Protein AF-A0A293NEA8-F1 (afdb_monomer)

Foldseek 3Di:
DDDDDDDDDDDDDDDDPPVVVVVVVVVVVLVVLVVCLVPDDDDDDDPPQDLVLQCLDPPQFLEPVSLVVLVVCAQQQDPHSQPSSSPRGSHSSSSNSSVVCHGDGHDPPPPPPPPDDDDDPDDPPLLPQPDDAAQAAEAAAEDQLCLDPPPVSVVLSVVLVQLVLVVVLCVVVVHYYAAEPPDAFLHNPLPLDNDPVSNVVNLVSCVVGPDLQDQEEHEYERCHPVVVQQVPDAQVRVVVSLVSLLVSLVSVCVRRVNYFYDYAQPPPLLCQDPPNPHHQPLSNLLSTLAYEHELEDADAPDAQLQSSLSSLLSSCVSNPLPHAYEYEYEQFYADPVPRQRPDGHDLVRSCRRGQVSQQVRWYQDPSRHIHHHNYYYYYDYLCSVVVVCPCSVVDDSVRSSVSSVVVSVVSSVNVVVSVVVSVVSNVCPPPPSPVDDPDPDDDPDDDDDDDPPDPPPPPPPDDPDPDDDDDDDDDDDDDDDDDD

Mean predicted aligned error: 16.3 Å

pLDDT: mean 80.45, std 23.46, range [29.56, 98.81]

Nearest PDB structures (foldseek):
  2pe4-assembly1_A  TM=5.435E-01  e=5.566E-09  Homo sapiens
  1tml-assembly1_A  TM=4.252E-01  e=5.276E-02  Thermobifida fusca
  1vcv-assembly1_A  TM=5.038E-01  e=5.400E-01  Pyrobaculum aerophilum
  1xzc-assembly1_A  TM=2.306E-01  e=1.682E+00  Fusarium vanettenii
  7cy3-assembly2_B  TM=2.985E-01  e=5.835E+00  Paraphoma sp. B47-9

Structure (mmCIF, N/CA/C/O backbone):
data_AF-A0A293NEA8-F1
#
_entry.id   AF-A0A293NEA8-F1
#
loop_
_atom_site.group_PDB
_atom_site.id
_atom_site.type_symbol
_atom_site.label_atom_id
_atom_site.label_alt_id
_atom_site.label_comp_id
_atom_site.label_asym_id
_atom_site.label_entity_id
_atom_site.label_seq_id
_atom_site.pdbx_PDB_ins_code
_atom_site.Cartn_x
_atom_site.Cartn_y
_atom_site.Cartn_z
_atom_site.occupancy
_atom_site.B_iso_or_equiv
_atom_site.auth_seq_id
_atom_site.auth_comp_id
_atom_site.auth_asym_id
_atom_site.auth_atom_id
_atom_site.pdbx_PDB_model_num
ATOM 1 N N . MET A 1 1 ? -9.815 -45.924 -47.988 1.00 40.28 1 MET A N 1
ATOM 2 C CA . MET A 1 1 ? -9.443 -45.508 -46.618 1.00 40.28 1 MET A CA 1
ATOM 3 C C . MET A 1 1 ? -10.102 -44.168 -46.355 1.00 40.28 1 MET A C 1
ATOM 5 O O . MET A 1 1 ? -9.766 -43.195 -47.016 1.00 40.28 1 MET A O 1
ATOM 9 N N . ALA A 1 2 ? -11.138 -44.178 -45.519 1.00 34.66 2 ALA A N 1
ATOM 10 C CA . ALA A 1 2 ? -12.025 -43.049 -45.256 1.00 34.66 2 ALA A CA 1
ATOM 11 C C . ALA A 1 2 ? -11.472 -42.153 -44.133 1.00 34.66 2 ALA A C 1
ATOM 13 O O . ALA A 1 2 ? -10.869 -42.656 -43.188 1.00 34.66 2 ALA A O 1
ATOM 14 N N . ARG A 1 3 ? -11.695 -40.838 -44.242 1.00 34.62 3 ARG A N 1
ATOM 15 C CA . ARG A 1 3 ? -11.519 -39.865 -43.149 1.00 34.62 3 ARG A CA 1
ATOM 16 C C . ARG A 1 3 ? -12.810 -39.800 -42.320 1.00 34.62 3 ARG A C 1
ATOM 18 O O . ARG A 1 3 ? -13.873 -39.817 -42.940 1.00 34.62 3 ARG A O 1
ATOM 25 N N . PRO A 1 4 ? -12.760 -39.647 -40.986 1.00 50.78 4 PRO A N 1
ATOM 26 C CA . PRO A 1 4 ? -13.940 -39.310 -40.208 1.00 50.78 4 PRO A CA 1
ATOM 27 C C . PRO A 1 4 ? -14.058 -37.792 -40.004 1.00 50.78 4 PRO A C 1
ATOM 29 O O . PRO A 1 4 ? -13.111 -37.111 -39.617 1.00 50.78 4 PRO A O 1
ATOM 32 N N . THR A 1 5 ? -15.257 -37.290 -40.276 1.00 51.41 5 THR A N 1
ATOM 33 C CA . THR A 1 5 ? -15.800 -35.983 -39.892 1.00 51.41 5 THR A CA 1
ATOM 34 C C . THR A 1 5 ? -16.598 -36.130 -38.597 1.00 51.41 5 THR A C 1
ATOM 36 O O . THR A 1 5 ? -17.400 -37.057 -38.501 1.00 51.41 5 THR A O 1
ATOM 39 N N . GLY A 1 6 ? -16.451 -35.203 -37.647 1.00 33.88 6 GLY A N 1
ATOM 40 C CA . GLY A 1 6 ? -17.367 -35.103 -36.506 1.00 33.88 6 GLY A CA 1
ATOM 41 C C . GLY A 1 6 ? -16.861 -34.194 -35.389 1.00 33.88 6 GLY A C 1
ATOM 42 O O . GLY A 1 6 ? -16.198 -34.662 -34.473 1.00 33.88 6 GLY A O 1
ATOM 43 N N . LEU A 1 7 ? -17.198 -32.905 -35.455 1.00 36.06 7 LEU A N 1
ATOM 44 C CA . LEU A 1 7 ? -17.127 -31.966 -34.332 1.00 36.06 7 LEU A CA 1
ATOM 45 C C . LEU A 1 7 ? -18.560 -31.482 -34.081 1.00 36.06 7 LEU A C 1
ATOM 47 O O . LEU A 1 7 ? -19.138 -30.793 -34.919 1.00 36.06 7 LEU A O 1
ATOM 51 N N . HIS A 1 8 ? -19.145 -31.919 -32.965 1.00 36.38 8 HIS A N 1
ATOM 52 C CA . HIS A 1 8 ? -20.439 -31.451 -32.476 1.00 36.38 8 HIS A CA 1
ATOM 53 C C . HIS A 1 8 ? -20.244 -30.138 -31.710 1.00 36.38 8 HIS A C 1
ATOM 55 O O . HIS A 1 8 ? -19.403 -30.058 -30.818 1.00 36.38 8 HIS A O 1
ATOM 61 N N . ALA A 1 9 ? -21.027 -29.120 -32.067 1.00 35.50 9 ALA A N 1
ATOM 62 C CA . ALA A 1 9 ? -21.149 -27.886 -31.304 1.00 35.50 9 ALA A CA 1
ATOM 63 C C . ALA A 1 9 ? -21.972 -28.139 -30.029 1.00 35.50 9 ALA A C 1
ATOM 65 O O . ALA A 1 9 ? -23.019 -28.784 -30.086 1.00 35.50 9 ALA A O 1
ATOM 66 N N . ILE A 1 10 ? -21.487 -27.635 -28.894 1.00 36.41 10 ILE A N 1
ATOM 67 C CA . ILE A 1 10 ? -22.192 -27.621 -27.608 1.00 36.41 10 ILE A CA 1
ATOM 68 C C . ILE A 1 10 ? -22.967 -26.299 -27.533 1.00 36.41 10 ILE A C 1
ATOM 70 O O . ILE A 1 10 ? -22.362 -25.230 -27.604 1.00 36.41 10 ILE A O 1
ATOM 74 N N . GLU A 1 11 ? -24.296 -26.363 -27.426 1.00 35.50 11 GLU A N 1
ATOM 75 C CA . GLU A 1 11 ? -25.140 -25.196 -27.131 1.00 35.50 11 GLU A CA 1
ATOM 76 C C . GLU A 1 11 ? -24.992 -24.774 -25.656 1.00 35.50 11 GLU A C 1
ATOM 78 O O . GLU A 1 11 ? -24.947 -25.639 -24.776 1.00 35.50 11 GLU A O 1
ATOM 83 N N . PRO A 1 12 ? -24.956 -23.464 -25.346 1.00 36.53 12 PRO A N 1
ATOM 84 C CA . PRO A 1 12 ? -24.903 -22.993 -23.969 1.00 36.53 12 PRO A CA 1
ATOM 85 C C . PRO A 1 12 ? -26.263 -23.134 -23.267 1.00 36.53 12 PRO A C 1
ATOM 87 O O . PRO A 1 12 ? -27.304 -22.720 -23.783 1.00 36.53 12 PRO A O 1
ATOM 90 N N . LEU A 1 13 ? -26.225 -23.688 -22.050 1.00 36.00 13 LEU A N 1
ATOM 91 C CA . LEU A 1 13 ? -27.357 -23.800 -21.129 1.00 36.00 13 LEU A CA 1
ATOM 92 C C . LEU A 1 13 ? -27.949 -22.408 -20.831 1.00 36.00 13 LEU A C 1
ATOM 94 O O . LEU A 1 13 ? -27.283 -21.550 -20.254 1.00 36.00 13 LEU A O 1
ATOM 98 N N . ARG A 1 14 ? -29.222 -22.189 -21.181 1.00 37.31 14 ARG A N 1
ATOM 99 C CA . ARG A 1 14 ? -30.003 -21.031 -20.718 1.00 37.31 14 ARG A CA 1
ATOM 100 C C . ARG A 1 14 ? -30.556 -21.315 -19.322 1.00 37.31 14 ARG A C 1
ATOM 102 O O . ARG A 1 14 ? -31.355 -22.234 -19.164 1.00 37.31 14 ARG A O 1
ATOM 109 N N . LEU A 1 15 ? -30.170 -20.508 -18.335 1.00 42.91 15 LEU A N 1
ATOM 110 C CA . LEU A 1 15 ? -30.803 -20.502 -17.013 1.00 42.91 15 LEU A CA 1
ATOM 111 C C . LEU A 1 15 ? -32.188 -19.812 -17.063 1.00 42.91 15 LEU A C 1
ATOM 113 O O . LEU A 1 15 ? -32.388 -18.916 -17.892 1.00 42.91 15 LEU A O 1
ATOM 117 N N . PRO A 1 16 ? -33.155 -20.205 -16.207 1.00 37.97 16 PRO A N 1
ATOM 118 C CA . PRO A 1 16 ? -34.514 -19.661 -16.225 1.00 37.97 16 PRO A CA 1
ATOM 119 C C . PRO A 1 16 ? -34.556 -18.200 -15.756 1.00 37.97 16 PRO A C 1
ATOM 121 O O . PRO A 1 16 ? -34.001 -17.855 -14.715 1.00 37.97 16 PRO A O 1
ATOM 124 N N . LYS A 1 17 ? -35.265 -17.347 -16.505 1.00 46.50 17 LYS A N 1
ATOM 125 C CA . LYS A 1 17 ? -35.410 -15.898 -16.259 1.00 46.50 17 LYS A CA 1
ATOM 126 C C . LYS A 1 17 ? -36.262 -15.532 -15.034 1.00 46.50 17 LYS A C 1
ATOM 128 O O . LYS A 1 17 ? -36.317 -14.362 -14.665 1.00 46.50 17 LYS A O 1
ATOM 133 N N . ASP A 1 18 ? -36.890 -16.504 -14.384 1.00 43.28 18 ASP A N 1
ATOM 134 C CA . ASP A 1 18 ? -37.962 -16.225 -13.425 1.00 43.28 18 ASP A CA 1
ATOM 135 C C . ASP A 1 18 ? -37.463 -15.897 -12.002 1.00 43.28 18 ASP A C 1
ATOM 137 O O . ASP A 1 18 ? -38.203 -15.304 -11.222 1.00 43.28 18 ASP A O 1
ATOM 141 N N . ASN A 1 19 ? -36.186 -16.158 -11.678 1.00 41.19 19 ASN A N 1
ATOM 142 C CA . ASN A 1 19 ? -35.610 -15.810 -10.366 1.00 41.19 19 ASN A CA 1
ATOM 143 C C . ASN A 1 19 ? -35.087 -14.363 -10.260 1.00 41.19 19 ASN A C 1
ATOM 145 O O . ASN A 1 19 ? -35.011 -13.828 -9.156 1.00 41.19 19 ASN A O 1
ATOM 149 N N . GLN A 1 20 ? -34.780 -13.685 -11.373 1.00 41.88 20 GLN A N 1
ATOM 150 C CA . GLN A 1 20 ? -34.307 -12.288 -11.335 1.00 41.88 20 GLN A CA 1
ATOM 151 C C . GLN A 1 20 ? -35.426 -11.282 -11.019 1.00 41.88 20 GLN A C 1
ATOM 153 O O . GLN A 1 20 ? -35.174 -10.224 -10.442 1.00 41.88 20 GLN A O 1
ATOM 158 N N . MET A 1 21 ? -36.679 -11.602 -11.354 1.00 33.81 21 MET A N 1
ATOM 159 C CA . MET A 1 21 ? -37.798 -10.670 -11.182 1.00 33.81 21 MET A CA 1
ATOM 160 C C . ME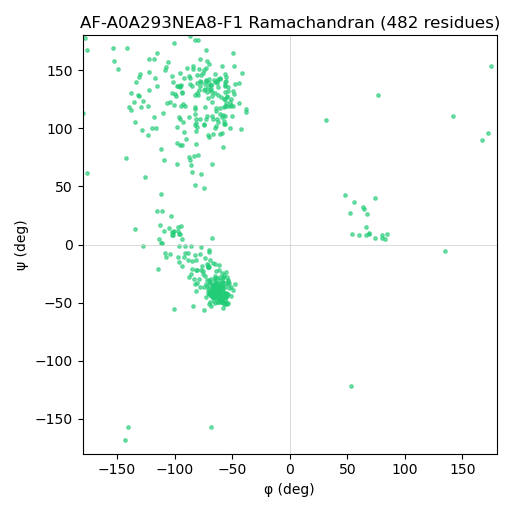T A 1 21 ? -38.267 -10.502 -9.730 1.00 33.81 21 MET A C 1
ATOM 162 O O . MET A 1 21 ? -38.847 -9.464 -9.416 1.00 33.81 21 MET A O 1
ATOM 166 N N . ASN A 1 22 ? -38.015 -11.468 -8.843 1.00 39.28 22 ASN A N 1
ATOM 167 C CA . ASN A 1 22 ? -38.407 -11.355 -7.432 1.00 39.28 22 ASN A CA 1
ATOM 168 C C . ASN A 1 22 ? -37.395 -10.535 -6.612 1.00 39.28 22 ASN A C 1
ATOM 170 O O . ASN A 1 22 ? -37.801 -9.748 -5.763 1.00 39.28 22 ASN A O 1
ATOM 174 N N . SER A 1 23 ? -36.101 -10.613 -6.941 1.00 41.94 23 SER A N 1
ATOM 175 C CA . SER A 1 23 ? -35.054 -9.809 -6.290 1.00 41.94 23 SER A CA 1
ATOM 176 C C . SER A 1 23 ? -35.199 -8.310 -6.579 1.00 41.94 23 SER A C 1
ATOM 178 O O . SER A 1 23 ? -35.048 -7.487 -5.680 1.00 41.94 23 SER A O 1
ATOM 180 N N . MET A 1 24 ? -35.551 -7.940 -7.818 1.00 34.50 24 MET A N 1
ATOM 181 C CA . MET A 1 24 ? -35.735 -6.531 -8.200 1.00 34.50 24 MET A CA 1
ATOM 182 C C . MET A 1 24 ? -36.982 -5.894 -7.573 1.00 34.50 24 MET A C 1
ATOM 184 O O . MET A 1 24 ? -36.988 -4.697 -7.294 1.00 34.50 24 MET A O 1
ATOM 188 N N . LYS A 1 25 ? -38.035 -6.682 -7.318 1.00 42.25 25 LYS A N 1
ATOM 189 C CA . LYS A 1 25 ? -39.234 -6.191 -6.624 1.00 42.25 25 LYS A CA 1
ATOM 190 C C . LYS A 1 25 ? -38.939 -5.875 -5.162 1.00 42.25 25 LYS A C 1
ATOM 192 O O . LYS A 1 25 ? -39.400 -4.852 -4.675 1.00 42.25 25 LYS A O 1
ATOM 197 N N . ASN A 1 26 ? -38.134 -6.693 -4.489 1.00 48.16 26 ASN A N 1
ATOM 198 C CA . ASN A 1 26 ? -37.781 -6.460 -3.089 1.00 48.16 26 ASN A CA 1
ATOM 199 C C . ASN A 1 26 ? -36.877 -5.225 -2.933 1.00 48.16 26 ASN A C 1
ATOM 201 O O . ASN A 1 26 ? -37.156 -4.384 -2.086 1.00 48.16 26 ASN A O 1
ATOM 205 N N . GLY A 1 27 ? -35.888 -5.039 -3.816 1.00 45.88 27 GLY A N 1
ATOM 206 C CA . GLY A 1 27 ? -35.031 -3.844 -3.801 1.00 45.88 27 GLY A CA 1
ATOM 207 C C . GLY A 1 27 ? -35.786 -2.531 -4.061 1.00 45.88 27 GLY A C 1
ATOM 208 O O . GLY A 1 27 ? -35.539 -1.531 -3.390 1.00 45.88 27 GLY A O 1
ATOM 209 N N . ALA A 1 28 ? -36.760 -2.534 -4.978 1.00 49.22 28 ALA A N 1
ATOM 210 C CA . ALA A 1 28 ? -37.585 -1.355 -5.253 1.00 49.22 28 ALA A CA 1
ATOM 211 C C . ALA A 1 28 ? -38.515 -0.987 -4.081 1.00 49.22 28 ALA A C 1
ATOM 213 O O . ALA A 1 28 ? -38.735 0.197 -3.830 1.00 49.22 28 ALA A O 1
ATOM 214 N N . HIS A 1 29 ? -39.037 -1.978 -3.347 1.00 50.81 29 HIS A N 1
ATOM 215 C CA . HIS A 1 29 ? -39.841 -1.724 -2.149 1.00 50.81 29 HIS A CA 1
ATOM 216 C C . HIS A 1 29 ? -38.991 -1.161 -1.005 1.00 50.81 29 HIS A C 1
ATOM 218 O O . HIS A 1 29 ? -39.398 -0.174 -0.403 1.00 50.81 29 HIS A O 1
ATOM 224 N N . VAL A 1 30 ? -37.789 -1.698 -0.764 1.00 56.50 30 VAL A N 1
ATOM 225 C CA . VAL A 1 30 ? -36.870 -1.185 0.272 1.00 56.50 30 VAL A CA 1
ATOM 226 C C . VAL A 1 30 ? -36.472 0.268 -0.012 1.00 56.50 30 VAL A C 1
ATOM 228 O O . VAL A 1 30 ? -36.607 1.127 0.858 1.00 56.50 30 VAL A O 1
ATOM 231 N N . ALA A 1 31 ? -36.088 0.587 -1.252 1.00 61.50 31 ALA A N 1
ATOM 232 C CA . ALA A 1 31 ? -35.744 1.957 -1.642 1.00 61.50 31 ALA A CA 1
ATOM 233 C C . ALA A 1 31 ? -36.931 2.934 -1.507 1.00 61.50 31 ALA A C 1
ATOM 235 O O . ALA A 1 31 ? -36.752 4.081 -1.089 1.00 61.50 31 ALA A O 1
ATOM 236 N N . ALA A 1 32 ? -38.153 2.488 -1.822 1.00 57.94 32 ALA A N 1
ATOM 237 C CA . ALA A 1 32 ? -39.362 3.296 -1.672 1.00 57.94 32 ALA A CA 1
ATOM 238 C C . ALA A 1 32 ? -39.721 3.540 -0.196 1.00 57.94 32 ALA A C 1
ATOM 240 O O . ALA A 1 32 ? -40.064 4.666 0.161 1.00 57.94 32 ALA A O 1
ATOM 241 N N . VAL A 1 33 ? -39.599 2.523 0.664 1.00 59.75 33 VAL A N 1
ATOM 242 C CA . VAL A 1 33 ? -39.850 2.632 2.111 1.00 59.75 33 VAL A CA 1
ATOM 243 C C . VAL A 1 33 ? -38.850 3.588 2.765 1.00 59.75 33 VAL A C 1
ATOM 245 O O . VAL A 1 33 ? -39.270 4.489 3.488 1.00 59.75 33 VAL A O 1
ATOM 248 N N . ILE A 1 34 ? -37.558 3.484 2.435 1.00 61.16 34 ILE A N 1
ATOM 249 C CA . ILE A 1 34 ? -36.514 4.397 2.935 1.00 61.16 34 ILE A CA 1
ATOM 250 C C . ILE A 1 34 ? -36.778 5.839 2.474 1.00 61.16 34 ILE A C 1
ATOM 252 O O . ILE A 1 34 ? -36.718 6.776 3.268 1.00 61.16 34 ILE A O 1
ATOM 256 N N . THR A 1 35 ? -37.153 6.032 1.206 1.00 62.03 35 THR A N 1
ATOM 257 C CA . THR A 1 35 ? -37.460 7.366 0.662 1.00 62.03 35 THR A CA 1
ATOM 258 C C . THR A 1 35 ? -38.678 8.001 1.346 1.00 62.03 35 THR A C 1
ATOM 260 O O . THR A 1 35 ? -38.675 9.199 1.630 1.00 62.03 35 THR A O 1
ATOM 263 N N . VAL A 1 36 ? -39.715 7.217 1.658 1.00 57.91 36 VAL A N 1
ATOM 264 C CA . VAL A 1 36 ? -40.904 7.694 2.389 1.00 57.91 36 VAL A CA 1
ATOM 265 C C . VAL A 1 36 ? -40.580 7.973 3.861 1.00 57.91 36 VAL A C 1
ATOM 267 O O . VAL A 1 36 ? -41.023 8.992 4.399 1.00 57.91 36 VAL A O 1
ATOM 270 N N . ALA A 1 37 ? -39.763 7.129 4.497 1.00 59.38 37 ALA A N 1
ATOM 271 C CA . ALA A 1 37 ? -39.307 7.330 5.869 1.00 59.38 37 ALA A CA 1
ATOM 272 C C . ALA A 1 37 ? -38.532 8.649 6.017 1.00 59.38 37 ALA A C 1
ATOM 274 O O . ALA A 1 37 ? -38.825 9.408 6.940 1.00 59.38 37 ALA A O 1
ATOM 275 N N . LEU A 1 38 ? -37.640 8.967 5.073 1.00 60.66 38 LEU A N 1
ATOM 276 C CA . LEU A 1 38 ? -36.805 10.175 5.088 1.00 60.66 38 LEU A CA 1
ATOM 277 C C . LEU A 1 38 ? -37.551 11.474 4.726 1.00 60.66 38 LEU A C 1
ATOM 279 O O . LEU A 1 38 ? -37.118 12.549 5.133 1.00 60.66 38 LEU A O 1
ATOM 283 N N . LEU A 1 39 ? -38.654 11.405 3.967 1.00 64.69 39 LEU A N 1
ATOM 284 C CA . LEU A 1 39 ? -39.347 12.595 3.435 1.00 64.69 39 LEU A CA 1
ATOM 285 C C . LEU A 1 39 ? -40.691 12.926 4.107 1.00 64.69 39 LEU A C 1
ATOM 287 O O . LEU A 1 39 ? -41.247 13.998 3.862 1.00 64.69 39 LEU A O 1
ATOM 291 N N . GLY A 1 40 ? -41.246 12.036 4.933 1.00 55.47 40 GLY A N 1
ATOM 292 C CA . GLY A 1 40 ? -42.483 12.320 5.668 1.00 55.47 40 GLY A CA 1
ATOM 293 C C . GLY A 1 40 ? -42.266 13.313 6.820 1.00 55.47 40 GLY A C 1
ATOM 294 O O . GLY A 1 40 ? -41.261 13.234 7.520 1.00 55.47 40 GLY A O 1
ATOM 295 N N . VAL A 1 41 ? -43.231 14.214 7.027 1.00 49.12 41 VAL A N 1
ATOM 296 C CA . VAL A 1 41 ? -43.252 15.280 8.053 1.00 49.12 41 VAL A CA 1
ATOM 297 C C . VAL A 1 41 ? -42.793 14.759 9.436 1.00 49.12 41 VAL A C 1
ATOM 299 O O . VAL A 1 41 ? -43.167 13.638 9.797 1.00 49.12 41 VAL A O 1
ATOM 302 N N . PRO A 1 42 ? -41.987 15.529 10.201 1.00 48.78 42 PRO A N 1
ATOM 303 C CA . PRO A 1 42 ? -41.532 15.136 11.531 1.00 48.78 42 PRO A CA 1
ATOM 304 C C . PRO A 1 42 ? -42.713 15.188 12.499 1.00 48.78 42 PRO A C 1
ATOM 306 O O . PRO A 1 42 ? -43.038 16.251 13.025 1.00 48.78 42 PRO A O 1
ATOM 309 N N . ASP A 1 43 ? -43.371 14.052 12.700 1.00 47.41 43 ASP A N 1
ATOM 310 C CA . ASP A 1 43 ? -44.209 13.862 13.875 1.00 47.41 43 ASP A CA 1
ATOM 311 C C . ASP A 1 43 ? -43.375 13.220 14.984 1.00 47.41 43 ASP A C 1
ATOM 313 O O . ASP A 1 43 ? -42.436 12.462 14.736 1.00 47.41 43 ASP A O 1
ATOM 317 N N . VAL A 1 44 ? -43.679 13.662 16.195 1.00 49.94 44 VAL A N 1
ATOM 318 C CA . VAL A 1 44 ? -42.857 13.650 17.405 1.00 49.94 44 VAL A CA 1
ATOM 319 C C . VAL A 1 44 ? -42.236 12.277 17.684 1.00 49.94 44 VAL A C 1
ATOM 321 O O . VAL A 1 44 ? -42.949 11.311 17.940 1.00 49.94 44 VAL A O 1
ATOM 324 N N . ALA A 1 45 ? -40.900 12.206 17.702 1.00 50.78 45 ALA A N 1
ATOM 325 C CA . ALA A 1 45 ? -40.198 11.084 18.313 1.00 50.78 45 ALA A CA 1
ATOM 326 C C . ALA A 1 45 ? -40.667 10.965 19.770 1.00 50.78 45 ALA A C 1
ATOM 328 O O . ALA A 1 45 ? -40.515 11.910 20.550 1.00 50.78 45 ALA A O 1
ATOM 329 N N . SER A 1 46 ? -41.266 9.826 20.120 1.00 59.00 46 SER A N 1
ATOM 330 C CA . SER A 1 46 ? -41.490 9.459 21.516 1.00 59.00 46 SER A CA 1
ATOM 331 C C . SER A 1 46 ? -40.153 9.581 22.250 1.00 59.00 46 SER A C 1
ATOM 333 O O . SER A 1 46 ? -39.167 8.966 21.847 1.00 59.00 46 SER A O 1
ATOM 335 N N . SER A 1 47 ? -40.096 10.401 23.302 1.00 58.22 47 SER A N 1
ATOM 336 C CA . SER A 1 47 ? -38.874 10.664 24.077 1.00 58.22 47 SER A CA 1
ATOM 337 C C . SER A 1 47 ? -38.362 9.452 24.869 1.00 58.22 47 SER A C 1
ATOM 339 O O . SER A 1 47 ? -37.445 9.599 25.671 1.00 58.22 47 SER A O 1
ATOM 341 N N . GLU A 1 48 ? -38.976 8.282 24.689 1.00 81.62 48 GLU A N 1
ATOM 342 C CA . GLU A 1 48 ? -38.707 7.058 25.445 1.00 81.62 48 GLU A CA 1
ATOM 343 C C . GLU A 1 48 ? -37.880 6.027 24.656 1.00 81.62 48 GLU A C 1
ATOM 345 O O . GLU A 1 48 ? -37.414 5.044 25.232 1.00 81.62 48 GLU A O 1
ATOM 350 N N . VAL A 1 49 ? -37.629 6.247 23.357 1.00 88.50 49 VAL A N 1
ATOM 351 C CA . VAL A 1 49 ? -36.799 5.335 22.554 1.00 88.50 49 VAL A CA 1
ATOM 352 C C . VAL A 1 49 ? -35.313 5.592 22.822 1.00 88.50 49 VAL A C 1
ATOM 354 O O . VAL A 1 49 ? -34.841 6.727 22.753 1.00 88.50 49 VAL A O 1
ATOM 357 N N . THR A 1 50 ? -34.568 4.530 23.129 1.00 91.50 50 THR A N 1
ATOM 358 C CA . THR A 1 50 ? -33.124 4.559 23.407 1.00 91.50 50 THR A CA 1
ATOM 359 C C . THR A 1 50 ? -32.371 3.773 22.327 1.00 91.50 50 THR A C 1
ATOM 361 O O . THR A 1 50 ? -33.004 2.980 21.626 1.00 91.50 50 THR A O 1
ATOM 364 N N . PRO A 1 51 ? -31.037 3.922 22.201 1.00 92.00 51 PRO A N 1
ATOM 365 C CA . PRO A 1 51 ? -30.244 3.077 21.308 1.00 92.00 51 PRO A CA 1
ATOM 366 C C . PRO A 1 51 ? -30.476 1.576 21.549 1.00 92.00 51 PRO A C 1
ATOM 368 O O . PRO A 1 51 ? -30.597 0.822 20.591 1.00 92.00 51 PRO A O 1
ATOM 371 N N . GLN A 1 52 ? -30.644 1.144 22.808 1.00 93.62 52 GLN A N 1
ATOM 372 C CA . GLN A 1 52 ? -30.965 -0.252 23.135 1.00 93.62 52 GLN A CA 1
ATOM 373 C C . GLN A 1 52 ? -32.257 -0.748 22.479 1.00 93.62 52 GLN A C 1
ATOM 375 O O . GLN A 1 52 ? -32.308 -1.901 22.072 1.00 93.62 52 GLN A O 1
ATOM 380 N N . HIS A 1 53 ? -33.280 0.099 22.345 1.00 94.19 53 HIS A N 1
ATOM 381 C CA . HIS A 1 53 ? -34.522 -0.285 21.666 1.00 94.19 53 HIS A CA 1
ATOM 382 C C . HIS A 1 53 ? -34.338 -0.412 20.147 1.00 94.19 53 HIS A C 1
ATOM 384 O O . HIS A 1 53 ? -35.008 -1.217 19.516 1.00 94.19 53 HIS A O 1
ATOM 390 N N . ALA A 1 54 ? -33.431 0.371 19.559 1.00 94.12 54 ALA A N 1
ATOM 391 C CA . ALA A 1 54 ? -33.155 0.351 18.124 1.00 94.12 54 ALA A CA 1
ATOM 392 C C . ALA A 1 54 ? -32.211 -0.786 17.682 1.00 94.12 54 ALA A C 1
ATOM 394 O O . ALA A 1 54 ? -32.126 -1.061 16.489 1.00 94.12 54 ALA A O 1
ATOM 395 N N . ASN A 1 55 ? -31.529 -1.444 18.623 1.00 94.50 55 ASN A N 1
ATOM 396 C CA . ASN A 1 55 ? -30.691 -2.617 18.377 1.00 94.50 55 ASN A CA 1
ATOM 397 C C . ASN A 1 55 ? -31.539 -3.902 18.438 1.00 94.50 55 ASN A C 1
ATOM 399 O O . ASN A 1 55 ? -31.500 -4.654 19.419 1.00 94.50 55 ASN A O 1
ATOM 403 N N . VAL A 1 56 ? -32.355 -4.122 17.411 1.00 94.62 56 VAL A N 1
ATOM 404 C CA . VAL A 1 56 ? -33.274 -5.267 17.314 1.00 94.62 56 VAL A CA 1
ATOM 405 C C . VAL A 1 56 ? -32.550 -6.562 16.926 1.00 94.62 56 VAL A C 1
ATOM 407 O O . VAL A 1 56 ? -33.035 -7.656 17.231 1.00 94.62 56 VAL A O 1
ATOM 410 N N . HIS A 1 57 ? -31.373 -6.449 16.305 1.00 94.00 57 HIS A N 1
ATOM 411 C CA . HIS A 1 57 ? -30.458 -7.550 16.044 1.00 94.00 57 HIS A CA 1
ATOM 412 C C . HIS A 1 57 ? -29.417 -7.653 17.184 1.00 94.00 57 HIS A C 1
ATOM 414 O O . HIS A 1 57 ? -28.813 -6.659 17.582 1.00 94.00 57 HIS A O 1
ATOM 420 N N . PRO A 1 58 ? -29.183 -8.837 17.781 1.00 88.56 58 PRO A N 1
ATOM 421 C CA . PRO A 1 58 ? -28.381 -8.962 19.002 1.00 88.56 58 PRO A CA 1
ATOM 422 C C . PRO A 1 58 ? -26.859 -8.999 18.741 1.00 88.56 58 PRO A C 1
ATOM 424 O O . PRO A 1 58 ? -26.168 -9.898 19.223 1.00 88.56 58 PRO A O 1
ATOM 427 N N . ASP A 1 59 ? -26.316 -8.044 17.984 1.00 88.12 59 ASP A N 1
ATOM 428 C CA . ASP A 1 59 ? -24.869 -7.882 17.735 1.00 88.12 59 ASP A CA 1
ATOM 429 C C . ASP A 1 59 ? -24.261 -6.617 18.370 1.00 88.12 59 ASP A C 1
ATOM 431 O O . ASP A 1 59 ? -23.049 -6.395 18.289 1.00 88.12 59 ASP A O 1
ATOM 435 N N . ASN A 1 60 ? -25.086 -5.850 19.083 1.00 92.50 60 ASN A N 1
ATOM 436 C CA . ASN A 1 60 ? -24.753 -4.604 19.764 1.00 92.50 60 ASN A CA 1
ATOM 437 C C . ASN A 1 60 ? -24.372 -3.432 18.844 1.00 92.50 60 ASN A C 1
ATOM 439 O O . ASN A 1 60 ? -23.804 -2.448 19.333 1.00 92.50 60 ASN A O 1
ATOM 443 N N . THR A 1 61 ? -24.648 -3.516 17.543 1.00 90.25 61 THR A N 1
ATOM 444 C CA . THR A 1 61 ? -24.381 -2.443 16.583 1.00 90.25 61 THR A CA 1
ATOM 445 C C . THR A 1 61 ? -25.643 -2.133 15.801 1.00 90.25 61 THR A C 1
ATOM 447 O O . THR A 1 61 ? -26.163 -2.996 15.120 1.00 90.25 61 THR A O 1
ATOM 450 N N . ILE A 1 62 ? -26.090 -0.877 15.838 1.00 92.38 62 ILE A N 1
ATOM 451 C CA . ILE A 1 62 ? -27.296 -0.469 15.111 1.00 92.38 62 ILE A CA 1
ATOM 452 C C . ILE A 1 62 ? -26.942 -0.244 13.639 1.00 92.38 62 ILE A C 1
ATOM 454 O O . ILE A 1 62 ? -26.375 0.798 13.284 1.00 92.38 62 ILE A O 1
ATOM 458 N N . ASP A 1 63 ? -27.256 -1.211 12.784 1.00 90.56 63 ASP A N 1
ATOM 459 C CA . ASP A 1 63 ? -26.872 -1.231 11.377 1.00 90.56 63 ASP A CA 1
ATOM 460 C C . ASP A 1 63 ? -27.972 -1.755 10.426 1.00 90.56 63 ASP A C 1
ATOM 462 O O . ASP A 1 63 ? -29.182 -1.648 10.658 1.00 90.56 63 ASP A O 1
ATOM 466 N N . ILE A 1 64 ? -27.554 -2.234 9.253 1.00 92.56 64 ILE A N 1
ATOM 467 C CA . ILE A 1 64 ? -28.449 -2.741 8.217 1.00 92.56 64 ILE A CA 1
ATOM 468 C C . ILE A 1 64 ? -29.208 -3.997 8.637 1.00 92.56 64 ILE A C 1
ATOM 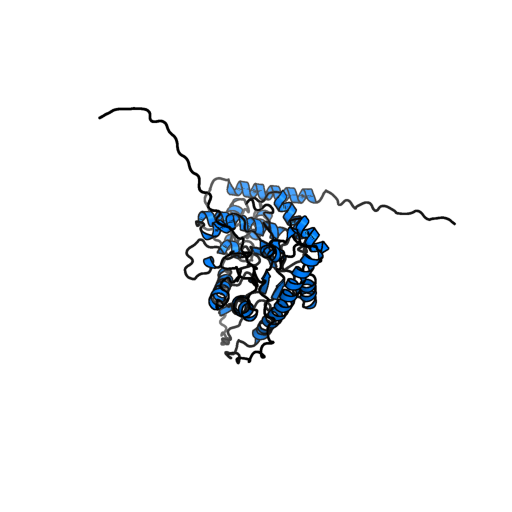470 O O . ILE A 1 64 ? -30.307 -4.218 8.129 1.00 92.56 64 ILE A O 1
ATOM 474 N N . LEU A 1 65 ? -28.667 -4.808 9.540 1.00 90.44 65 LEU A N 1
ATOM 475 C CA . LEU A 1 65 ? -29.327 -6.005 10.041 1.00 90.44 65 LEU A CA 1
ATOM 476 C C . LEU A 1 65 ? -30.555 -5.632 10.870 1.00 90.44 65 LEU A C 1
ATOM 478 O O . LEU A 1 65 ? -31.621 -6.202 10.625 1.00 90.44 65 LEU A O 1
ATOM 482 N N . ASP A 1 66 ? -30.462 -4.610 11.724 1.00 95.19 66 ASP A N 1
ATOM 483 C CA . ASP A 1 66 ? -31.609 -4.074 12.467 1.00 95.19 66 ASP A CA 1
ATOM 484 C C . ASP A 1 66 ? -32.707 -3.584 11.528 1.00 95.19 66 ASP A C 1
ATOM 486 O O . ASP A 1 66 ? -33.884 -3.936 11.651 1.00 95.19 66 ASP A O 1
ATOM 490 N N . LEU A 1 67 ? -32.315 -2.803 10.520 1.00 92.50 67 LEU A N 1
ATOM 491 C CA . LEU A 1 67 ? -33.253 -2.257 9.549 1.00 92.50 67 LEU A CA 1
ATOM 492 C C . LEU A 1 67 ? -33.930 -3.358 8.726 1.00 92.50 67 LEU A C 1
ATOM 494 O O . LEU A 1 67 ? -35.136 -3.297 8.486 1.00 92.50 67 LEU A O 1
ATOM 498 N N . LEU A 1 68 ? -33.172 -4.360 8.278 1.00 90.62 68 LEU A N 1
ATOM 499 C CA . LEU A 1 68 ? -33.717 -5.489 7.525 1.00 90.62 68 LEU A CA 1
ATOM 500 C C . LEU A 1 68 ? -34.673 -6.325 8.374 1.00 90.62 68 LEU A C 1
ATOM 502 O O . LEU A 1 68 ? -35.667 -6.818 7.837 1.00 90.62 68 LEU A O 1
ATOM 506 N N . GLN A 1 69 ? -34.406 -6.453 9.672 1.00 92.00 69 GLN A N 1
ATOM 507 C CA . GLN A 1 69 ? -35.265 -7.174 10.600 1.00 92.00 69 GLN A CA 1
ATOM 508 C C . GLN A 1 69 ? -36.612 -6.456 10.784 1.00 92.00 69 GLN A C 1
ATOM 510 O O . GLN A 1 69 ? -37.656 -7.075 10.587 1.00 92.00 69 GLN A O 1
ATOM 515 N N . ILE A 1 70 ? -36.614 -5.132 10.982 1.00 92.06 70 ILE A N 1
ATOM 516 C CA . ILE A 1 70 ? -37.856 -4.332 11.031 1.00 92.06 70 ILE A CA 1
ATOM 517 C C . ILE A 1 70 ? -38.611 -4.375 9.702 1.00 92.06 70 ILE A C 1
ATOM 519 O O . ILE A 1 70 ? -39.830 -4.541 9.673 1.00 92.06 70 ILE A O 1
ATOM 523 N N . VAL A 1 71 ? -37.904 -4.246 8.575 1.00 90.94 71 VAL A N 1
ATOM 524 C CA . VAL A 1 71 ? -38.535 -4.310 7.248 1.00 90.94 71 VAL A CA 1
ATOM 525 C C . VAL A 1 71 ? -39.176 -5.680 7.008 1.00 90.94 71 VAL A C 1
ATOM 527 O O . VAL A 1 71 ? -40.240 -5.756 6.389 1.00 90.94 71 VAL A O 1
ATOM 530 N N . GLY A 1 72 ? -38.548 -6.748 7.504 1.00 89.56 72 GLY A N 1
ATOM 531 C CA . GLY A 1 72 ? -39.073 -8.111 7.461 1.00 89.56 72 GLY A CA 1
ATOM 532 C C . GLY A 1 72 ? -40.385 -8.283 8.227 1.00 89.56 72 GLY A C 1
ATOM 533 O O . GLY A 1 72 ? -41.240 -9.038 7.766 1.00 89.56 72 GLY A O 1
ATOM 534 N N . SER A 1 73 ? -40.560 -7.535 9.317 1.00 91.56 73 SER A N 1
ATOM 535 C CA . SER A 1 73 ? -41.724 -7.595 10.212 1.00 91.56 73 SER A CA 1
ATOM 536 C C . SER A 1 73 ? -42.732 -6.457 9.995 1.00 91.56 73 SER A C 1
ATOM 538 O O . SER A 1 73 ? -43.651 -6.283 10.791 1.00 91.56 73 SER A O 1
ATOM 540 N N . MET A 1 74 ? -42.607 -5.658 8.924 1.00 90.62 74 MET A N 1
ATOM 541 C CA . MET A 1 74 ? -43.541 -4.551 8.679 1.00 90.62 74 MET A CA 1
ATOM 542 C C . MET A 1 74 ? -45.000 -5.018 8.607 1.00 90.62 74 MET A C 1
ATOM 544 O O . MET A 1 74 ? -45.331 -5.982 7.916 1.00 90.62 74 MET A O 1
ATOM 548 N N . HIS A 1 75 ? -45.890 -4.219 9.201 1.00 85.62 75 HIS A N 1
ATOM 549 C CA . HIS A 1 75 ? -47.330 -4.469 9.316 1.00 85.62 75 HIS A CA 1
ATOM 550 C C . HIS A 1 75 ? -47.711 -5.627 10.245 1.00 85.62 75 HIS A C 1
ATOM 552 O O . HIS A 1 75 ? -48.890 -5.999 10.294 1.00 85.62 75 HIS A O 1
ATOM 558 N N . GLU A 1 76 ? -46.760 -6.178 10.997 1.00 85.00 76 GLU A N 1
ATOM 559 C CA . GLU A 1 76 ? -47.071 -7.079 12.095 1.00 85.00 76 GLU A CA 1
ATOM 560 C C . GLU A 1 76 ? -47.556 -6.291 13.318 1.00 85.00 76 GLU A C 1
ATOM 562 O O . GLU A 1 76 ? -47.065 -5.209 13.642 1.00 85.00 76 GLU A O 1
ATOM 567 N N . TYR A 1 77 ? -48.570 -6.846 13.979 1.00 88.56 77 TYR A N 1
ATOM 568 C CA . TYR A 1 77 ? -49.033 -6.382 15.280 1.00 88.56 77 TYR A CA 1
ATOM 569 C C . TYR A 1 77 ? -48.393 -7.288 16.331 1.00 88.56 77 TYR A C 1
ATOM 571 O O . TYR A 1 77 ? -48.847 -8.423 16.513 1.00 88.56 77 TYR A O 1
ATOM 579 N N . CYS A 1 78 ? -47.331 -6.822 16.985 1.00 86.19 78 CYS A N 1
ATOM 580 C CA . CYS A 1 78 ? -46.634 -7.578 18.019 1.00 86.19 78 CYS A CA 1
ATOM 581 C C . CYS A 1 78 ? -46.006 -6.674 19.083 1.00 86.19 78 CYS A C 1
ATOM 583 O O . CYS A 1 78 ? -45.621 -5.555 18.790 1.00 86.19 78 CYS A O 1
ATOM 585 N N . GLU A 1 79 ? -45.886 -7.198 20.308 1.00 88.38 79 GLU A N 1
ATOM 586 C CA . GLU A 1 79 ? -44.934 -6.710 21.318 1.00 88.38 79 GLU A CA 1
ATOM 587 C C . GLU A 1 79 ? -43.610 -7.448 21.078 1.00 88.38 79 GLU A C 1
ATOM 589 O O . GLU A 1 79 ? -43.292 -8.450 21.723 1.00 88.38 79 GLU A O 1
ATOM 594 N N . CYS A 1 80 ? -42.912 -7.037 20.031 1.00 93.00 80 CYS A N 1
ATOM 595 C CA . CYS A 1 80 ? -41.717 -7.685 19.503 1.00 93.00 80 CYS A CA 1
ATOM 596 C C . CYS A 1 80 ? -40.555 -6.683 19.492 1.00 93.00 80 CYS A C 1
ATOM 598 O O . CYS A 1 80 ? -40.803 -5.480 19.528 1.00 93.00 80 CYS A O 1
ATOM 600 N N . PRO A 1 81 ? -39.293 -7.144 19.438 1.00 94.00 81 PRO A N 1
ATOM 601 C CA . PRO A 1 81 ? -38.144 -6.242 19.341 1.00 94.00 81 PRO A CA 1
ATOM 602 C C . PRO A 1 81 ? -38.250 -5.249 18.176 1.00 94.00 81 PRO A C 1
ATOM 604 O O . PRO A 1 81 ? -37.771 -4.129 18.282 1.00 94.00 81 PRO A O 1
ATOM 607 N N . GLU A 1 82 ? -38.904 -5.641 17.082 1.00 95.25 82 GLU A N 1
ATOM 608 C CA . GLU A 1 82 ? -39.099 -4.820 15.888 1.00 95.25 82 GLU A CA 1
ATOM 609 C C . GLU A 1 82 ? -40.100 -3.659 16.079 1.00 95.25 82 GLU A C 1
ATOM 611 O O . GLU A 1 82 ? -40.086 -2.720 15.282 1.00 95.25 82 GLU A O 1
ATOM 616 N N . ASP A 1 83 ? -40.933 -3.693 17.128 1.00 95.56 83 ASP A N 1
ATOM 617 C CA . ASP A 1 83 ? -41.806 -2.593 17.574 1.00 95.56 83 ASP A CA 1
ATOM 618 C C . ASP A 1 83 ? -41.015 -1.653 18.501 1.00 95.56 83 ASP A C 1
ATOM 620 O O . ASP A 1 83 ? -41.194 -1.605 19.720 1.00 95.56 83 ASP A O 1
ATOM 624 N N . VAL A 1 84 ? -40.054 -0.946 17.903 1.00 94.38 84 VAL A N 1
ATOM 625 C CA . VAL A 1 84 ? -39.037 -0.135 18.592 1.00 94.38 84 VAL A CA 1
ATOM 626 C C . VAL A 1 84 ? -39.654 0.961 19.465 1.00 94.38 84 VAL A C 1
ATOM 628 O O . VAL A 1 84 ? -39.074 1.343 20.487 1.00 94.38 84 VAL A O 1
ATOM 631 N N . ASN A 1 85 ? -40.806 1.509 19.068 1.00 93.44 85 ASN A N 1
ATOM 632 C CA . ASN A 1 85 ? -41.498 2.540 19.841 1.00 93.44 85 ASN A CA 1
ATOM 633 C C . ASN A 1 85 ? -42.521 1.980 20.855 1.00 93.44 85 ASN A C 1
ATOM 635 O O . ASN A 1 85 ? -43.036 2.763 21.660 1.00 93.44 85 ASN A O 1
ATOM 639 N N . GLY A 1 86 ? -42.786 0.669 20.834 1.00 93.00 86 GLY A N 1
ATOM 640 C CA . GLY A 1 86 ? -43.712 -0.022 21.728 1.00 93.00 86 GLY A CA 1
ATOM 641 C C . GLY A 1 86 ? -45.184 0.349 21.525 1.00 93.00 86 GLY A C 1
ATOM 642 O O . GLY A 1 86 ? -45.955 0.307 22.489 1.00 93.00 86 GLY A O 1
ATOM 643 N N . ASP A 1 87 ? -45.586 0.783 20.325 1.00 92.06 87 ASP A N 1
ATOM 644 C CA . ASP A 1 87 ? -46.969 1.182 20.026 1.00 92.06 87 ASP A CA 1
ATOM 645 C C . ASP A 1 87 ? -47.881 0.006 19.613 1.00 92.06 87 ASP A C 1
ATOM 647 O O . ASP A 1 87 ? -49.096 0.176 19.429 1.00 92.06 87 ASP A O 1
ATOM 651 N N . GLY A 1 88 ? -47.315 -1.201 19.546 1.00 93.19 88 GLY A N 1
ATOM 652 C CA . GLY A 1 88 ? -47.965 -2.452 19.175 1.00 93.19 88 GLY A CA 1
ATOM 653 C C . GLY A 1 88 ? -48.036 -2.690 17.666 1.00 93.19 88 GLY A C 1
ATOM 654 O O . GLY A 1 88 ? -48.759 -3.603 17.243 1.00 93.19 88 GLY A O 1
ATOM 655 N N . GLN A 1 89 ? -47.369 -1.873 16.841 1.00 94.19 89 GLN A N 1
ATOM 656 C CA . GLN A 1 89 ? -47.342 -1.985 15.381 1.00 94.19 89 GLN A CA 1
ATOM 657 C C . GLN A 1 89 ? -45.958 -1.711 14.796 1.00 94.19 89 GLN A C 1
ATOM 659 O O . GLN A 1 89 ? -45.531 -0.566 14.728 1.00 94.19 89 GLN A O 1
ATOM 664 N N . VAL A 1 90 ? -45.373 -2.709 14.134 1.00 92.88 90 VAL A N 1
ATOM 665 C CA . VAL A 1 90 ? -44.135 -2.515 13.365 1.00 92.88 90 VAL A CA 1
ATOM 666 C C . VAL A 1 90 ? -44.429 -1.735 12.079 1.00 92.88 90 VAL A C 1
ATOM 668 O O . VAL A 1 90 ? -45.050 -2.243 11.132 1.00 92.88 90 VAL A O 1
ATOM 671 N N . ASN A 1 91 ? -44.008 -0.473 12.024 1.00 93.25 91 ASN A N 1
ATOM 672 C CA . ASN A 1 91 ? -44.306 0.439 10.927 1.00 93.25 91 ASN A CA 1
ATOM 673 C C . ASN A 1 91 ? -43.141 1.395 10.588 1.00 93.25 91 ASN A C 1
ATOM 675 O O . ASN A 1 91 ? -41.991 1.221 10.980 1.00 93.25 91 ASN A O 1
ATOM 679 N N . VAL A 1 92 ? -43.418 2.412 9.764 1.00 90.12 92 VAL A N 1
ATOM 680 C CA . VAL A 1 92 ? -42.397 3.377 9.310 1.00 90.12 92 VAL A CA 1
ATOM 681 C C . VAL A 1 92 ? -41.819 4.190 10.477 1.00 90.12 92 VAL A C 1
ATOM 683 O O . VAL A 1 92 ? -40.708 4.710 10.375 1.00 90.12 92 VAL A O 1
ATOM 686 N N . THR A 1 93 ? -42.553 4.308 11.582 1.00 90.69 93 THR A N 1
ATOM 687 C CA . THR A 1 93 ? -42.085 4.978 12.796 1.00 90.69 93 THR A CA 1
ATOM 688 C C . THR A 1 93 ? -40.906 4.229 13.412 1.00 90.69 93 THR A C 1
ATOM 690 O O . THR A 1 93 ? -39.911 4.875 13.728 1.00 90.69 93 THR A O 1
ATOM 693 N N . ASP A 1 94 ? -40.938 2.898 13.470 1.00 93.06 94 ASP A N 1
ATOM 694 C CA . ASP A 1 94 ? -39.850 2.064 14.010 1.00 93.06 94 ASP A CA 1
ATOM 695 C C . ASP A 1 94 ? -38.597 2.126 13.138 1.00 93.06 94 ASP A C 1
ATOM 697 O O . ASP A 1 94 ? -37.488 2.331 13.631 1.00 93.06 94 ASP A O 1
ATOM 701 N N . ILE A 1 95 ? -38.780 2.100 11.813 1.00 92.56 95 ILE A N 1
ATOM 702 C CA . ILE A 1 95 ? -37.691 2.298 10.843 1.00 92.56 95 ILE A CA 1
ATOM 703 C C . ILE A 1 95 ? -36.963 3.624 11.097 1.00 92.56 95 ILE A C 1
ATOM 705 O O . ILE A 1 95 ? -35.734 3.694 11.055 1.00 92.56 95 ILE A O 1
ATOM 709 N N . ARG A 1 96 ? -37.713 4.698 11.364 1.00 88.31 96 ARG A N 1
ATOM 710 C CA . ARG A 1 96 ? -37.123 6.012 11.655 1.00 88.31 96 ARG A CA 1
ATOM 711 C C . ARG A 1 96 ? -36.328 6.008 12.953 1.00 88.31 96 ARG A C 1
ATOM 713 O O . ARG A 1 96 ? -35.306 6.686 13.005 1.00 88.31 96 ARG A O 1
ATOM 720 N N . GLN A 1 97 ? -36.777 5.269 13.966 1.00 91.06 97 GLN A N 1
ATOM 721 C CA . GLN A 1 97 ? -36.054 5.154 15.230 1.00 91.06 97 GLN A CA 1
ATOM 722 C C . GLN A 1 97 ? -34.705 4.454 15.034 1.00 91.06 97 GLN A C 1
ATOM 724 O O . GLN A 1 97 ? -33.694 4.969 15.500 1.00 91.06 97 GLN A O 1
ATOM 729 N N . VAL A 1 98 ? -34.647 3.369 14.255 1.00 92.00 98 VAL A N 1
ATOM 730 C CA . VAL A 1 98 ? -33.369 2.711 13.920 1.00 92.00 98 VAL A CA 1
ATOM 731 C C . VAL A 1 98 ? -32.433 3.639 13.154 1.00 92.00 98 VAL A C 1
ATOM 733 O O . VAL A 1 98 ? -31.270 3.789 13.521 1.00 92.00 98 VAL A O 1
ATOM 736 N N . ILE A 1 99 ? -32.943 4.351 12.145 1.00 89.69 99 ILE A N 1
ATOM 737 C CA . ILE A 1 99 ? -32.143 5.328 11.389 1.00 89.69 99 ILE A CA 1
ATOM 738 C C . ILE A 1 99 ? -31.620 6.453 12.300 1.00 89.69 99 ILE A C 1
ATOM 740 O O . ILE A 1 99 ? -30.508 6.941 12.101 1.00 89.69 99 ILE A O 1
ATOM 744 N N . MET A 1 100 ? -32.389 6.867 13.312 1.00 90.31 100 MET A N 1
ATOM 745 C CA . MET A 1 100 ? -31.978 7.912 14.256 1.00 90.31 100 MET A CA 1
ATOM 746 C C . MET A 1 100 ? -30.763 7.504 15.102 1.00 90.31 100 MET A C 1
ATOM 748 O O . MET A 1 100 ? -29.962 8.367 15.468 1.00 90.31 100 MET A O 1
ATOM 752 N N . PHE A 1 101 ? -30.604 6.211 15.386 1.00 91.44 101 PHE A N 1
ATOM 753 C CA . PHE A 1 101 ? -29.496 5.669 16.176 1.00 91.44 101 PHE A CA 1
ATOM 754 C C . PHE A 1 101 ? -28.431 4.949 15.331 1.00 91.44 101 PHE A C 1
ATOM 756 O O . PHE A 1 101 ? -27.565 4.275 15.883 1.00 91.44 101 PHE A O 1
ATOM 763 N N . TRP A 1 102 ? -28.447 5.130 14.007 1.00 92.94 102 TRP A N 1
ATOM 764 C CA . TRP A 1 102 ? -27.560 4.428 13.077 1.00 92.94 102 TRP A CA 1
ATOM 765 C C . TRP A 1 102 ? -26.071 4.563 13.422 1.00 92.94 102 TRP A C 1
ATOM 767 O O . TRP A 1 102 ? -25.562 5.668 13.638 1.00 92.94 102 TRP A O 1
ATOM 777 N N . GLY A 1 103 ? -25.360 3.434 13.426 1.00 84.31 103 GLY A N 1
ATOM 778 C CA . GLY A 1 103 ? -23.929 3.342 13.715 1.00 84.31 103 GLY A CA 1
ATOM 779 C C . GLY A 1 103 ? -23.563 3.505 15.192 1.00 84.31 103 GLY A C 1
ATOM 780 O O . GLY A 1 103 ? -22.375 3.576 15.513 1.00 84.31 103 GLY A O 1
ATOM 781 N N . GLN A 1 104 ? -24.542 3.599 16.096 1.00 90.75 104 GLN A N 1
ATOM 782 C CA . GLN A 1 104 ? -24.273 3.573 17.531 1.00 90.75 104 GLN A CA 1
ATOM 783 C C . GLN A 1 104 ? -24.084 2.133 18.011 1.00 90.75 104 GLN A C 1
ATOM 785 O O . GLN A 1 104 ? -24.734 1.207 17.532 1.00 90.75 104 GLN A O 1
ATOM 790 N N . THR A 1 105 ? -23.198 1.968 18.987 1.00 90.12 105 THR A N 1
ATOM 791 C CA . THR A 1 105 ? -23.014 0.710 19.711 1.00 90.12 105 THR A CA 1
ATOM 792 C C . THR A 1 105 ? -23.796 0.754 21.011 1.00 90.12 105 THR A C 1
ATOM 794 O O . THR A 1 105 ? -23.732 1.759 21.727 1.00 90.12 105 THR A O 1
ATOM 797 N N . VAL A 1 106 ? -24.481 -0.331 21.345 1.00 91.00 106 VAL A N 1
ATOM 798 C CA . VAL A 1 106 ? -25.167 -0.481 22.631 1.00 91.00 106 VAL A CA 1
ATOM 799 C C . VAL A 1 106 ? -24.304 -1.290 23.586 1.00 91.00 106 VAL A C 1
ATOM 801 O O . VAL A 1 106 ? -23.702 -2.291 23.206 1.00 91.00 106 VAL A O 1
ATOM 804 N N . ASP A 1 107 ? -24.209 -0.848 24.837 1.00 89.06 107 ASP A N 1
ATOM 805 C CA . ASP A 1 107 ? -23.559 -1.663 25.858 1.00 89.06 107 ASP A CA 1
ATOM 806 C C . ASP A 1 107 ? -24.347 -2.975 26.020 1.00 89.06 107 ASP A C 1
ATOM 808 O O . ASP A 1 107 ? -25.587 -2.925 26.081 1.00 89.06 107 ASP A O 1
ATOM 812 N N . PRO A 1 108 ? -23.665 -4.137 26.095 1.00 79.38 108 PRO A N 1
ATOM 813 C CA . PRO A 1 108 ? -24.324 -5.402 26.365 1.00 79.38 108 PRO A CA 1
ATOM 814 C C . PRO A 1 108 ? -25.129 -5.264 27.652 1.00 79.38 108 PRO A C 1
ATOM 816 O O . PRO A 1 108 ? -24.586 -4.852 28.680 1.00 79.38 108 PRO A O 1
ATOM 819 N N . ILE A 1 109 ? -26.416 -5.606 27.604 1.00 74.62 109 ILE A N 1
ATOM 820 C CA . ILE A 1 109 ? -27.211 -5.739 28.821 1.00 74.62 109 ILE A CA 1
ATOM 821 C C . ILE A 1 109 ? -26.592 -6.914 29.575 1.00 74.62 109 ILE A C 1
ATOM 823 O O . ILE A 1 109 ? -26.795 -8.071 29.200 1.00 74.62 109 ILE A O 1
ATOM 827 N N . GLU A 1 110 ? -25.768 -6.619 30.584 1.00 67.56 110 GLU A N 1
ATOM 828 C CA . GLU A 1 110 ? -25.290 -7.652 31.493 1.00 67.56 110 GLU A CA 1
ATOM 829 C C . GLU A 1 110 ? -26.541 -8.334 32.057 1.00 67.56 110 GLU A C 1
ATOM 831 O O . GLU A 1 110 ? -27.420 -7.640 32.580 1.00 67.56 110 GLU A O 1
ATOM 836 N N . PRO A 1 111 ? -26.697 -9.660 31.880 1.00 64.19 111 PRO A N 1
ATOM 837 C CA . PRO A 1 111 ? -27.847 -10.346 32.435 1.00 64.19 111 PRO A CA 1
ATOM 838 C C . PRO A 1 111 ? -27.838 -10.063 33.931 1.00 64.19 111 PRO A C 1
ATOM 840 O O . PRO A 1 111 ? -26.811 -10.297 34.564 1.00 64.19 111 PRO A O 1
ATOM 843 N N . GLU A 1 112 ? -28.939 -9.530 34.472 1.00 55.59 112 GLU A N 1
ATOM 844 C CA . GLU A 1 112 ? -29.087 -9.324 35.912 1.00 55.59 112 GLU A CA 1
ATOM 845 C C . GLU A 1 112 ? -28.771 -10.654 36.603 1.00 55.59 112 GLU A C 1
ATOM 847 O O . GLU A 1 112 ? -29.557 -11.605 36.583 1.00 55.59 112 GLU A O 1
ATOM 852 N N . THR A 1 113 ? -27.557 -10.765 37.137 1.00 48.84 113 THR A N 1
ATOM 853 C CA . THR A 1 113 ? -27.150 -11.925 37.905 1.00 48.84 113 THR A CA 1
ATOM 854 C C . THR A 1 113 ? -27.854 -11.798 39.238 1.00 48.84 113 THR A C 1
ATOM 856 O O . THR A 1 113 ? -27.457 -10.980 40.059 1.00 48.84 113 THR A O 1
ATOM 859 N N . ASP A 1 114 ? -28.908 -12.590 39.420 1.00 50.38 114 ASP A N 1
ATOM 860 C CA . ASP A 1 114 ? -29.528 -12.855 40.716 1.00 50.38 114 ASP A CA 1
ATOM 861 C C . ASP A 1 114 ? -28.420 -13.123 41.751 1.00 50.38 114 ASP A C 1
ATOM 863 O O . ASP A 1 114 ? -27.559 -13.987 41.542 1.00 50.38 114 ASP A O 1
ATOM 867 N N . ASP A 1 115 ? -28.407 -12.316 42.814 1.00 49.00 115 ASP A N 1
ATOM 868 C CA . ASP A 1 115 ? -27.313 -12.109 43.768 1.00 49.00 115 ASP A CA 1
ATOM 869 C C . ASP A 1 115 ? -27.026 -13.362 44.624 1.00 49.00 115 ASP A C 1
ATOM 871 O O . ASP A 1 115 ? -27.267 -13.418 45.833 1.00 49.00 115 ASP A O 1
ATOM 875 N N . GLY A 1 116 ? -26.488 -14.406 44.003 1.00 46.03 116 GLY A N 1
ATOM 876 C CA . GLY A 1 116 ? -26.007 -15.620 44.648 1.00 46.03 116 GLY A CA 1
ATOM 877 C C . GLY A 1 116 ? -24.511 -15.535 44.915 1.00 46.03 116 GLY A C 1
ATOM 878 O O . GLY A 1 116 ? -23.713 -16.014 44.116 1.00 46.03 116 GLY A O 1
ATOM 879 N N . ALA A 1 117 ? -24.144 -14.930 46.047 1.00 49.84 117 ALA A N 1
ATOM 880 C CA . ALA A 1 117 ? -22.778 -14.809 46.553 1.00 49.84 117 ALA A CA 1
ATOM 881 C C . ALA A 1 117 ? -21.919 -16.067 46.307 1.00 49.84 117 ALA A C 1
ATOM 883 O O . ALA A 1 117 ? -22.139 -17.116 46.915 1.00 49.84 117 ALA A O 1
ATOM 884 N N . SER A 1 118 ? -20.893 -15.928 45.468 1.00 42.34 118 SER A N 1
ATOM 885 C CA . SER A 1 118 ? -19.815 -16.901 45.353 1.00 42.34 118 SER A CA 1
ATOM 886 C C . SER A 1 118 ? -18.485 -16.160 45.323 1.00 42.34 118 SER A C 1
ATOM 888 O O . SER A 1 118 ? -18.269 -15.265 44.508 1.00 42.34 118 SER A O 1
ATOM 890 N N . GLU A 1 119 ? -17.623 -16.514 46.273 1.00 45.69 119 GLU A N 1
ATOM 891 C CA . GLU A 1 119 ? -16.266 -16.003 46.434 1.00 45.69 119 GLU A CA 1
ATOM 892 C C . GLU A 1 119 ? -15.496 -16.121 45.114 1.00 45.69 119 GLU A C 1
ATOM 894 O O . GLU A 1 119 ? -15.313 -17.219 44.585 1.00 45.69 119 GLU A O 1
ATOM 899 N N . ILE A 1 120 ? -15.058 -14.980 44.579 1.00 39.00 120 ILE A N 1
ATOM 900 C CA . ILE A 1 120 ? -14.175 -14.920 43.415 1.00 39.00 120 ILE A CA 1
ATOM 901 C C . ILE A 1 120 ? -12.777 -15.340 43.898 1.00 39.00 120 ILE A C 1
ATOM 903 O O . ILE A 1 120 ? -12.225 -14.667 44.774 1.00 39.00 120 ILE A O 1
ATOM 907 N N . PRO A 1 121 ? -12.188 -16.432 43.377 1.00 42.12 121 PRO A N 1
ATOM 908 C CA . PRO A 1 121 ? -10.792 -16.725 43.631 1.00 42.12 121 PRO A CA 1
ATOM 909 C C . PRO A 1 121 ? -9.927 -15.709 42.887 1.00 42.12 121 PRO A C 1
ATOM 911 O O . PRO A 1 121 ? -10.211 -15.360 41.745 1.00 42.12 121 PRO A O 1
ATOM 914 N N . ASP A 1 122 ? -8.879 -15.264 43.572 1.00 44.03 122 ASP A N 1
ATOM 915 C CA . ASP A 1 122 ? -7.791 -14.409 43.100 1.00 44.03 122 ASP A CA 1
ATOM 916 C C . ASP A 1 122 ? -7.327 -14.854 41.697 1.00 44.03 122 ASP A C 1
ATOM 918 O O . ASP A 1 122 ? -6.639 -15.868 41.543 1.00 44.03 122 ASP A O 1
ATOM 922 N N . VAL A 1 123 ? -7.797 -14.149 40.661 1.00 40.25 123 VAL A N 1
ATOM 923 C CA . VAL A 1 123 ? -7.398 -14.392 39.274 1.00 40.25 123 VAL A CA 1
ATOM 924 C C . VAL A 1 123 ? -6.029 -13.757 39.096 1.00 40.25 123 VAL A C 1
ATOM 926 O O . VAL A 1 123 ? -5.879 -12.536 39.082 1.00 40.25 123 VAL A O 1
ATOM 929 N N . ASP A 1 124 ? -5.044 -14.639 38.997 1.00 37.16 124 ASP A N 1
ATOM 930 C CA . ASP A 1 124 ? -3.659 -14.381 38.640 1.00 37.16 124 ASP A CA 1
ATOM 931 C C . ASP A 1 124 ? -3.564 -13.308 37.537 1.00 37.16 124 ASP A C 1
ATOM 933 O O . ASP A 1 124 ? -4.052 -13.496 36.421 1.00 37.16 124 ASP A O 1
ATOM 937 N N . GLN A 1 125 ? -2.951 -12.162 37.855 1.00 39.62 125 GLN A N 1
ATOM 938 C CA . GLN A 1 125 ? -2.727 -11.032 36.942 1.00 39.62 125 GLN A CA 1
ATOM 939 C C . GLN A 1 125 ? -1.613 -11.331 35.927 1.00 39.62 125 GLN A C 1
ATOM 941 O O . GLN A 1 125 ? -0.708 -10.522 35.697 1.00 39.62 125 GLN A O 1
ATOM 946 N N . HIS A 1 126 ? -1.670 -12.490 35.282 1.00 41.72 126 HIS A N 1
ATOM 947 C CA . HIS A 1 126 ? -0.977 -12.666 34.023 1.00 41.72 126 HIS A CA 1
ATOM 948 C C . HIS A 1 126 ? -1.684 -11.773 33.010 1.00 41.72 126 HIS A C 1
ATOM 950 O O . HIS A 1 126 ? -2.840 -12.000 32.672 1.00 41.72 126 HIS A O 1
ATOM 956 N N . ALA A 1 127 ? -0.996 -10.710 32.582 1.00 42.56 127 ALA A N 1
ATOM 957 C CA . ALA A 1 127 ? -1.396 -9.865 31.467 1.00 42.56 127 ALA A CA 1
ATOM 958 C C . ALA A 1 127 ? -1.527 -10.742 30.213 1.00 42.56 127 ALA A C 1
ATOM 960 O O . ALA A 1 127 ? -0.588 -10.909 29.433 1.00 42.56 127 ALA A O 1
ATOM 961 N N . GLU A 1 128 ? -2.693 -11.364 30.076 1.00 39.00 128 GLU A N 1
ATOM 962 C CA . GLU A 1 128 ? -3.088 -12.177 28.949 1.00 39.00 128 GLU A CA 1
ATOM 963 C C . GLU A 1 128 ? -2.952 -11.316 27.696 1.00 39.00 128 GLU A C 1
ATOM 965 O O . GLU A 1 128 ? -3.657 -10.329 27.482 1.00 39.00 128 GLU A O 1
ATOM 970 N N . THR A 1 129 ? -1.967 -11.660 26.871 1.00 37.50 129 THR A N 1
ATOM 971 C CA . THR A 1 129 ? -1.630 -10.953 25.637 1.00 37.50 129 THR A CA 1
ATOM 972 C C . THR A 1 129 ? -2.648 -11.329 24.556 1.00 37.50 129 THR A C 1
ATOM 974 O O . THR A 1 129 ? -2.319 -11.924 23.538 1.00 37.50 129 THR A O 1
ATOM 977 N N . VAL A 1 130 ? -3.929 -11.047 24.783 1.00 37.44 130 VAL A N 1
ATOM 978 C CA . VAL A 1 130 ? -5.026 -11.572 23.958 1.00 37.44 130 VAL A CA 1
ATOM 979 C C . VAL A 1 130 ? -5.453 -10.537 22.928 1.00 37.44 130 VAL A C 1
ATOM 981 O O . VAL A 1 130 ? -6.520 -9.963 23.047 1.00 37.44 130 VAL A O 1
ATOM 984 N N . TYR A 1 131 ? -4.593 -10.272 21.940 1.00 39.06 131 TYR A N 1
ATOM 985 C CA . TYR A 1 131 ? -4.946 -10.185 20.507 1.00 39.06 131 TYR A CA 1
ATOM 986 C C . TYR A 1 131 ? -3.671 -9.968 19.665 1.00 39.06 131 TYR A C 1
ATOM 988 O O . TYR A 1 131 ? -3.486 -8.958 18.990 1.00 39.06 131 TYR A O 1
ATOM 996 N N . ALA A 1 132 ? -2.745 -10.929 19.710 1.00 42.50 132 ALA A N 1
ATOM 997 C CA . ALA A 1 132 ? -1.723 -11.031 18.678 1.00 42.50 132 ALA A CA 1
ATOM 998 C C . ALA A 1 132 ? -2.401 -11.608 17.429 1.00 42.50 132 ALA A C 1
ATOM 1000 O O . ALA A 1 132 ? -2.664 -12.806 17.365 1.00 42.50 132 ALA A O 1
ATOM 1001 N N . GLY A 1 133 ? -2.704 -10.771 16.433 1.00 53.75 133 GLY A N 1
ATOM 1002 C CA . GLY A 1 133 ? -3.020 -11.280 15.096 1.00 53.75 133 GLY A CA 1
ATOM 1003 C C . GLY A 1 133 ? -1.955 -12.290 14.619 1.00 53.75 133 GLY A C 1
ATOM 1004 O O . GLY A 1 133 ? -0.858 -12.344 15.204 1.00 53.75 133 GLY A O 1
ATOM 1005 N N . PRO A 1 134 ? -2.250 -13.083 13.568 1.00 66.25 134 PRO A N 1
ATOM 1006 C CA . PRO A 1 134 ? -1.295 -14.040 13.012 1.00 66.25 134 PRO A CA 1
ATOM 1007 C C . PRO A 1 134 ? 0.065 -13.378 12.790 1.00 66.25 134 PRO A C 1
ATOM 1009 O O . PRO A 1 134 ? 0.158 -12.155 12.642 1.00 66.25 134 PRO A O 1
ATOM 1012 N N . ASP A 1 135 ? 1.126 -14.181 12.810 1.00 85.81 135 ASP A N 1
ATOM 1013 C CA . ASP A 1 135 ? 2.470 -13.677 12.553 1.00 85.81 135 ASP A CA 1
ATOM 1014 C C . ASP A 1 135 ? 2.496 -12.787 11.313 1.00 85.81 135 ASP A C 1
ATOM 1016 O O . ASP A 1 135 ? 1.822 -13.104 10.325 1.00 85.81 135 ASP A O 1
ATOM 1020 N N . PRO A 1 136 ? 3.222 -11.654 11.372 1.00 93.31 136 PRO A N 1
ATOM 1021 C CA . PRO A 1 136 ? 3.190 -10.693 10.290 1.00 93.31 136 PRO A CA 1
ATOM 1022 C C . PRO A 1 136 ? 3.577 -11.388 8.988 1.00 93.31 136 PRO A C 1
ATOM 1024 O O . PRO A 1 136 ? 4.578 -12.102 8.934 1.00 93.31 136 PRO A O 1
ATOM 1027 N N . VAL A 1 137 ? 2.793 -11.181 7.936 1.00 95.75 137 VAL A N 1
ATOM 1028 C CA . VAL A 1 137 ? 3.084 -11.761 6.620 1.00 95.75 137 VAL A CA 1
ATOM 1029 C C . VAL A 1 137 ? 3.961 -10.826 5.791 1.00 95.75 137 VAL A C 1
ATOM 1031 O O . VAL A 1 137 ? 3.927 -9.604 5.946 1.00 95.75 137 VAL A O 1
ATOM 1034 N N . LEU A 1 138 ? 4.751 -11.407 4.892 1.00 98.00 138 LEU A N 1
ATOM 1035 C CA . LEU A 1 138 ? 5.469 -10.676 3.852 1.00 98.00 138 LEU A CA 1
ATOM 1036 C C . LEU A 1 138 ? 4.685 -10.795 2.548 1.00 98.00 138 LEU A C 1
ATOM 1038 O O . LEU A 1 138 ? 4.352 -11.907 2.147 1.00 98.00 138 LEU A O 1
ATOM 1042 N N . LEU A 1 139 ? 4.423 -9.666 1.893 1.00 98.38 139 LEU A N 1
ATOM 1043 C CA . LEU A 1 139 ? 3.637 -9.601 0.663 1.00 98.38 139 LEU A CA 1
ATOM 1044 C C . LEU A 1 139 ? 4.429 -8.976 -0.490 1.00 98.38 139 LEU A C 1
ATOM 1046 O O . LEU A 1 139 ? 5.259 -8.082 -0.288 1.00 98.38 139 LEU A O 1
ATOM 1050 N N . ASP A 1 140 ? 4.127 -9.424 -1.706 1.00 98.00 140 ASP A N 1
ATOM 1051 C CA . ASP A 1 140 ? 4.650 -8.864 -2.947 1.00 98.00 140 ASP A CA 1
ATOM 1052 C C . ASP A 1 140 ? 3.718 -7.783 -3.500 1.00 98.00 140 ASP A C 1
ATOM 1054 O O . ASP A 1 140 ? 2.729 -8.084 -4.163 1.00 98.00 140 ASP A O 1
ATOM 1058 N N . GLY A 1 141 ? 4.034 -6.521 -3.206 1.00 96.62 141 GLY A N 1
ATOM 1059 C CA . GLY A 1 141 ? 3.311 -5.346 -3.701 1.00 96.62 141 GLY A CA 1
ATOM 1060 C C . GLY A 1 141 ? 3.959 -4.701 -4.927 1.00 96.62 141 GLY A C 1
ATOM 1061 O O . GLY A 1 141 ? 3.669 -3.540 -5.224 1.00 96.62 141 GLY A O 1
ATOM 1062 N N . ILE A 1 142 ? 4.881 -5.391 -5.609 1.00 96.62 142 ILE A N 1
ATOM 1063 C CA . ILE A 1 142 ? 5.593 -4.821 -6.752 1.00 96.62 142 ILE A CA 1
ATOM 1064 C C . ILE A 1 142 ? 4.643 -4.629 -7.932 1.00 96.62 142 ILE A C 1
ATOM 1066 O O . ILE A 1 142 ? 3.924 -5.539 -8.348 1.00 96.62 142 ILE A O 1
ATOM 1070 N N . TYR A 1 143 ? 4.722 -3.451 -8.548 1.00 94.31 143 TYR A N 1
ATOM 1071 C CA . TYR A 1 143 ? 3.975 -3.154 -9.752 1.00 94.31 143 TYR A CA 1
ATOM 1072 C C . TYR A 1 143 ? 4.672 -3.723 -10.992 1.00 94.31 143 TYR A C 1
ATOM 1074 O O . TYR A 1 143 ? 5.593 -3.117 -11.558 1.00 94.31 143 TYR A O 1
ATOM 1082 N N . TYR A 1 144 ? 4.206 -4.891 -11.429 1.00 94.50 144 TYR A N 1
ATOM 1083 C CA . TYR A 1 144 ? 4.587 -5.481 -12.708 1.00 94.50 144 TYR A CA 1
ATOM 1084 C C . TYR A 1 144 ? 3.783 -4.839 -13.846 1.00 94.50 144 TYR A C 1
ATOM 1086 O O . TYR A 1 144 ? 2.556 -4.791 -13.803 1.00 94.50 144 TYR A O 1
ATOM 1094 N N . ASP A 1 145 ? 4.460 -4.400 -14.907 1.00 93.06 145 ASP A N 1
ATOM 1095 C CA . ASP A 1 145 ? 3.847 -3.790 -16.090 1.00 93.06 145 ASP A CA 1
ATOM 1096 C C . ASP A 1 145 ? 2.825 -4.709 -16.757 1.00 93.06 145 ASP A C 1
ATOM 1098 O O . ASP A 1 145 ? 1.872 -4.199 -17.333 1.00 93.06 145 ASP A O 1
ATOM 1102 N N . ALA A 1 146 ? 2.971 -6.032 -16.627 1.00 89.81 146 ALA A N 1
ATOM 1103 C CA . ALA A 1 146 ? 1.979 -7.013 -17.072 1.00 89.81 146 ALA A CA 1
ATOM 1104 C C . ALA A 1 146 ? 0.577 -6.778 -16.471 1.00 89.81 146 ALA A C 1
ATOM 1106 O O . ALA A 1 146 ? -0.410 -7.170 -17.080 1.00 89.81 146 ALA A O 1
ATOM 1107 N N . LEU A 1 147 ? 0.495 -6.106 -15.318 1.00 87.69 147 LEU A N 1
ATOM 1108 C CA . LEU A 1 147 ? -0.742 -5.714 -14.633 1.00 87.69 147 LEU A CA 1
ATOM 1109 C C . LEU A 1 147 ? -1.148 -4.261 -14.954 1.00 87.69 147 LEU A C 1
ATOM 1111 O O . LEU A 1 147 ? -1.969 -3.654 -14.266 1.00 87.69 147 LEU A O 1
ATOM 1115 N N . SER A 1 148 ? -0.518 -3.629 -15.948 1.00 87.50 148 SER A N 1
ATOM 1116 C CA . SER A 1 148 ? -0.778 -2.234 -16.281 1.00 87.50 148 SER A CA 1
ATOM 1117 C C . SER A 1 148 ? -2.062 -2.053 -17.077 1.00 87.50 148 SER A C 1
ATOM 1119 O O . SER A 1 148 ? -2.280 -2.697 -18.096 1.00 87.50 148 SER A O 1
ATOM 1121 N N . ARG A 1 149 ? -2.843 -1.032 -16.705 1.00 84.38 149 ARG A N 1
ATOM 1122 C CA . ARG A 1 149 ? -3.961 -0.527 -17.519 1.00 84.38 149 ARG A CA 1
ATOM 1123 C C . ARG A 1 149 ? -3.504 -0.003 -18.889 1.00 84.38 149 ARG A C 1
ATOM 1125 O O . ARG A 1 149 ? -4.297 0.098 -19.823 1.00 84.38 149 ARG A O 1
ATOM 1132 N N . ASN A 1 150 ? -2.225 0.360 -19.037 1.00 87.88 150 ASN A N 1
ATOM 1133 C CA . ASN A 1 150 ? -1.674 0.744 -20.330 1.00 87.88 150 ASN A CA 1
ATOM 1134 C C . ASN A 1 150 ? -1.317 -0.509 -21.136 1.00 87.88 150 ASN A C 1
ATOM 1136 O O . ASN A 1 150 ? -0.310 -1.159 -20.865 1.00 87.88 150 ASN A O 1
ATOM 1140 N N . ARG A 1 151 ? -2.105 -0.784 -22.178 1.00 90.44 151 ARG A N 1
ATOM 1141 C CA . ARG A 1 151 ? -1.952 -1.967 -23.032 1.00 90.44 151 ARG A CA 1
ATOM 1142 C C . ARG A 1 151 ? -0.530 -2.174 -23.563 1.00 90.44 151 ARG A C 1
ATOM 1144 O O . ARG A 1 151 ? -0.027 -3.283 -23.487 1.00 90.44 151 ARG A O 1
ATOM 1151 N N . ASN A 1 152 ? 0.138 -1.124 -24.042 1.00 91.88 152 ASN A N 1
ATOM 1152 C CA . ASN A 1 152 ? 1.493 -1.259 -24.591 1.00 91.88 152 ASN A CA 1
ATOM 1153 C C . ASN A 1 152 ? 2.511 -1.644 -23.506 1.00 91.88 152 ASN A C 1
ATOM 1155 O O . ASN A 1 152 ? 3.436 -2.409 -23.766 1.00 91.88 152 ASN A O 1
ATOM 1159 N N . ARG A 1 153 ? 2.350 -1.114 -22.286 1.00 92.00 153 ARG A N 1
ATOM 1160 C CA . ARG A 1 153 ? 3.177 -1.512 -21.138 1.00 92.00 153 ARG A CA 1
ATOM 1161 C C . ARG A 1 153 ? 2.886 -2.950 -20.725 1.00 92.00 153 ARG A C 1
ATOM 1163 O O . ARG A 1 153 ? 3.835 -3.696 -20.520 1.00 92.00 153 ARG A O 1
ATOM 1170 N N . ALA A 1 154 ? 1.614 -3.340 -20.666 1.00 92.56 154 ALA A N 1
ATOM 1171 C CA . ALA A 1 154 ? 1.214 -4.709 -20.353 1.00 92.56 154 ALA A CA 1
ATOM 1172 C C . ALA A 1 154 ? 1.767 -5.718 -21.357 1.00 92.56 154 ALA A C 1
ATOM 1174 O O . ALA A 1 154 ? 2.419 -6.678 -20.955 1.00 92.56 154 ALA A O 1
ATOM 1175 N N . GLU A 1 155 ? 1.602 -5.457 -22.654 1.00 95.00 155 GLU A N 1
ATOM 1176 C CA . GLU A 1 155 ? 2.139 -6.301 -23.723 1.00 95.00 155 GLU A CA 1
ATOM 1177 C C . GLU A 1 155 ? 3.663 -6.440 -23.611 1.00 95.00 155 GLU A C 1
ATOM 1179 O O . GLU A 1 155 ? 4.163 -7.560 -23.637 1.00 95.00 155 GLU A O 1
ATOM 1184 N N . LEU A 1 156 ? 4.396 -5.343 -23.381 1.00 94.31 156 LEU A N 1
ATOM 1185 C CA . LEU A 1 156 ? 5.851 -5.392 -23.197 1.00 94.31 156 LEU A CA 1
ATOM 1186 C C . LEU A 1 156 ? 6.261 -6.156 -21.925 1.00 94.31 156 LEU A C 1
ATOM 1188 O O . LEU A 1 156 ? 7.211 -6.938 -21.943 1.00 94.31 156 LEU A O 1
ATOM 1192 N N . GLY A 1 157 ? 5.556 -5.933 -20.814 1.00 95.56 157 GLY A N 1
ATOM 1193 C CA . GLY A 1 157 ? 5.802 -6.616 -19.544 1.00 95.56 157 GLY A CA 1
ATOM 1194 C C . GLY A 1 157 ? 5.587 -8.128 -19.643 1.00 95.56 157 GLY A C 1
ATOM 1195 O O . GLY A 1 157 ? 6.370 -8.891 -19.076 1.00 95.56 157 GLY A O 1
ATOM 1196 N N . ILE A 1 158 ? 4.568 -8.552 -20.399 1.00 96.06 158 ILE A N 1
ATOM 1197 C CA . ILE A 1 158 ? 4.284 -9.959 -20.710 1.00 96.06 158 ILE A CA 1
ATOM 1198 C C . ILE A 1 158 ? 5.344 -10.521 -21.663 1.00 96.06 158 ILE A C 1
ATOM 1200 O O . ILE A 1 158 ? 5.928 -11.560 -21.362 1.00 96.06 158 ILE A O 1
ATOM 1204 N N . GLU A 1 159 ? 5.624 -9.838 -22.778 1.00 96.69 159 GLU A N 1
ATOM 1205 C CA . GLU A 1 159 ? 6.565 -10.292 -23.815 1.00 96.69 159 GLU A CA 1
ATOM 1206 C C . GLU A 1 159 ? 7.959 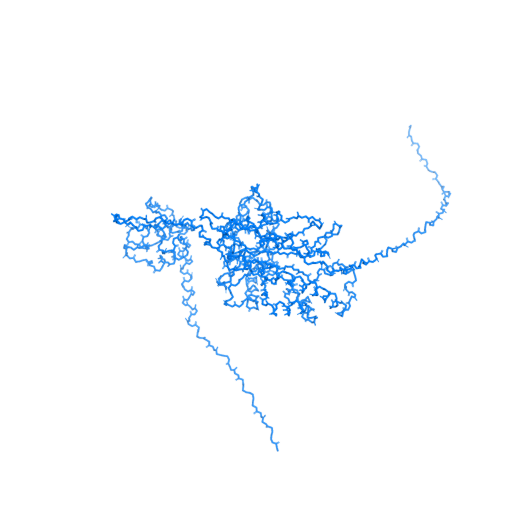-10.563 -23.243 1.00 96.69 159 GLU A C 1
ATOM 1208 O O . GLU A 1 159 ? 8.596 -11.555 -23.593 1.00 96.69 159 GLU A O 1
ATOM 1213 N N . LEU A 1 160 ? 8.437 -9.688 -22.355 1.00 96.62 160 LEU A N 1
ATOM 1214 C CA . LEU A 1 160 ? 9.779 -9.790 -21.781 1.00 96.62 160 LEU A CA 1
ATOM 1215 C C . LEU A 1 160 ? 9.808 -10.492 -20.420 1.00 96.62 160 LEU A C 1
ATOM 1217 O O . LEU A 1 160 ? 10.844 -10.460 -19.754 1.00 96.62 160 LEU A O 1
ATOM 1221 N N . GLU A 1 161 ? 8.685 -11.082 -20.000 1.00 96.12 161 GLU A N 1
ATOM 1222 C CA . GLU A 1 161 ? 8.519 -11.756 -18.710 1.00 96.12 161 GLU A CA 1
ATOM 1223 C C . GLU A 1 161 ? 9.044 -10.918 -17.527 1.00 96.12 161 GLU A C 1
ATOM 1225 O O . GLU A 1 161 ? 9.703 -11.435 -16.621 1.00 96.12 161 GLU A O 1
ATOM 1230 N N . GLN A 1 162 ? 8.770 -9.607 -17.517 1.00 95.88 162 GLN A N 1
ATOM 1231 C CA . GLN A 1 162 ? 9.261 -8.676 -16.489 1.00 95.88 162 GLN A CA 1
ATOM 1232 C C . GLN A 1 162 ? 9.015 -9.253 -15.095 1.00 95.88 162 GLN A C 1
ATOM 1234 O O . GLN A 1 162 ? 7.885 -9.644 -14.830 1.00 95.88 162 GLN A O 1
ATOM 1239 N N . GLY A 1 163 ? 10.002 -9.304 -14.197 1.00 96.81 163 GLY A N 1
ATOM 1240 C CA . GLY A 1 163 ? 9.772 -9.766 -12.824 1.00 96.81 163 GLY A CA 1
ATOM 1241 C C . GLY A 1 163 ? 9.782 -11.280 -12.610 1.00 96.81 163 GLY A C 1
ATOM 1242 O O . GLY A 1 163 ? 9.436 -11.731 -11.516 1.00 96.81 163 GLY A O 1
ATOM 1243 N N . TRP A 1 164 ? 10.088 -12.101 -13.622 1.00 97.00 164 TRP A N 1
ATOM 1244 C CA . TRP A 1 164 ? 9.904 -13.554 -13.518 1.00 97.00 164 TRP A CA 1
ATOM 1245 C C . TRP A 1 164 ? 10.730 -14.202 -12.402 1.00 97.00 164 TRP A C 1
ATOM 1247 O O . TRP A 1 164 ? 10.225 -15.126 -11.760 1.00 97.00 164 TRP A O 1
ATOM 1257 N N . ARG A 1 165 ? 11.958 -13.732 -12.120 1.00 98.12 165 ARG A N 1
ATOM 1258 C CA . ARG A 1 165 ? 12.781 -14.312 -11.041 1.00 98.12 165 ARG A CA 1
ATOM 1259 C C . ARG A 1 165 ? 12.219 -13.956 -9.681 1.00 98.12 165 ARG A C 1
ATOM 1261 O O . ARG A 1 165 ? 12.163 -14.817 -8.810 1.00 98.12 165 ARG A O 1
ATOM 1268 N N . THR A 1 166 ? 11.778 -12.712 -9.517 1.00 98.25 166 THR A N 1
ATOM 1269 C CA . THR A 1 166 ? 11.142 -12.236 -8.288 1.00 98.25 166 THR A CA 1
ATOM 1270 C C . THR A 1 166 ? 9.860 -13.008 -8.014 1.00 98.25 166 THR A C 1
ATOM 1272 O O . THR A 1 166 ? 9.724 -13.592 -6.944 1.00 98.25 166 THR A O 1
ATOM 1275 N N . ARG A 1 167 ? 8.971 -13.140 -9.008 1.00 97.25 167 ARG A N 1
ATOM 1276 C CA . ARG A 1 167 ? 7.746 -13.944 -8.872 1.00 97.25 167 ARG A CA 1
ATOM 1277 C C . ARG A 1 167 ? 8.028 -15.417 -8.584 1.00 97.25 167 ARG A C 1
ATOM 1279 O O . ARG A 1 167 ? 7.317 -16.026 -7.791 1.00 97.25 167 ARG A O 1
ATOM 1286 N N . ALA A 1 168 ? 9.037 -16.006 -9.230 1.00 97.94 168 ALA A N 1
ATOM 1287 C CA . ALA A 1 168 ? 9.420 -17.395 -8.984 1.00 97.94 168 ALA A CA 1
ATOM 1288 C C . ALA A 1 168 ? 9.940 -17.589 -7.553 1.00 97.94 168 ALA A C 1
ATOM 1290 O O . ALA A 1 168 ? 9.500 -18.514 -6.877 1.00 97.94 168 ALA A O 1
ATOM 1291 N N . HIS A 1 169 ? 10.808 -16.688 -7.086 1.00 98.19 169 HIS A N 1
ATOM 1292 C CA . HIS A 1 169 ? 11.303 -16.671 -5.712 1.00 98.19 169 HIS A CA 1
ATOM 1293 C C . HIS A 1 169 ? 10.157 -16.521 -4.706 1.00 98.19 169 HIS A C 1
ATOM 1295 O O . HIS A 1 169 ? 10.038 -17.317 -3.781 1.00 98.19 169 HIS A O 1
ATOM 1301 N N . ASN A 1 170 ? 9.270 -15.548 -4.914 1.00 98.19 170 ASN A N 1
ATOM 1302 C CA . ASN A 1 170 ? 8.146 -15.298 -4.017 1.00 98.19 170 ASN A CA 1
ATOM 1303 C C . ASN A 1 170 ? 7.222 -16.519 -3.932 1.00 98.19 170 ASN A C 1
ATOM 1305 O O . ASN A 1 170 ? 6.911 -16.973 -2.834 1.00 98.19 170 ASN A O 1
ATOM 1309 N N . ARG A 1 171 ? 6.904 -17.149 -5.071 1.00 97.19 171 ARG A N 1
ATOM 1310 C CA . ARG A 1 171 ? 6.138 -18.403 -5.104 1.00 97.19 171 ARG A CA 1
ATOM 1311 C C . ARG A 1 171 ? 6.841 -19.550 -4.375 1.00 97.19 171 ARG A C 1
ATOM 1313 O O . ARG A 1 171 ? 6.182 -20.288 -3.652 1.00 97.19 171 ARG A O 1
ATOM 1320 N N . GLU A 1 172 ? 8.151 -19.719 -4.564 1.00 97.56 172 GLU A N 1
ATOM 1321 C CA . GLU A 1 172 ? 8.945 -20.758 -3.885 1.00 97.56 172 GLU A CA 1
ATOM 1322 C C . GLU A 1 172 ? 8.874 -20.621 -2.357 1.00 97.56 172 GLU A C 1
ATOM 1324 O O . GLU A 1 172 ? 8.842 -21.623 -1.644 1.00 97.56 172 GLU A O 1
ATOM 1329 N N . TYR A 1 173 ? 8.808 -19.385 -1.859 1.00 96.75 173 TYR A N 1
ATOM 1330 C CA . TYR A 1 173 ? 8.805 -19.083 -0.431 1.00 96.75 173 TYR A CA 1
ATOM 1331 C C . TYR A 1 173 ? 7.428 -18.761 0.160 1.00 96.75 173 TYR A C 1
ATOM 1333 O O . TYR A 1 173 ? 7.370 -18.385 1.330 1.00 96.75 173 TYR A O 1
ATOM 1341 N N . GLY A 1 174 ? 6.345 -18.936 -0.604 1.00 96.56 174 GLY A N 1
ATOM 1342 C CA . GLY A 1 174 ? 4.982 -18.658 -0.138 1.00 96.56 174 GLY A CA 1
ATOM 1343 C C . GLY A 1 174 ? 4.739 -17.182 0.194 1.00 96.56 174 GLY A C 1
ATOM 1344 O O . GLY A 1 174 ? 4.012 -16.881 1.132 1.00 96.56 174 GLY A O 1
ATOM 1345 N N . ILE A 1 175 ? 5.400 -16.269 -0.522 1.00 97.50 175 ILE A N 1
ATOM 1346 C CA . ILE A 1 175 ? 5.147 -14.827 -0.453 1.00 97.50 175 ILE A CA 1
ATOM 1347 C C . ILE A 1 175 ? 4.036 -14.523 -1.457 1.00 97.50 175 ILE A C 1
ATOM 1349 O O . ILE A 1 175 ? 4.252 -14.605 -2.671 1.00 97.50 175 ILE A O 1
ATOM 1353 N N . ASP A 1 176 ? 2.856 -14.194 -0.943 1.00 96.56 176 ASP A N 1
ATOM 1354 C CA . ASP A 1 176 ? 1.682 -13.909 -1.761 1.00 96.56 176 ASP A CA 1
ATOM 1355 C C . ASP A 1 176 ? 1.774 -12.534 -2.425 1.00 96.56 176 ASP A C 1
ATOM 1357 O O . ASP A 1 176 ? 2.325 -11.579 -1.872 1.00 96.56 176 ASP A O 1
ATOM 1361 N N . VAL A 1 177 ? 1.202 -12.430 -3.623 1.00 96.25 177 VAL A N 1
ATOM 1362 C CA . VAL A 1 177 ? 1.028 -11.147 -4.310 1.00 96.25 177 VAL A CA 1
ATOM 1363 C C . VAL A 1 177 ? -0.065 -10.359 -3.602 1.00 96.25 177 VAL A C 1
ATOM 1365 O O . VAL A 1 177 ? -1.151 -10.883 -3.376 1.00 96.25 177 VAL A O 1
ATOM 1368 N N . LEU A 1 178 ? 0.213 -9.094 -3.292 1.00 97.50 178 LEU A N 1
ATOM 1369 C CA . LEU A 1 178 ? -0.773 -8.131 -2.819 1.00 97.50 178 LEU A CA 1
ATOM 1370 C C . LEU A 1 178 ? -1.502 -7.546 -4.038 1.00 97.50 178 LEU A C 1
ATOM 1372 O O . LEU A 1 178 ? -0.867 -6.838 -4.823 1.00 97.50 178 LEU A O 1
ATOM 1376 N N . PRO A 1 179 ? -2.804 -7.816 -4.244 1.00 96.81 179 PRO A N 1
ATOM 1377 C CA . PRO A 1 179 ? -3.531 -7.257 -5.376 1.00 96.81 179 PRO A CA 1
ATOM 1378 C C . PRO A 1 179 ? -3.680 -5.740 -5.229 1.00 96.81 179 PRO A C 1
ATOM 1380 O O . PRO A 1 179 ? -4.104 -5.248 -4.183 1.00 96.81 179 PRO A O 1
ATOM 1383 N N . TYR A 1 180 ? -3.357 -5.013 -6.297 1.00 95.50 180 TYR A N 1
ATOM 1384 C CA . TYR A 1 180 ? -3.447 -3.557 -6.375 1.00 95.50 180 TYR A CA 1
ATOM 1385 C C . TYR A 1 180 ? -4.340 -3.130 -7.540 1.00 95.50 180 TYR A C 1
ATOM 1387 O O . TYR A 1 180 ? -4.014 -3.370 -8.707 1.00 95.50 180 TYR A O 1
ATOM 1395 N N . ALA A 1 181 ? -5.422 -2.420 -7.237 1.00 94.94 181 ALA A N 1
ATOM 1396 C CA . ALA A 1 181 ? -6.238 -1.734 -8.230 1.00 94.94 181 ALA A CA 1
ATOM 1397 C C . ALA A 1 181 ? -5.606 -0.368 -8.565 1.00 94.94 181 ALA A C 1
ATOM 1399 O O . ALA A 1 181 ? -6.046 0.675 -8.080 1.00 94.94 181 ALA A O 1
ATOM 1400 N N . TYR A 1 182 ? -4.535 -0.386 -9.367 1.00 89.69 182 TYR A N 1
ATOM 1401 C CA . TYR A 1 182 ? -3.724 0.797 -9.693 1.00 89.69 182 TYR A CA 1
ATOM 1402 C C . TYR A 1 182 ? -4.477 1.895 -10.441 1.00 89.69 182 TYR A C 1
ATOM 1404 O O . TYR A 1 182 ? -5.188 1.607 -11.399 1.00 89.69 182 TYR A O 1
ATOM 1412 N N . GLY A 1 183 ? -4.183 3.157 -10.119 1.00 80.00 183 GLY A N 1
ATOM 1413 C CA . GLY A 1 183 ? -4.545 4.302 -10.959 1.00 80.00 183 GLY A CA 1
ATOM 1414 C C . GLY A 1 183 ? -6.026 4.665 -10.933 1.00 80.00 183 GLY A C 1
ATOM 1415 O O . GLY A 1 183 ? -6.578 4.985 -11.982 1.00 80.00 183 GLY A O 1
ATOM 1416 N N . GLY A 1 184 ? -6.653 4.595 -9.759 1.00 85.62 184 GLY A N 1
ATOM 1417 C CA . GLY A 1 184 ? -8.040 5.011 -9.555 1.00 85.62 184 GLY A CA 1
ATOM 1418 C C . GLY A 1 184 ? -8.885 4.033 -8.743 1.00 85.62 184 GLY A C 1
ATOM 1419 O O . GLY A 1 184 ? -10.006 4.365 -8.385 1.00 85.62 184 GLY A O 1
ATOM 1420 N N . GLY A 1 185 ? -8.371 2.849 -8.387 1.00 92.00 185 GLY A N 1
ATOM 1421 C CA . GLY A 1 185 ? -9.148 1.882 -7.609 1.00 92.00 185 GLY A CA 1
ATOM 1422 C C . GLY A 1 185 ? -10.497 1.588 -8.273 1.00 92.00 185 GLY A C 1
ATOM 1423 O O . GLY A 1 185 ? -10.521 1.177 -9.438 1.00 92.00 185 GLY A O 1
ATOM 1424 N N . VAL A 1 186 ? -11.578 1.847 -7.530 1.00 95.69 186 VAL A N 1
ATOM 1425 C CA . VAL A 1 186 ? -12.977 1.740 -7.982 1.00 95.69 186 VAL A CA 1
ATOM 1426 C C . VAL A 1 186 ? -13.357 2.861 -8.959 1.00 95.69 186 VAL A C 1
ATOM 1428 O O . VAL A 1 186 ? -14.075 2.613 -9.922 1.00 95.69 186 VAL A O 1
ATOM 1431 N N . ASP A 1 187 ? -12.830 4.074 -8.773 1.00 95.25 187 ASP A N 1
ATOM 1432 C CA . ASP A 1 187 ? -12.927 5.187 -9.728 1.00 95.25 187 ASP A CA 1
ATOM 1433 C C . ASP A 1 187 ? -11.880 4.993 -10.834 1.00 95.25 187 ASP A C 1
ATOM 1435 O O . ASP A 1 187 ? -10.795 5.576 -10.836 1.00 95.25 187 ASP A O 1
ATOM 1439 N N . TYR A 1 188 ? -12.173 4.093 -11.771 1.00 90.50 188 TYR A N 1
ATOM 1440 C CA . TYR A 1 188 ? -11.224 3.666 -12.794 1.00 90.50 188 TYR A CA 1
ATOM 1441 C C . TYR A 1 188 ? -10.603 4.834 -13.589 1.00 90.50 188 TYR A C 1
ATOM 1443 O O . TYR A 1 188 ? -9.436 4.745 -13.984 1.00 90.50 188 TYR A O 1
ATOM 1451 N N . ASN A 1 189 ? -11.343 5.916 -13.844 1.00 91.31 189 ASN A N 1
ATOM 1452 C CA . ASN A 1 189 ? -10.829 7.076 -14.581 1.00 91.31 189 ASN A CA 1
ATOM 1453 C C . ASN A 1 189 ? -10.151 8.130 -13.691 1.00 91.31 189 ASN A C 1
ATOM 1455 O O . ASN A 1 189 ? -9.517 9.038 -14.235 1.00 91.31 189 ASN A O 1
ATOM 1459 N N . ALA A 1 190 ? -10.228 7.985 -12.365 1.00 91.75 190 ALA A N 1
ATOM 1460 C CA . ALA A 1 190 ? -9.704 8.920 -11.374 1.00 91.75 190 ALA A CA 1
ATOM 1461 C C . ALA A 1 190 ? -10.259 10.348 -11.551 1.00 91.75 190 ALA A C 1
ATOM 1463 O O . ALA A 1 190 ? -9.527 11.329 -11.380 1.00 91.75 190 ALA A O 1
ATOM 1464 N N . ASP A 1 191 ? -11.535 10.461 -11.929 1.00 92.38 191 ASP A N 1
ATOM 1465 C CA . ASP A 1 191 ? -12.234 11.731 -12.166 1.00 92.38 191 ASP A CA 1
ATOM 1466 C C . ASP A 1 191 ? -13.172 12.140 -11.017 1.00 92.38 191 ASP A C 1
ATOM 1468 O O . ASP A 1 191 ? -13.901 13.128 -11.123 1.00 92.38 191 ASP A O 1
ATOM 1472 N N . MET A 1 192 ? -13.075 11.432 -9.887 1.00 91.31 192 MET A N 1
ATOM 1473 C CA . MET A 1 192 ? -13.844 11.627 -8.659 1.00 91.31 192 MET A CA 1
ATOM 1474 C C . MET A 1 192 ? -15.343 11.366 -8.859 1.00 91.31 192 MET A C 1
ATOM 1476 O O . MET A 1 192 ? -16.184 11.979 -8.204 1.00 91.31 192 MET A O 1
ATOM 1480 N N . THR A 1 193 ? -15.698 10.466 -9.781 1.00 94.12 193 THR A N 1
ATOM 1481 C CA . THR A 1 193 ? -17.072 10.009 -10.003 1.00 94.12 193 THR A CA 1
ATOM 1482 C C . THR A 1 193 ? -17.100 8.500 -10.223 1.00 94.12 193 THR A C 1
ATOM 1484 O O . THR A 1 193 ? -16.412 7.974 -11.086 1.00 94.12 193 THR A O 1
ATOM 1487 N N . TYR A 1 194 ? -17.969 7.781 -9.511 1.00 96.56 194 TYR A N 1
ATOM 1488 C CA . TYR A 1 194 ? -18.222 6.371 -9.817 1.00 96.56 194 TYR A CA 1
ATOM 1489 C C . TYR A 1 194 ? -19.215 6.241 -10.975 1.00 96.56 194 TYR A C 1
ATOM 1491 O O . TYR A 1 194 ? -20.429 6.139 -10.773 1.00 96.56 194 TYR A O 1
ATOM 1499 N N . SER A 1 195 ? -18.726 6.269 -12.216 1.00 96.88 195 SER A N 1
ATOM 1500 C CA . SER A 1 195 ? -19.577 6.006 -13.376 1.00 96.88 195 SER A CA 1
ATOM 1501 C C . SER A 1 195 ? -19.837 4.507 -13.549 1.00 96.88 195 SER A C 1
ATOM 1503 O O . SER A 1 195 ? -19.048 3.664 -13.132 1.00 96.88 195 SER A O 1
ATOM 1505 N N . ALA A 1 196 ? -20.898 4.145 -14.275 1.00 97.44 196 ALA A N 1
ATOM 1506 C CA . ALA A 1 196 ? -21.158 2.743 -14.622 1.00 97.44 196 ALA A CA 1
ATOM 1507 C C . ALA A 1 196 ? -19.988 2.073 -15.376 1.00 97.44 196 ALA A C 1
ATOM 1509 O O . ALA A 1 196 ? -19.824 0.859 -15.310 1.00 97.44 196 ALA A O 1
ATOM 1510 N N . THR A 1 197 ? -19.172 2.856 -16.096 1.00 96.50 197 THR A N 1
ATOM 1511 C CA . THR A 1 197 ? -17.978 2.327 -16.773 1.00 96.50 197 THR A CA 1
ATOM 1512 C C . THR A 1 197 ? -16.862 2.022 -15.780 1.00 96.50 197 THR A C 1
ATOM 1514 O O . THR A 1 197 ? -16.155 1.034 -15.966 1.00 96.50 197 THR A O 1
ATOM 1517 N N . ASP A 1 198 ? -16.702 2.841 -14.740 1.00 96.38 198 ASP A N 1
ATOM 1518 C CA . ASP A 1 198 ? -15.693 2.619 -13.701 1.00 96.38 198 ASP A CA 1
ATOM 1519 C C . ASP A 1 198 ? -16.011 1.355 -12.912 1.00 96.38 198 ASP A C 1
ATOM 1521 O O . ASP A 1 198 ? -15.174 0.460 -12.818 1.00 96.38 198 ASP A O 1
ATOM 1525 N N . LEU A 1 199 ? -17.266 1.249 -12.477 1.00 97.44 199 LEU A N 1
ATOM 1526 C CA . LEU A 1 199 ? -17.809 0.109 -11.748 1.00 97.44 199 LEU A CA 1
ATOM 1527 C C . LEU A 1 199 ? -17.632 -1.208 -12.524 1.00 97.44 199 LEU A C 1
ATOM 1529 O O . LEU A 1 199 ? -17.018 -2.140 -12.010 1.00 97.44 199 LEU A O 1
ATOM 1533 N N . GLN A 1 200 ? -18.037 -1.253 -13.802 1.00 97.44 200 GLN A N 1
ATOM 1534 C CA . GLN A 1 200 ? -17.850 -2.448 -14.637 1.00 97.44 200 GLN A CA 1
ATOM 1535 C C . GLN A 1 200 ? -16.370 -2.816 -14.815 1.00 97.44 200 GLN A C 1
ATOM 1537 O O . GLN A 1 200 ? -16.008 -3.986 -14.759 1.00 97.44 200 GLN A O 1
ATOM 1542 N N . ARG A 1 201 ? -15.488 -1.834 -15.035 1.00 95.38 201 ARG A N 1
ATOM 1543 C CA . ARG A 1 201 ? -14.054 -2.114 -15.208 1.00 95.38 201 ARG A CA 1
ATOM 1544 C C . ARG A 1 201 ? -13.393 -2.582 -13.919 1.00 95.38 201 ARG A C 1
ATOM 1546 O O . ARG A 1 201 ? -12.439 -3.355 -13.977 1.00 95.38 201 ARG A O 1
ATOM 1553 N N . PHE A 1 202 ? -13.855 -2.088 -12.777 1.00 96.81 202 PHE A N 1
ATOM 1554 C CA . PHE A 1 202 ? -13.395 -2.554 -11.480 1.00 96.81 202 PHE A CA 1
ATOM 1555 C C . PHE A 1 202 ? -13.870 -3.988 -11.200 1.00 96.81 202 PHE A C 1
ATOM 1557 O O . PHE A 1 202 ? -13.061 -4.800 -10.757 1.00 96.81 202 PHE A O 1
ATOM 1564 N N . GLU A 1 203 ? -15.119 -4.330 -11.534 1.00 97.44 203 GLU A N 1
ATOM 1565 C CA . GLU A 1 203 ? -15.623 -5.713 -11.502 1.00 97.44 203 GLU A CA 1
ATOM 1566 C C . GLU A 1 203 ? -14.778 -6.649 -12.376 1.00 97.44 203 GLU A C 1
ATOM 1568 O O . GLU A 1 203 ? -14.283 -7.663 -11.884 1.00 97.44 203 GLU A O 1
ATOM 1573 N N . ASP A 1 204 ? -14.535 -6.276 -13.638 1.00 95.50 204 ASP A N 1
ATOM 1574 C CA . ASP A 1 204 ? -13.709 -7.063 -14.562 1.00 95.50 204 ASP A CA 1
ATOM 1575 C C . ASP A 1 204 ? -12.291 -7.274 -13.994 1.00 95.50 204 ASP A C 1
ATOM 1577 O O . ASP A 1 204 ? -11.729 -8.371 -14.062 1.00 95.50 204 ASP A O 1
ATOM 1581 N N . TRP A 1 205 ? -11.713 -6.229 -13.388 1.00 95.12 205 TRP A N 1
ATOM 1582 C CA . TRP A 1 205 ? -10.409 -6.314 -12.734 1.00 95.12 205 TRP A CA 1
ATOM 1583 C C . TRP A 1 205 ? -10.429 -7.257 -11.523 1.00 95.12 205 TRP A C 1
ATOM 1585 O O . TRP A 1 205 ? -9.501 -8.057 -11.366 1.00 95.12 205 TRP A O 1
ATOM 1595 N N . LEU A 1 206 ? -11.469 -7.200 -10.684 1.00 96.50 206 LEU A N 1
ATOM 1596 C CA . LEU A 1 206 ? -11.635 -8.100 -9.541 1.00 96.50 206 LEU A CA 1
ATOM 1597 C C . LEU A 1 206 ? -11.772 -9.556 -9.984 1.00 96.50 206 LEU A C 1
ATOM 1599 O O . LEU A 1 206 ? -11.168 -10.430 -9.368 1.00 96.50 206 LEU A O 1
ATOM 1603 N N . ASP A 1 207 ? -12.534 -9.836 -11.036 1.00 96.38 207 ASP A N 1
ATOM 1604 C CA . ASP A 1 207 ? -12.701 -11.194 -11.565 1.00 96.38 207 ASP A CA 1
ATOM 1605 C C . ASP A 1 207 ? -11.381 -11.784 -12.078 1.00 96.38 207 ASP A C 1
ATOM 1607 O O . ASP A 1 207 ? -11.130 -12.981 -11.919 1.00 96.38 207 ASP A O 1
ATOM 1611 N N . GLU A 1 208 ? -10.509 -10.947 -12.639 1.00 94.38 208 GLU A N 1
ATOM 1612 C CA . GLU A 1 208 ? -9.196 -11.367 -13.127 1.00 94.38 208 GLU A CA 1
ATOM 1613 C C . GLU A 1 208 ? -8.160 -11.549 -11.999 1.00 94.38 208 GLU A C 1
ATOM 1615 O O . GLU A 1 208 ? -7.338 -12.467 -12.067 1.00 94.38 208 GLU A O 1
ATOM 1620 N N . HIS A 1 209 ? -8.189 -10.712 -10.955 1.00 93.88 209 HIS A N 1
ATOM 1621 C CA . HIS A 1 209 ? -7.083 -10.609 -9.987 1.00 93.88 209 HIS A CA 1
ATOM 1622 C C . HIS A 1 209 ? -7.423 -11.053 -8.560 1.00 93.88 209 HIS A C 1
ATOM 1624 O O . HIS A 1 209 ? -6.513 -11.368 -7.790 1.00 93.88 209 HIS A O 1
ATOM 1630 N N . VAL A 1 210 ? -8.703 -11.079 -8.182 1.00 96.50 210 VAL A N 1
ATOM 1631 C CA . VAL A 1 210 ? -9.159 -11.338 -6.810 1.00 96.50 210 VAL A CA 1
ATOM 1632 C C . VAL A 1 210 ? -10.218 -12.448 -6.815 1.00 96.50 210 VAL A C 1
ATOM 1634 O O . VAL A 1 210 ? -11.400 -12.192 -7.066 1.00 96.50 210 VAL A O 1
ATOM 1637 N N . PRO A 1 211 ? -9.837 -13.703 -6.507 1.00 95.81 211 PRO A N 1
ATOM 1638 C CA . PRO A 1 211 ? -10.780 -14.819 -6.452 1.00 95.81 211 PRO A CA 1
ATOM 1639 C C . PRO A 1 211 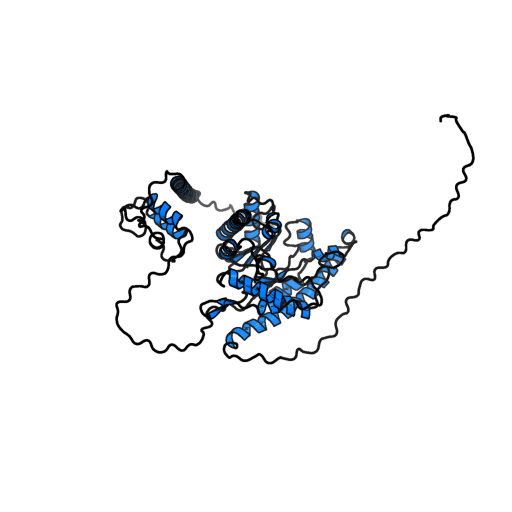? -11.949 -14.567 -5.484 1.00 95.81 211 PRO A C 1
ATOM 1641 O O . PRO A 1 211 ? -11.755 -13.985 -4.421 1.00 95.81 211 PRO A O 1
ATOM 1644 N N . ASN A 1 212 ? -13.146 -15.088 -5.785 1.00 94.38 212 ASN A N 1
ATOM 1645 C CA . ASN A 1 212 ? -14.357 -14.880 -4.962 1.00 94.38 212 ASN A CA 1
ATOM 1646 C C . ASN A 1 212 ? -14.202 -15.255 -3.475 1.00 94.38 212 ASN A C 1
ATOM 1648 O O . ASN A 1 212 ? -14.861 -14.674 -2.618 1.00 94.38 212 ASN A O 1
ATOM 1652 N N . GLY A 1 213 ? -13.355 -16.240 -3.164 1.00 94.19 213 GLY A N 1
ATOM 1653 C CA . GLY A 1 213 ? -13.080 -16.686 -1.793 1.00 94.19 213 GLY A CA 1
ATOM 1654 C C . GLY A 1 213 ? -11.845 -16.052 -1.151 1.00 94.19 213 GLY A C 1
ATOM 1655 O O . GLY A 1 213 ? -11.403 -16.538 -0.115 1.00 94.19 213 GLY A O 1
ATOM 1656 N N . TYR A 1 214 ? -11.234 -15.043 -1.776 1.00 97.25 214 TYR A N 1
ATOM 1657 C CA . TYR A 1 214 ? -10.035 -14.399 -1.248 1.00 97.25 214 TYR A CA 1
ATOM 1658 C C . TYR A 1 214 ? -10.359 -13.634 0.041 1.00 97.25 214 TYR A C 1
ATOM 1660 O O . TYR A 1 214 ? -11.283 -12.829 0.075 1.00 97.25 214 TYR A O 1
ATOM 1668 N N . THR A 1 215 ? -9.594 -13.905 1.099 1.00 96.44 215 THR A N 1
ATOM 1669 C CA . THR A 1 215 ? -9.770 -13.319 2.443 1.00 96.44 215 THR A CA 1
ATOM 1670 C C . THR A 1 215 ? -8.642 -12.358 2.831 1.00 96.44 215 THR A C 1
ATOM 1672 O O . THR A 1 215 ? -8.574 -11.855 3.957 1.00 96.44 215 THR A O 1
ATOM 1675 N N . GLY A 1 216 ? -7.690 -12.170 1.916 1.00 96.25 216 GLY A N 1
ATOM 1676 C CA . GLY A 1 216 ? -6.488 -11.388 2.140 1.00 96.25 216 GLY A CA 1
ATOM 1677 C C . GLY A 1 216 ? -6.677 -9.896 1.858 1.00 96.25 216 GLY A C 1
ATOM 1678 O O . GLY A 1 216 ? -7.758 -9.456 1.457 1.00 96.25 216 GLY A O 1
ATOM 1679 N N . PRO A 1 217 ? -5.609 -9.109 2.058 1.00 98.25 217 PRO A N 1
ATOM 1680 C CA . PRO A 1 217 ? -5.600 -7.684 1.746 1.00 98.25 217 PRO A CA 1
ATOM 1681 C C . PRO A 1 217 ? -5.721 -7.419 0.241 1.00 98.25 217 PRO A C 1
ATOM 1683 O O . PRO A 1 217 ? -5.106 -8.129 -0.558 1.00 98.25 217 PRO A O 1
ATOM 1686 N N . VAL A 1 218 ? -6.466 -6.372 -0.124 1.00 98.56 218 VAL A N 1
ATOM 1687 C CA . VAL A 1 218 ? -6.557 -5.804 -1.479 1.00 98.56 218 VAL A CA 1
ATOM 1688 C C . VAL A 1 218 ? -6.399 -4.288 -1.393 1.00 98.56 218 VAL A C 1
ATOM 1690 O O . VAL A 1 218 ? -7.103 -3.631 -0.627 1.00 98.56 218 VAL A O 1
ATOM 1693 N N . VAL A 1 219 ? -5.491 -3.726 -2.188 1.00 98.31 219 VAL A N 1
ATOM 1694 C CA . VAL A 1 219 ? -5.188 -2.293 -2.163 1.00 98.31 219 VAL A CA 1
ATOM 1695 C C . VAL A 1 219 ? -5.923 -1.558 -3.276 1.00 98.31 219 VAL A C 1
ATOM 1697 O O . VAL A 1 219 ? -5.796 -1.888 -4.456 1.00 98.31 219 VAL A O 1
ATOM 1700 N N . LEU A 1 220 ? -6.639 -0.505 -2.898 1.00 97.81 220 LEU A N 1
ATOM 1701 C CA . LEU A 1 220 ? -7.223 0.477 -3.800 1.00 97.81 220 LEU A CA 1
ATOM 1702 C C . LEU A 1 220 ? -6.272 1.675 -3.900 1.00 97.81 220 LEU A C 1
ATOM 1704 O O . LEU A 1 220 ? -6.091 2.435 -2.947 1.00 97.81 220 LEU A O 1
ATOM 1708 N N . ASP A 1 221 ? -5.633 1.840 -5.053 1.00 94.81 221 ASP A N 1
ATOM 1709 C CA . ASP A 1 221 ? -4.664 2.912 -5.279 1.00 94.81 221 ASP A CA 1
ATOM 1710 C C . ASP A 1 221 ? -5.352 4.128 -5.919 1.00 94.81 221 ASP A C 1
ATOM 1712 O O . ASP A 1 221 ? -5.447 4.263 -7.145 1.00 94.81 221 ASP A O 1
ATOM 1716 N N . MET A 1 222 ? -5.914 4.975 -5.051 1.00 93.06 222 MET A N 1
ATOM 1717 C CA . MET A 1 222 ? -6.700 6.162 -5.398 1.00 93.06 222 MET A CA 1
ATOM 1718 C C . MET A 1 222 ? -5.963 7.445 -5.010 1.00 93.06 222 MET A C 1
ATOM 1720 O O . MET A 1 222 ? -6.226 8.052 -3.971 1.00 93.06 222 MET A O 1
ATOM 1724 N N . GLU A 1 223 ? -5.051 7.869 -5.885 1.00 90.12 223 GLU A N 1
ATOM 1725 C CA . GLU A 1 223 ? -4.218 9.071 -5.722 1.00 90.12 223 GLU A CA 1
ATOM 1726 C C . GLU A 1 223 ? -4.685 10.281 -6.562 1.00 90.12 223 GLU A C 1
ATOM 1728 O O . GLU A 1 223 ? -3.887 11.156 -6.905 1.00 90.12 223 GLU A O 1
ATOM 1733 N N . GLY A 1 224 ? -5.969 10.332 -6.932 1.00 89.00 224 GLY A N 1
ATOM 1734 C CA . GLY A 1 224 ? -6.538 11.412 -7.745 1.00 89.00 224 GLY A CA 1
ATOM 1735 C C . GLY A 1 224 ? -6.599 12.772 -7.033 1.00 89.00 224 GLY A C 1
ATOM 1736 O O . GLY A 1 224 ? -5.867 13.055 -6.085 1.00 89.00 224 GLY A O 1
ATOM 1737 N N . GLU A 1 225 ? -7.489 13.656 -7.481 1.00 90.94 225 GLU A N 1
ATOM 1738 C CA . GLU A 1 225 ? -7.560 15.028 -6.958 1.00 90.94 225 GLU A CA 1
ATOM 1739 C C . GLU A 1 225 ? -7.736 15.083 -5.429 1.00 90.94 225 GLU A C 1
ATOM 1741 O O . GLU A 1 225 ? -7.074 15.868 -4.738 1.00 90.94 225 GLU A O 1
ATOM 1746 N N . TRP A 1 226 ? -8.586 14.218 -4.882 1.00 91.00 226 TRP A N 1
ATOM 1747 C CA . TRP A 1 226 ? -8.887 14.213 -3.455 1.00 91.00 226 TRP A CA 1
ATOM 1748 C C . TRP A 1 226 ? -7.726 13.772 -2.581 1.00 91.00 226 TRP A C 1
ATOM 1750 O O . TRP A 1 226 ? -7.562 14.304 -1.484 1.00 91.00 226 TRP A O 1
ATOM 1760 N N . TRP A 1 227 ? -6.848 12.905 -3.083 1.00 91.44 227 TRP A N 1
ATOM 1761 C CA . TRP A 1 227 ? -5.625 12.540 -2.377 1.00 91.44 227 TRP A CA 1
ATOM 1762 C C . TRP A 1 227 ? -4.800 13.779 -2.023 1.00 91.44 227 TRP A C 1
ATOM 1764 O O . TRP A 1 227 ? -4.333 13.927 -0.891 1.00 91.44 227 TRP A O 1
ATOM 1774 N N . VAL A 1 228 ? -4.636 14.712 -2.961 1.00 90.88 228 VAL A N 1
ATOM 1775 C CA . VAL A 1 228 ? -3.904 15.960 -2.706 1.00 90.88 228 VAL A CA 1
ATOM 1776 C C . VAL A 1 228 ? -4.660 16.825 -1.693 1.00 90.88 228 VAL A C 1
ATOM 1778 O O . VAL A 1 228 ? -4.050 17.318 -0.735 1.00 90.88 228 VAL A O 1
ATOM 1781 N N . ARG A 1 229 ? -5.981 16.959 -1.866 1.00 92.75 229 ARG A N 1
ATOM 1782 C CA . ARG A 1 229 ? -6.851 17.802 -1.029 1.00 92.75 229 ARG A CA 1
ATOM 1783 C C . ARG A 1 229 ? -6.927 17.352 0.428 1.00 92.75 229 ARG A C 1
ATOM 1785 O O . ARG A 1 229 ? -6.843 18.212 1.298 1.00 92.75 229 ARG A O 1
ATOM 1792 N N . MET A 1 230 ? -6.945 16.045 0.710 1.00 93.50 230 MET A N 1
ATOM 1793 C CA . MET A 1 230 ? -6.992 15.484 2.075 1.00 93.50 230 MET A CA 1
ATOM 1794 C C . MET A 1 230 ? -5.982 16.121 3.040 1.00 93.50 230 MET A C 1
ATOM 1796 O O . MET A 1 230 ? -6.249 16.262 4.226 1.00 93.50 230 MET A O 1
ATOM 1800 N N . SER A 1 231 ? -4.806 16.521 2.547 1.00 90.94 231 SER A N 1
ATOM 1801 C CA . SER A 1 231 ? -3.740 17.054 3.408 1.00 90.94 231 SER A CA 1
ATOM 1802 C C . SER A 1 231 ? -4.048 18.448 3.969 1.00 90.94 231 SER A C 1
ATOM 1804 O O . SER A 1 231 ? -3.413 18.868 4.931 1.00 90.94 231 SER A O 1
ATOM 1806 N N . ASN A 1 232 ? -4.982 19.179 3.352 1.00 92.56 232 ASN A N 1
ATOM 1807 C CA . ASN A 1 232 ? -5.343 20.552 3.717 1.00 92.56 232 ASN A CA 1
ATOM 1808 C C . ASN A 1 232 ? -6.866 20.764 3.786 1.00 92.56 232 ASN A C 1
ATOM 1810 O O . ASN A 1 232 ? -7.314 21.911 3.798 1.00 92.56 232 ASN A O 1
ATOM 1814 N N . ALA A 1 233 ? -7.646 19.682 3.786 1.00 95.12 233 ALA A N 1
ATOM 1815 C CA . ALA A 1 233 ? -9.098 19.749 3.774 1.00 95.12 233 ALA A CA 1
ATOM 1816 C C . ALA A 1 233 ? -9.632 20.397 5.060 1.00 95.12 233 ALA A C 1
ATOM 1818 O O . ALA A 1 233 ? -9.070 20.241 6.148 1.00 95.12 233 ALA A O 1
ATOM 1819 N N . THR A 1 234 ? -10.745 21.116 4.932 1.00 95.94 234 THR A N 1
ATOM 1820 C CA . THR A 1 234 ? -11.575 21.485 6.091 1.00 95.94 234 THR A CA 1
ATOM 1821 C C . THR A 1 234 ? -12.327 20.257 6.615 1.00 95.94 234 THR A C 1
ATOM 1823 O O . THR A 1 234 ? -12.414 19.258 5.911 1.00 95.94 234 THR A O 1
ATOM 1826 N N . GLU A 1 235 ? -12.924 20.318 7.810 1.00 95.38 235 GLU A N 1
ATOM 1827 C CA . GLU A 1 235 ? -13.751 19.209 8.334 1.00 95.38 235 GLU A CA 1
ATOM 1828 C C . GLU A 1 235 ? -14.869 18.801 7.360 1.00 95.38 235 GLU A C 1
ATOM 1830 O O . GLU A 1 235 ? -15.067 17.621 7.094 1.00 95.38 235 GLU A O 1
ATOM 1835 N N . SER A 1 236 ? -15.559 19.783 6.766 1.00 96.69 236 SER A N 1
ATOM 1836 C CA . SER A 1 236 ? -16.639 19.517 5.808 1.00 96.69 236 SER A CA 1
ATOM 1837 C C . SER A 1 236 ? -16.130 18.909 4.502 1.00 96.69 236 SER A C 1
ATOM 1839 O O . SER A 1 236 ? -16.780 18.025 3.959 1.00 96.69 236 SER A O 1
ATOM 1841 N N . GLU A 1 237 ? -14.987 19.376 3.990 1.00 96.50 237 GLU A N 1
ATOM 1842 C CA . GLU A 1 237 ? -14.388 18.815 2.771 1.00 96.50 237 GLU A CA 1
ATOM 1843 C C . GLU A 1 237 ? -13.830 17.411 3.034 1.00 96.50 237 GLU A C 1
ATOM 1845 O O . GLU A 1 237 ? -13.972 16.526 2.199 1.00 96.50 237 GLU A O 1
ATOM 1850 N N . MET A 1 238 ? -13.243 17.172 4.211 1.00 97.12 238 MET A N 1
ATOM 1851 C CA . MET A 1 238 ? -12.801 15.834 4.592 1.00 97.12 238 MET A CA 1
ATOM 1852 C C . MET A 1 238 ? -13.984 14.875 4.705 1.00 97.12 238 MET A C 1
ATOM 1854 O O . MET A 1 238 ? -13.863 13.739 4.265 1.00 97.12 238 MET A O 1
ATOM 1858 N N . ALA A 1 239 ? -15.118 15.311 5.260 1.00 97.12 239 ALA A N 1
ATOM 1859 C CA . ALA A 1 239 ? -16.319 14.484 5.326 1.00 97.12 239 ALA A CA 1
ATOM 1860 C C . ALA A 1 239 ? -16.793 14.058 3.926 1.00 97.12 239 ALA A C 1
ATOM 1862 O O . ALA A 1 239 ? -17.009 12.872 3.712 1.00 97.12 239 ALA A O 1
ATOM 1863 N N . GLU A 1 240 ? -16.849 14.987 2.965 1.00 97.25 240 GLU A N 1
ATOM 1864 C CA . GLU A 1 240 ? -17.198 14.689 1.565 1.00 97.25 240 GLU A CA 1
ATOM 1865 C C . GLU A 1 240 ? -16.216 13.696 0.925 1.00 97.25 240 GLU A C 1
ATOM 1867 O O . GLU A 1 240 ? -16.626 12.715 0.302 1.00 97.25 240 GLU A O 1
ATOM 1872 N N . ILE A 1 241 ? -14.913 13.912 1.129 1.00 96.94 241 ILE A N 1
ATOM 1873 C CA . ILE A 1 241 ? -13.873 13.003 0.640 1.00 96.94 241 ILE A CA 1
ATOM 1874 C C . ILE A 1 241 ? -14.041 11.607 1.259 1.00 96.94 241 ILE A C 1
ATOM 1876 O O . ILE A 1 241 ? -13.989 10.604 0.548 1.00 96.94 241 ILE A O 1
ATOM 1880 N N . ILE A 1 242 ? -14.233 11.531 2.579 1.00 97.75 242 ILE A N 1
ATOM 1881 C CA . ILE A 1 242 ? -14.418 10.273 3.307 1.00 97.75 242 ILE A CA 1
ATOM 1882 C C . ILE A 1 242 ? -15.653 9.538 2.799 1.00 97.75 242 ILE A C 1
ATOM 1884 O O . ILE A 1 242 ? -15.553 8.343 2.545 1.00 97.75 242 ILE A O 1
ATOM 1888 N N . ASP A 1 243 ? -16.781 10.224 2.617 1.00 97.62 243 ASP A N 1
ATOM 1889 C CA . ASP A 1 243 ? -18.035 9.590 2.210 1.00 97.62 243 ASP A CA 1
ATOM 1890 C C . ASP A 1 243 ? -17.901 8.898 0.844 1.00 97.62 243 ASP A C 1
ATOM 1892 O O . ASP A 1 243 ? -18.364 7.771 0.682 1.00 97.62 243 ASP A O 1
ATOM 1896 N N . PHE A 1 244 ? -17.191 9.487 -0.122 1.00 97.12 244 PHE A N 1
ATOM 1897 C CA . PHE A 1 244 ? -16.985 8.808 -1.407 1.00 97.12 244 PHE A CA 1
ATOM 1898 C C . PHE A 1 244 ? -15.896 7.738 -1.374 1.00 97.12 244 PHE A C 1
ATOM 1900 O O . PHE A 1 244 ? -16.018 6.744 -2.089 1.00 97.12 244 PHE A O 1
ATOM 1907 N N . TYR A 1 245 ? -14.864 7.857 -0.532 1.00 98.00 245 TYR A N 1
ATOM 1908 C CA . TYR A 1 245 ? -13.956 6.725 -0.304 1.00 98.00 245 TYR A CA 1
ATOM 1909 C C . TYR A 1 245 ? -14.714 5.556 0.368 1.00 98.00 245 TYR A C 1
ATOM 1911 O O . TYR A 1 245 ? -14.536 4.407 -0.018 1.00 98.00 245 TYR A O 1
ATOM 1919 N N . ILE A 1 246 ? -15.631 5.818 1.304 1.00 98.50 246 ILE A N 1
ATOM 1920 C CA . ILE A 1 246 ? -16.481 4.776 1.905 1.00 98.50 246 ILE A CA 1
ATOM 1921 C C . ILE A 1 246 ? -17.399 4.142 0.854 1.00 98.50 246 ILE A C 1
ATOM 1923 O O . ILE A 1 246 ? -17.437 2.921 0.756 1.00 98.50 246 ILE A O 1
ATOM 1927 N N . GLN A 1 247 ? -18.044 4.935 -0.005 1.00 98.12 247 GLN A N 1
ATOM 1928 C CA . GLN A 1 247 ? -18.872 4.405 -1.095 1.00 98.12 247 GLN A CA 1
ATOM 1929 C C . GLN A 1 247 ? -18.094 3.442 -2.017 1.00 98.12 247 GLN A C 1
ATOM 1931 O O . GLN A 1 247 ? -18.642 2.446 -2.493 1.00 98.12 247 GLN A O 1
ATOM 1936 N N . GLY A 1 248 ? -16.812 3.721 -2.274 1.00 98.12 248 GLY A N 1
ATOM 1937 C CA . GLY A 1 248 ? -15.943 2.823 -3.035 1.00 98.12 248 GLY A CA 1
ATOM 1938 C C . GLY A 1 248 ? -15.667 1.505 -2.307 1.00 98.12 248 GLY A C 1
ATOM 1939 O O . GLY A 1 248 ? -15.715 0.444 -2.932 1.00 98.12 248 GLY A O 1
ATOM 1940 N N . LEU A 1 249 ? -15.411 1.558 -0.995 1.00 98.56 249 LEU A N 1
ATOM 1941 C CA . LEU A 1 249 ? -15.230 0.365 -0.159 1.00 98.56 249 LEU A CA 1
ATOM 1942 C C . LEU A 1 249 ? -16.491 -0.494 -0.135 1.00 98.56 249 LEU A C 1
ATOM 1944 O O . LEU A 1 249 ? -16.404 -1.675 -0.451 1.00 98.56 249 LEU A O 1
ATOM 1948 N N . GLU A 1 250 ? -17.654 0.105 0.124 1.00 98.44 250 GLU A N 1
ATOM 1949 C CA . GLU A 1 250 ? -18.943 -0.597 0.161 1.00 98.44 250 GLU A CA 1
ATOM 1950 C C . GLU A 1 250 ? -19.214 -1.347 -1.151 1.00 98.44 250 GLU A C 1
ATOM 1952 O O . GLU A 1 250 ? -19.640 -2.504 -1.145 1.00 98.44 250 GLU A O 1
ATOM 1957 N N . TYR A 1 251 ? -18.918 -0.720 -2.295 1.00 98.56 251 TYR A N 1
ATOM 1958 C CA . TYR A 1 251 ? -19.053 -1.373 -3.595 1.00 98.56 251 TYR A CA 1
ATOM 1959 C C . TYR A 1 251 ? -18.084 -2.554 -3.759 1.00 98.56 251 TYR A C 1
ATOM 1961 O O . TYR A 1 251 ? -18.483 -3.630 -4.209 1.00 98.56 251 TYR A O 1
ATOM 1969 N N . ALA A 1 252 ? -16.814 -2.381 -3.384 1.00 98.44 252 ALA A N 1
ATOM 1970 C CA . ALA A 1 252 ? -15.813 -3.441 -3.477 1.00 98.44 252 ALA A CA 1
ATOM 1971 C C . ALA A 1 252 ? -16.129 -4.629 -2.552 1.00 98.44 252 ALA A C 1
ATOM 1973 O O . ALA A 1 252 ? -16.029 -5.788 -2.965 1.00 98.44 252 ALA A O 1
ATOM 1974 N N . GLU A 1 253 ? -16.569 -4.347 -1.331 1.00 98.12 253 GLU A N 1
ATOM 1975 C CA . GLU A 1 253 ? -16.957 -5.338 -0.330 1.00 98.12 253 GLU A CA 1
ATOM 1976 C C . GLU A 1 253 ? -18.223 -6.089 -0.741 1.00 98.12 253 GLU A C 1
ATOM 1978 O O . GLU A 1 253 ? -18.270 -7.311 -0.613 1.00 98.12 253 GLU A O 1
ATOM 1983 N N . ALA A 1 254 ? -19.205 -5.423 -1.355 1.00 98.12 254 ALA A N 1
ATOM 1984 C CA . ALA A 1 254 ? -20.377 -6.104 -1.905 1.00 98.12 254 ALA A CA 1
ATOM 1985 C C . ALA A 1 254 ? -20.003 -7.162 -2.966 1.00 98.12 254 ALA A C 1
ATOM 1987 O O . ALA A 1 254 ? -20.653 -8.205 -3.068 1.00 98.12 254 ALA A O 1
ATOM 1988 N N . LEU A 1 255 ? -18.939 -6.923 -3.740 1.00 98.00 255 LEU A N 1
ATOM 1989 C CA . LEU A 1 255 ? -18.448 -7.845 -4.771 1.00 98.00 255 LEU A CA 1
ATOM 1990 C C . LEU A 1 255 ? -17.534 -8.948 -4.220 1.00 98.00 255 LEU A C 1
ATOM 1992 O O . LEU A 1 255 ? -17.457 -10.037 -4.803 1.00 98.00 255 LEU A O 1
ATOM 1996 N N . ARG A 1 256 ? -16.803 -8.671 -3.136 1.00 98.25 256 ARG A N 1
ATOM 1997 C CA . ARG A 1 256 ? -15.853 -9.587 -2.483 1.00 98.25 256 ARG A CA 1
ATOM 1998 C C . ARG A 1 256 ? -15.922 -9.421 -0.955 1.00 98.25 256 ARG A C 1
ATOM 2000 O O . ARG A 1 256 ? -14.974 -8.915 -0.361 1.00 98.25 256 ARG A O 1
ATOM 2007 N N . PRO A 1 257 ? -16.977 -9.926 -0.292 1.00 97.19 257 PRO A N 1
ATOM 2008 C CA . PRO A 1 257 ? -17.257 -9.620 1.120 1.00 97.19 257 PRO A CA 1
ATOM 2009 C C . PRO A 1 257 ? -16.227 -10.173 2.109 1.00 97.19 257 PRO A C 1
ATOM 2011 O O . PRO A 1 257 ? -16.190 -9.769 3.262 1.00 97.19 257 PRO A O 1
ATOM 2014 N N . ASN A 1 258 ? -15.389 -11.114 1.671 1.00 96.38 258 ASN A N 1
ATOM 2015 C CA . ASN A 1 258 ? -14.333 -11.679 2.505 1.00 96.38 258 ASN A CA 1
ATOM 2016 C C . ASN A 1 258 ? -12.984 -10.963 2.332 1.00 96.38 258 ASN A C 1
ATOM 2018 O O . ASN A 1 258 ? -12.098 -11.139 3.169 1.00 96.38 258 ASN A O 1
ATOM 2022 N N . ALA A 1 259 ? -12.798 -10.214 1.241 1.00 98.12 259 ALA A N 1
ATOM 2023 C CA . ALA A 1 259 ? -11.539 -9.545 0.952 1.00 98.12 259 ALA A CA 1
ATOM 2024 C C . ALA A 1 259 ? -11.394 -8.293 1.821 1.00 98.12 259 ALA A C 1
ATOM 2026 O O . ALA A 1 259 ? -12.361 -7.604 2.129 1.00 98.12 259 ALA A O 1
ATOM 2027 N N . LYS A 1 260 ? -10.158 -7.988 2.211 1.00 98.31 260 LYS A N 1
ATOM 2028 C CA . LYS A 1 260 ? -9.854 -6.878 3.115 1.00 98.31 260 LYS A CA 1
ATOM 2029 C C . LYS A 1 260 ? -9.411 -5.668 2.310 1.00 98.31 260 LYS A C 1
ATOM 2031 O O . LYS A 1 260 ? -8.219 -5.507 2.035 1.00 98.31 260 LYS A O 1
ATOM 2036 N N . PHE A 1 261 ? -10.378 -4.862 1.886 1.00 98.81 261 PHE A N 1
ATOM 2037 C CA . PHE A 1 261 ? -10.120 -3.670 1.087 1.00 98.81 261 PHE A CA 1
ATOM 2038 C C . PHE A 1 261 ? -9.624 -2.503 1.929 1.00 98.81 261 PHE A C 1
ATOM 2040 O O . PHE A 1 261 ? -9.952 -2.356 3.102 1.00 98.81 261 PHE A O 1
ATOM 2047 N N . GLY A 1 262 ? -8.832 -1.649 1.297 1.00 98.56 262 GLY A N 1
ATOM 2048 C CA . GLY A 1 262 ? -8.358 -0.415 1.894 1.00 98.56 262 GLY A CA 1
ATOM 2049 C C . GLY A 1 262 ? -7.553 0.399 0.904 1.00 98.56 262 GLY A C 1
ATOM 2050 O O . GLY A 1 262 ? -7.145 -0.084 -0.154 1.00 98.56 262 GLY A O 1
ATOM 2051 N N . TYR A 1 263 ? -7.305 1.649 1.264 1.00 98.12 263 TYR A N 1
ATOM 2052 C CA . TYR A 1 263 ? -6.660 2.605 0.377 1.00 98.12 263 TYR A CA 1
ATOM 2053 C C . TYR A 1 263 ? -5.160 2.691 0.600 1.00 98.12 263 TYR A C 1
ATOM 2055 O O . TYR A 1 263 ? -4.685 2.766 1.737 1.00 98.12 263 TYR A O 1
ATOM 2063 N N . TRP A 1 264 ? -4.417 2.721 -0.505 1.00 97.25 264 TRP A N 1
ATOM 2064 C CA . TRP A 1 264 ? -2.973 2.897 -0.477 1.00 97.25 264 TRP A CA 1
ATOM 2065 C C . TRP A 1 264 ? -2.576 4.187 0.256 1.00 97.25 264 TRP A C 1
ATOM 2067 O O . TRP A 1 264 ? -3.166 5.250 0.062 1.00 97.25 264 TRP A O 1
ATOM 2077 N N . GLY A 1 265 ? -1.554 4.087 1.105 1.00 96.81 265 GLY A N 1
ATOM 2078 C CA . GLY A 1 265 ? -0.911 5.211 1.777 1.00 96.81 265 GLY A CA 1
ATOM 2079 C C . GLY A 1 265 ? -1.764 5.910 2.842 1.00 96.81 265 GLY A C 1
ATOM 2080 O O . GLY A 1 265 ? -1.364 6.977 3.320 1.00 96.81 265 GLY A O 1
ATOM 2081 N N . LEU A 1 266 ? -2.921 5.350 3.223 1.00 97.44 266 LEU A N 1
ATOM 2082 C CA . LEU A 1 266 ? -3.757 5.884 4.300 1.00 97.44 266 LEU A CA 1
ATOM 2083 C C . LEU A 1 266 ? -3.585 5.105 5.620 1.00 97.44 266 LEU A C 1
ATOM 2085 O O . LEU A 1 266 ? -3.529 3.874 5.607 1.00 97.44 266 LEU A O 1
ATOM 2089 N N . PRO A 1 267 ? -3.551 5.814 6.768 1.00 97.25 267 PRO A N 1
ATOM 2090 C CA . PRO A 1 267 ? -3.451 7.273 6.886 1.00 97.25 267 PRO A CA 1
ATOM 2091 C C . PRO A 1 267 ? -2.064 7.787 6.461 1.00 97.25 267 PRO A C 1
ATOM 2093 O O . PRO A 1 267 ? -1.063 7.080 6.556 1.00 97.25 267 PRO A O 1
ATOM 2096 N N . LYS A 1 268 ? -1.983 9.054 6.039 1.00 96.44 268 LYS A N 1
ATOM 2097 C CA . LYS A 1 268 ? -0.706 9.668 5.639 1.00 96.44 268 LYS A CA 1
ATOM 2098 C C . LYS A 1 268 ? 0.178 9.945 6.854 1.00 96.44 268 LYS A C 1
ATOM 2100 O O . LYS A 1 268 ? -0.316 10.316 7.915 1.00 96.44 268 LYS A O 1
ATOM 2105 N N . LYS A 1 269 ? 1.503 9.941 6.677 1.00 95.69 269 LYS A N 1
ATOM 2106 C CA . LYS A 1 269 ? 2.481 10.238 7.754 1.00 95.69 269 LYS A CA 1
ATOM 2107 C C . LYS A 1 269 ? 2.227 11.525 8.541 1.00 95.69 269 LYS A C 1
ATOM 2109 O O . LYS A 1 269 ? 2.500 11.580 9.734 1.00 95.69 269 LYS A O 1
ATOM 2114 N N . HIS A 1 270 ? 1.746 12.586 7.891 1.00 94.62 270 HIS A N 1
ATOM 2115 C CA . HIS A 1 270 ? 1.475 13.851 8.584 1.00 94.62 270 HIS A CA 1
ATOM 2116 C C . HIS A 1 270 ? 0.189 13.807 9.429 1.00 94.62 270 HIS A C 1
ATOM 2118 O O . HIS A 1 270 ? 0.038 14.634 10.319 1.00 94.62 270 HIS A O 1
ATOM 2124 N N . MET A 1 271 ? -0.707 12.847 9.174 1.00 95.25 271 MET A N 1
ATOM 2125 C CA . MET A 1 271 ? -1.952 12.627 9.925 1.00 95.25 271 MET A CA 1
ATOM 2126 C C . MET A 1 271 ? -1.726 11.814 11.206 1.00 95.25 271 MET A C 1
ATOM 2128 O O . MET A 1 271 ? -2.619 11.681 12.034 1.00 95.25 271 MET A O 1
ATOM 2132 N N . THR A 1 272 ? -0.525 11.266 11.386 1.00 96.00 272 THR A N 1
ATOM 2133 C CA . THR A 1 272 ? -0.168 10.411 12.525 1.00 96.00 272 THR A CA 1
ATOM 2134 C C . THR A 1 272 ? 0.856 11.055 13.460 1.00 96.00 272 THR A C 1
ATOM 2136 O O . THR A 1 272 ? 1.534 10.357 14.210 1.00 96.00 272 THR A O 1
ATOM 2139 N N . VAL A 1 273 ? 1.051 12.372 13.378 1.00 94.25 273 VAL A N 1
ATOM 2140 C CA . VAL A 1 273 ? 1.914 13.102 14.321 1.00 94.25 273 VAL A CA 1
ATOM 2141 C C . VAL A 1 273 ? 1.127 13.454 15.587 1.00 94.25 273 VAL A C 1
ATOM 2143 O O . VAL A 1 273 ? -0.077 13.681 15.513 1.00 94.25 273 VAL A O 1
ATOM 2146 N N . ASP A 1 274 ? 1.799 13.559 16.739 1.00 88.94 274 ASP A N 1
ATOM 2147 C CA . ASP A 1 274 ? 1.154 13.793 18.054 1.00 88.94 274 ASP A CA 1
ATOM 2148 C C . ASP A 1 274 ? 0.245 15.024 18.110 1.00 88.94 274 ASP A C 1
ATOM 2150 O O . ASP A 1 274 ? -0.669 15.105 18.925 1.00 88.94 274 ASP A O 1
ATOM 2154 N N . HIS A 1 275 ? 0.537 16.017 17.275 1.00 88.88 275 HIS A N 1
ATOM 2155 C CA . HIS A 1 275 ? -0.155 17.301 17.245 1.00 88.88 275 HIS A CA 1
ATOM 2156 C C . HIS A 1 275 ? -0.901 17.501 15.931 1.00 88.88 275 HIS A C 1
ATOM 2158 O O . HIS A 1 275 ? -1.029 18.628 15.458 1.00 88.88 275 HIS A O 1
ATOM 2164 N N . TYR A 1 276 ? -1.343 16.414 15.296 1.00 92.06 276 TYR A N 1
ATOM 2165 C CA . TYR A 1 276 ? -2.228 16.533 14.152 1.00 92.06 276 TYR A CA 1
ATOM 2166 C C . TYR A 1 276 ? -3.554 17.152 14.612 1.00 92.06 276 TYR A C 1
ATOM 2168 O O . TYR A 1 276 ? -4.270 16.577 15.426 1.00 92.06 276 TYR A O 1
ATOM 2176 N N . THR A 1 277 ? -3.848 18.349 14.110 1.00 90.50 277 THR A N 1
ATOM 2177 C CA . THR A 1 277 ? -5.080 19.105 14.395 1.00 90.50 277 THR A CA 1
ATOM 2178 C C . THR A 1 277 ? -6.007 19.166 13.183 1.00 90.50 277 THR A C 1
ATOM 2180 O O . THR A 1 277 ? -6.889 20.019 13.136 1.00 90.50 277 THR A O 1
ATOM 2183 N N . GLY A 1 278 ? -5.729 18.368 12.150 1.00 92.25 278 GLY A N 1
ATOM 2184 C CA . GLY A 1 278 ? -6.576 18.307 10.969 1.00 92.25 278 GLY A CA 1
ATOM 2185 C C . GLY A 1 278 ? -7.780 17.383 11.176 1.00 92.25 278 GLY A C 1
ATOM 2186 O O . GLY A 1 278 ? -7.877 16.725 12.216 1.00 92.25 278 GLY A O 1
ATOM 2187 N N . PRO A 1 279 ? -8.666 17.319 10.172 1.00 94.38 279 PRO A N 1
ATOM 2188 C CA . PRO A 1 279 ? -9.854 16.478 10.213 1.00 94.38 279 PRO A CA 1
ATOM 2189 C C . PRO A 1 279 ? -9.561 15.000 10.477 1.00 94.38 279 PRO A C 1
ATOM 2191 O O . PRO A 1 279 ? -8.564 14.445 10.009 1.00 94.38 279 PRO A O 1
ATOM 2194 N N . SER A 1 280 ? -10.453 14.343 11.215 1.00 92.38 280 SER A N 1
ATOM 2195 C CA . SER A 1 280 ? -10.294 12.930 11.572 1.00 92.38 280 SER A CA 1
ATOM 2196 C C . SER A 1 280 ? -10.487 12.001 10.370 1.00 92.38 280 SER A C 1
ATOM 2198 O O . SER A 1 280 ? -11.471 12.108 9.646 1.00 92.38 280 SER A O 1
ATOM 2200 N N . MET A 1 281 ? -9.596 11.015 10.226 1.00 94.31 281 MET A N 1
ATOM 2201 C CA . MET A 1 281 ? -9.721 9.918 9.252 1.00 94.31 281 MET A CA 1
ATOM 2202 C C . MET A 1 281 ? -10.446 8.688 9.818 1.00 94.31 281 MET A C 1
ATOM 2204 O O . MET A 1 281 ? -10.611 7.700 9.106 1.00 94.31 281 MET A O 1
ATOM 2208 N N . ALA A 1 282 ? -10.856 8.715 11.092 1.00 93.94 282 ALA A N 1
ATOM 2209 C CA . ALA A 1 282 ? -11.316 7.525 11.811 1.00 93.94 282 ALA A CA 1
ATOM 2210 C C . ALA A 1 282 ? -12.465 6.796 11.099 1.00 93.94 282 ALA A C 1
ATOM 2212 O O . ALA A 1 282 ? -12.392 5.582 10.963 1.00 93.94 282 ALA A O 1
ATOM 2213 N N . ARG A 1 283 ? -13.457 7.533 10.569 1.00 96.75 283 ARG A N 1
ATOM 2214 C CA . ARG A 1 283 ? -14.590 6.951 9.825 1.00 96.75 283 ARG A CA 1
ATOM 2215 C C . ARG A 1 283 ? -14.125 6.091 8.648 1.00 96.75 283 ARG A C 1
ATOM 2217 O O . ARG A 1 283 ? -14.541 4.947 8.536 1.00 96.75 283 ARG A O 1
ATOM 2224 N N . LEU A 1 284 ? -13.230 6.615 7.807 1.00 98.19 284 LEU A N 1
ATOM 2225 C CA . LEU A 1 284 ? -12.721 5.867 6.655 1.00 98.19 284 LEU A CA 1
ATOM 2226 C C . LEU A 1 284 ? -11.874 4.665 7.083 1.00 98.19 284 LEU A C 1
ATOM 2228 O O . LEU A 1 284 ? -11.997 3.587 6.510 1.00 98.19 284 LEU A O 1
ATOM 2232 N N . LEU A 1 285 ? -11.002 4.848 8.077 1.00 98.06 285 LEU A N 1
ATOM 2233 C CA . LEU A 1 285 ? -10.119 3.771 8.526 1.00 98.06 285 LEU A CA 1
ATOM 2234 C C . LEU A 1 285 ? -10.901 2.627 9.188 1.00 98.06 285 LEU A C 1
ATOM 2236 O O . LEU A 1 285 ? -10.518 1.479 9.011 1.00 98.06 285 LEU A O 1
ATOM 2240 N N . GLN A 1 286 ? -11.983 2.931 9.909 1.00 95.69 286 GLN A N 1
ATOM 2241 C CA . GLN A 1 286 ? -12.881 1.936 10.510 1.00 95.69 286 GLN A CA 1
ATOM 2242 C C . GLN A 1 286 ? -13.756 1.231 9.473 1.00 95.69 286 GLN A C 1
ATOM 2244 O O . GLN A 1 286 ? -14.020 0.046 9.620 1.00 95.69 286 GLN A O 1
ATOM 2249 N N . ALA A 1 287 ? -14.165 1.936 8.416 1.00 97.94 287 ALA A N 1
ATOM 2250 C CA . ALA A 1 287 ? -14.891 1.342 7.296 1.00 97.94 287 ALA A CA 1
ATOM 2251 C C . ALA A 1 287 ? -14.003 0.473 6.386 1.00 97.94 287 ALA A C 1
ATOM 2253 O O . ALA A 1 287 ? -14.515 -0.208 5.511 1.00 97.94 287 ALA A O 1
ATOM 2254 N N . SER A 1 288 ? -12.675 0.517 6.537 1.00 98.62 288 SER A N 1
ATOM 2255 C CA . SER A 1 288 ? -11.761 -0.278 5.712 1.00 98.62 288 SER A CA 1
ATOM 2256 C C . SER A 1 288 ? -11.585 -1.687 6.286 1.00 98.62 288 SER A C 1
ATOM 2258 O O . SER A 1 288 ? -11.309 -1.843 7.473 1.00 98.62 288 SER A O 1
ATOM 2260 N N . GLY A 1 289 ? -11.604 -2.717 5.439 1.00 98.06 289 GLY A N 1
ATOM 2261 C CA . GLY A 1 289 ? -11.222 -4.082 5.826 1.00 98.06 289 GLY A CA 1
ATOM 2262 C C . GLY A 1 289 ? -9.720 -4.275 6.111 1.00 98.06 289 GLY A C 1
ATOM 2263 O O . GLY A 1 289 ? -9.326 -5.243 6.770 1.00 98.06 289 GLY A O 1
ATOM 2264 N N . ALA A 1 290 ? -8.860 -3.377 5.623 1.00 98.3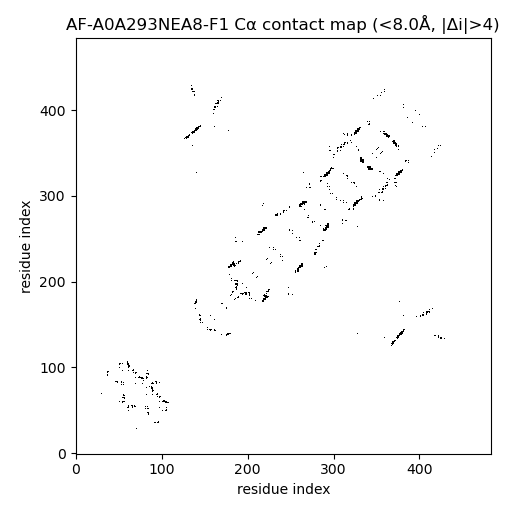1 290 ALA A N 1
ATOM 2265 C CA . ALA A 1 290 ? -7.432 -3.283 5.940 1.00 98.31 290 ALA A CA 1
ATOM 2266 C C . ALA A 1 290 ? -6.926 -1.840 5.783 1.00 98.31 290 ALA A C 1
ATOM 2268 O O . ALA A 1 290 ? -7.484 -1.061 5.017 1.00 98.31 290 ALA A O 1
ATOM 2269 N N . ILE A 1 291 ? -5.818 -1.487 6.442 1.00 98.25 291 ILE A N 1
ATOM 2270 C CA . ILE A 1 291 ? -5.147 -0.194 6.225 1.00 98.25 291 ILE A CA 1
ATOM 2271 C C . ILE A 1 291 ? -3.728 -0.371 5.678 1.00 98.25 291 ILE A C 1
ATOM 2273 O O . ILE A 1 291 ? -3.003 -1.290 6.073 1.00 98.25 291 ILE A O 1
ATOM 2277 N N . PHE A 1 292 ? -3.321 0.531 4.778 1.00 98.50 292 PHE A N 1
ATOM 2278 C CA . PHE A 1 292 ? -2.086 0.414 3.995 1.00 98.50 292 PHE A CA 1
ATOM 2279 C C . PHE A 1 292 ? -1.176 1.647 4.112 1.00 98.50 292 PHE A C 1
ATOM 2281 O O . PHE A 1 292 ? -0.848 2.261 3.093 1.00 98.50 292 PHE A O 1
ATOM 2288 N N . PRO A 1 293 ? -0.739 2.036 5.324 1.00 98.31 293 PRO A N 1
ATOM 2289 C CA . PRO A 1 293 ? 0.140 3.187 5.488 1.00 98.31 293 PRO A CA 1
ATOM 2290 C C . PRO A 1 293 ? 1.489 2.956 4.798 1.00 98.31 293 PRO A C 1
ATOM 2292 O O . PRO A 1 293 ? 2.061 1.861 4.856 1.00 98.31 293 PRO A O 1
ATOM 2295 N N . ASP A 1 294 ? 2.028 3.998 4.168 1.00 97.19 294 ASP A N 1
ATOM 2296 C CA . ASP A 1 294 ? 3.352 3.939 3.560 1.00 97.19 294 ASP A CA 1
ATOM 2297 C C . ASP A 1 294 ? 4.444 4.274 4.588 1.00 97.19 294 ASP A C 1
ATOM 2299 O O . ASP A 1 294 ? 4.352 5.227 5.360 1.00 97.19 294 ASP A O 1
ATOM 2303 N N . THR A 1 295 ? 5.544 3.532 4.569 1.00 97.50 295 THR A N 1
ATOM 2304 C CA . THR A 1 295 ? 6.743 3.817 5.368 1.00 97.50 295 THR A CA 1
ATOM 2305 C C . THR A 1 295 ? 7.905 4.250 4.488 1.00 97.50 295 THR A C 1
ATOM 2307 O O . THR A 1 295 ? 9.060 4.030 4.836 1.00 97.50 295 THR A O 1
ATOM 2310 N N . TYR A 1 296 ? 7.621 4.871 3.338 1.00 95.56 296 TYR A N 1
ATOM 2311 C CA . TYR A 1 296 ? 8.654 5.228 2.367 1.00 95.56 296 TYR A CA 1
ATOM 2312 C C . TYR A 1 296 ? 9.650 6.218 2.976 1.00 95.56 296 TYR A C 1
ATOM 2314 O O . TYR A 1 296 ? 9.257 7.272 3.491 1.00 95.56 296 TYR A O 1
ATOM 2322 N N . GLU A 1 297 ? 10.940 5.922 2.875 1.00 92.50 297 GLU A N 1
ATOM 2323 C CA . GLU A 1 297 ? 11.986 6.843 3.307 1.00 92.50 297 GLU A CA 1
ATOM 2324 C C . GLU A 1 297 ? 12.504 7.681 2.126 1.00 92.50 297 GLU A C 1
ATOM 2326 O O . GLU A 1 297 ? 12.540 7.248 0.973 1.00 92.50 297 GLU A O 1
ATOM 2331 N N . THR A 1 298 ? 12.899 8.923 2.400 1.00 89.88 298 THR A N 1
ATOM 2332 C CA . THR A 1 298 ? 13.467 9.857 1.417 1.00 89.88 298 THR A CA 1
ATOM 2333 C C . THR A 1 298 ? 14.807 10.465 1.839 1.00 89.88 298 THR A C 1
ATOM 2335 O O . THR A 1 298 ? 15.390 11.209 1.050 1.00 89.88 298 THR A O 1
ATOM 2338 N N . ASN A 1 299 ? 15.310 10.136 3.032 1.00 91.06 299 ASN A N 1
ATOM 2339 C CA . ASN A 1 299 ? 16.530 10.666 3.635 1.00 91.06 299 ASN A CA 1
ATOM 2340 C C . ASN A 1 299 ? 17.655 9.613 3.679 1.00 91.06 299 ASN A C 1
ATOM 2342 O O . ASN A 1 299 ? 18.001 9.141 4.763 1.00 91.06 299 ASN A O 1
ATOM 2346 N N . PRO A 1 300 ? 18.277 9.270 2.535 1.00 92.50 300 PRO A N 1
ATOM 2347 C CA . PRO A 1 300 ? 19.368 8.301 2.511 1.00 92.50 300 PRO A CA 1
ATOM 2348 C C . PRO A 1 300 ? 20.520 8.708 3.444 1.00 92.50 300 PRO A C 1
ATOM 2350 O O . PRO A 1 300 ? 20.941 9.871 3.478 1.00 92.50 300 PRO A O 1
ATOM 2353 N N . GLY A 1 301 ? 21.058 7.736 4.174 1.00 93.50 301 GLY A N 1
ATOM 2354 C CA . GLY A 1 301 ? 22.121 7.879 5.162 1.00 93.50 301 GLY A CA 1
ATOM 2355 C C . GLY A 1 301 ? 21.675 8.391 6.535 1.00 93.50 301 GLY A C 1
ATOM 2356 O O . GLY A 1 301 ? 22.542 8.653 7.374 1.00 93.50 301 GLY A O 1
ATOM 2357 N N . ARG A 1 302 ? 20.371 8.565 6.785 1.00 93.94 302 ARG A N 1
ATOM 2358 C CA . ARG A 1 302 ? 19.833 8.891 8.120 1.00 93.94 302 ARG A CA 1
ATOM 2359 C C . ARG A 1 302 ? 19.261 7.647 8.787 1.00 93.94 302 ARG A C 1
ATOM 2361 O O . ARG A 1 302 ? 19.281 6.584 8.193 1.00 93.94 302 ARG A O 1
ATOM 2368 N N . ASP A 1 303 ? 18.871 7.773 10.051 1.00 96.19 303 ASP A N 1
ATOM 2369 C CA . ASP A 1 303 ? 18.115 6.755 10.784 1.00 96.19 303 ASP A CA 1
ATOM 2370 C C . ASP A 1 303 ? 16.761 7.364 11.142 1.00 96.19 303 ASP A C 1
ATOM 2372 O O . ASP A 1 303 ? 16.654 8.192 12.051 1.00 96.19 303 ASP A O 1
ATOM 2376 N N . ASP A 1 304 ? 15.753 7.014 10.352 1.00 95.69 304 ASP A N 1
ATOM 2377 C CA . ASP A 1 304 ? 14.374 7.479 10.508 1.00 95.69 304 ASP A CA 1
ATOM 2378 C C . ASP A 1 304 ? 13.473 6.408 11.160 1.00 95.69 304 ASP A C 1
ATOM 2380 O O . ASP A 1 304 ? 12.259 6.602 11.289 1.00 95.69 304 ASP A O 1
ATOM 2384 N N . SER A 1 305 ? 14.060 5.303 11.643 1.00 97.25 305 SER A N 1
ATOM 2385 C CA . SER A 1 305 ? 13.345 4.151 12.207 1.00 97.25 305 SER A CA 1
ATOM 2386 C C . SER A 1 305 ? 12.366 4.527 13.322 1.00 97.25 305 SER A C 1
ATOM 2388 O O . SER A 1 305 ? 11.225 4.078 13.323 1.00 97.25 305 SER A O 1
ATOM 2390 N N . THR A 1 306 ? 12.750 5.416 14.243 1.00 97.50 306 THR A N 1
ATOM 2391 C CA . THR A 1 306 ? 11.869 5.853 15.345 1.00 97.50 306 THR A CA 1
ATOM 2392 C C . THR A 1 306 ? 10.643 6.609 14.831 1.00 97.50 306 THR A C 1
ATOM 2394 O O . THR A 1 306 ? 9.532 6.409 15.321 1.00 97.50 306 THR A O 1
ATOM 2397 N N . ARG A 1 307 ? 10.824 7.469 13.821 1.00 97.31 307 ARG A N 1
ATOM 2398 C CA . ARG A 1 307 ? 9.736 8.257 13.231 1.00 97.31 307 ARG A CA 1
ATOM 2399 C C . ARG A 1 307 ? 8.765 7.358 12.470 1.00 97.31 307 ARG A C 1
ATOM 2401 O O . ARG A 1 307 ? 7.555 7.524 12.606 1.00 97.31 307 ARG A O 1
ATOM 2408 N N . LEU A 1 308 ? 9.291 6.420 11.683 1.00 98.06 308 LEU A N 1
ATOM 2409 C CA . LEU A 1 308 ? 8.487 5.475 10.908 1.00 98.06 308 LEU A CA 1
ATOM 2410 C C . LEU A 1 308 ? 7.772 4.464 11.811 1.00 98.06 308 LEU A C 1
ATOM 2412 O O . LEU A 1 308 ? 6.581 4.239 11.626 1.00 98.06 308 LEU A O 1
ATOM 2416 N N . LYS A 1 309 ? 8.437 3.955 12.854 1.00 98.31 309 LYS A N 1
ATOM 2417 C CA . LYS A 1 309 ? 7.808 3.122 13.888 1.00 98.31 309 LYS A CA 1
ATOM 2418 C C . LYS A 1 309 ? 6.606 3.832 14.507 1.00 98.31 309 LYS A C 1
ATOM 2420 O O . LYS A 1 309 ? 5.511 3.284 14.512 1.00 98.31 309 LYS A O 1
ATOM 2425 N N . LYS A 1 310 ? 6.786 5.078 14.951 1.00 98.19 310 LYS A N 1
ATOM 2426 C CA . LYS A 1 310 ? 5.716 5.867 15.572 1.00 98.19 310 LYS A CA 1
ATOM 2427 C C . LYS A 1 310 ? 4.529 6.118 14.638 1.00 98.19 310 LYS A C 1
ATOM 2429 O O . LYS A 1 310 ? 3.383 6.070 15.073 1.00 98.19 310 LYS A O 1
ATOM 2434 N N . HIS A 1 311 ? 4.795 6.371 13.355 1.00 98.25 311 HIS A N 1
ATOM 2435 C CA . HIS A 1 311 ? 3.740 6.476 12.345 1.00 98.25 311 HIS A CA 1
ATOM 2436 C C . HIS A 1 311 ? 2.882 5.204 12.310 1.00 98.25 311 HIS A C 1
ATOM 2438 O O . HIS A 1 311 ? 1.658 5.291 12.379 1.00 98.25 311 HIS A O 1
ATOM 2444 N N . VAL A 1 312 ? 3.519 4.032 12.276 1.00 98.44 312 VAL A N 1
ATOM 2445 C CA . VAL A 1 312 ? 2.832 2.735 12.240 1.00 98.44 312 VAL A CA 1
ATOM 2446 C C . VAL A 1 312 ? 2.096 2.442 13.553 1.00 98.44 312 VAL A C 1
ATOM 2448 O O . VAL A 1 312 ? 0.952 2.002 13.508 1.00 98.44 312 VAL A O 1
ATOM 2451 N N . GLU A 1 313 ? 2.687 2.747 14.713 1.00 98.00 313 GLU A N 1
ATOM 2452 C CA . GLU A 1 313 ? 2.019 2.628 16.025 1.00 98.00 313 GLU A CA 1
ATOM 2453 C C . GLU A 1 313 ? 0.712 3.416 16.056 1.00 98.00 313 GLU A C 1
ATOM 2455 O O . GLU A 1 313 ? -0.330 2.895 16.451 1.00 98.00 313 GLU A O 1
ATOM 2460 N N . ARG A 1 314 ? 0.749 4.651 15.552 1.00 97.62 314 ARG A N 1
ATOM 2461 C CA . ARG A 1 314 ? -0.431 5.504 15.487 1.00 97.62 314 ARG A CA 1
ATOM 2462 C C . ARG A 1 314 ? -1.464 4.999 14.480 1.00 97.62 314 ARG A C 1
ATOM 2464 O O . ARG A 1 314 ? -2.651 5.173 14.715 1.00 97.62 314 ARG A O 1
ATOM 2471 N N . CYS A 1 315 ? -1.047 4.359 13.386 1.00 97.56 315 CYS A N 1
ATOM 2472 C CA . CYS A 1 315 ? -1.979 3.704 12.462 1.00 97.56 315 CYS A CA 1
ATOM 2473 C C . CYS A 1 315 ? -2.758 2.582 13.159 1.00 97.56 315 CYS A C 1
ATOM 2475 O O . CYS A 1 315 ? -3.975 2.528 13.028 1.00 97.56 315 CYS A O 1
ATOM 2477 N N . ILE A 1 316 ? -2.065 1.734 13.928 1.00 96.81 316 ILE A N 1
ATOM 2478 C CA . ILE A 1 316 ? -2.677 0.644 14.706 1.00 96.81 316 ILE A CA 1
ATOM 2479 C C . ILE A 1 316 ? -3.645 1.213 15.755 1.00 96.81 316 ILE A C 1
ATOM 2481 O O . ILE A 1 316 ? -4.762 0.724 15.904 1.00 96.81 316 ILE A O 1
ATOM 2485 N N . GLU A 1 317 ? -3.238 2.276 16.449 1.00 95.62 317 GLU A N 1
ATOM 2486 C CA . GLU A 1 317 ? -4.063 2.961 17.447 1.00 95.62 317 GLU A CA 1
ATOM 2487 C C . GLU A 1 317 ? -5.328 3.594 16.849 1.00 95.62 317 GLU A C 1
ATOM 2489 O O . GLU A 1 317 ? -6.404 3.485 17.436 1.00 95.62 317 GLU A O 1
ATOM 2494 N N . LEU A 1 318 ? -5.227 4.245 15.684 1.00 95.44 318 LEU A N 1
ATOM 2495 C CA . LEU A 1 318 ? -6.360 4.919 15.034 1.00 95.44 318 LEU A CA 1
ATOM 2496 C C . LEU A 1 318 ? -7.503 3.958 14.689 1.00 95.44 318 LEU A C 1
ATOM 2498 O O . LEU A 1 318 ? -8.661 4.367 14.711 1.00 95.44 318 LEU A O 1
ATOM 2502 N N . VAL A 1 319 ? -7.179 2.694 14.414 1.00 95.88 319 VAL A N 1
ATOM 2503 C CA . VAL A 1 319 ? -8.155 1.622 14.164 1.00 95.88 319 VAL A CA 1
ATOM 2504 C C . VAL A 1 319 ? -8.380 0.732 15.381 1.00 95.88 319 VAL A C 1
ATOM 2506 O O . VAL A 1 319 ? -8.971 -0.332 15.257 1.00 95.88 319 VAL A O 1
ATOM 2509 N N . ARG A 1 320 ? -7.881 1.134 16.557 1.00 95.06 320 ARG A N 1
ATOM 2510 C CA . ARG A 1 320 ? -8.032 0.415 17.832 1.00 95.06 320 ARG A CA 1
ATOM 2511 C C . ARG A 1 320 ? -7.612 -1.060 17.762 1.00 95.06 320 ARG A C 1
ATOM 2513 O O . ARG A 1 320 ? -8.097 -1.884 18.532 1.00 95.06 320 ARG A O 1
ATOM 2520 N N . GLY A 1 321 ? -6.699 -1.389 16.847 1.00 92.19 321 GLY A N 1
ATOM 2521 C CA . GLY A 1 321 ? -6.286 -2.764 16.569 1.00 92.19 321 GLY A CA 1
ATOM 2522 C C . GLY A 1 321 ? -7.366 -3.675 15.966 1.00 92.19 321 GLY A C 1
ATOM 2523 O O . GLY A 1 321 ? -7.133 -4.873 15.839 1.00 92.19 321 GLY A O 1
ATOM 2524 N N . GLU A 1 322 ? -8.527 -3.136 15.587 1.00 93.19 322 GLU A N 1
ATOM 2525 C CA . GLU A 1 322 ? -9.658 -3.887 15.021 1.00 93.19 322 GLU A CA 1
ATOM 2526 C C . GLU A 1 322 ? -9.457 -4.164 13.524 1.00 93.19 322 GLU A C 1
ATOM 2528 O O . GLU A 1 322 ? -9.816 -5.233 13.030 1.00 93.19 322 GLU A O 1
ATOM 2533 N N . VAL A 1 323 ? -8.803 -3.238 12.814 1.00 96.25 323 VAL A N 1
ATOM 2534 C CA . VAL A 1 323 ? -8.499 -3.353 11.380 1.00 96.25 323 VAL A CA 1
ATOM 2535 C C . VAL A 1 323 ? -7.026 -3.738 11.175 1.00 96.25 323 VAL A C 1
ATOM 2537 O O . VAL A 1 323 ? -6.133 -3.099 11.742 1.00 96.25 323 VAL A O 1
ATOM 2540 N N . PRO A 1 324 ? -6.712 -4.765 10.360 1.00 97.19 324 PRO A N 1
ATOM 2541 C CA . PRO A 1 324 ? -5.336 -5.191 10.140 1.00 97.19 324 PRO A CA 1
ATOM 2542 C C . PRO A 1 324 ? -4.518 -4.150 9.365 1.00 97.19 324 PRO A C 1
ATOM 2544 O O . PRO A 1 324 ? -4.956 -3.600 8.353 1.00 97.19 324 PRO A O 1
ATOM 2547 N N . VAL A 1 325 ? -3.282 -3.934 9.821 1.00 98.06 325 VAL A N 1
ATOM 2548 C CA . VAL A 1 325 ? -2.348 -2.954 9.244 1.00 98.06 325 VAL A CA 1
ATOM 2549 C C . VAL A 1 325 ? -1.280 -3.645 8.402 1.00 98.06 325 VAL A C 1
ATOM 2551 O O . VAL A 1 325 ? -0.524 -4.465 8.928 1.00 98.06 325 VAL A O 1
ATOM 2554 N N . TYR A 1 326 ? -1.171 -3.278 7.123 1.00 98.38 326 TYR A N 1
ATOM 2555 C CA . TYR A 1 326 ? -0.161 -3.787 6.190 1.00 98.38 326 TYR A CA 1
ATOM 2556 C C . TYR A 1 326 ? 0.715 -2.647 5.664 1.00 98.38 326 TYR A C 1
ATOM 2558 O O . TYR A 1 326 ? 0.319 -1.912 4.756 1.00 98.38 326 TYR A O 1
ATOM 2566 N N . THR A 1 327 ? 1.919 -2.485 6.213 1.00 98.31 327 THR A N 1
ATOM 2567 C CA . THR A 1 327 ? 2.767 -1.341 5.845 1.00 98.31 327 THR A CA 1
ATOM 2568 C C . THR A 1 327 ? 3.369 -1.506 4.452 1.00 98.31 327 THR A C 1
ATOM 2570 O O . THR A 1 327 ? 3.814 -2.590 4.071 1.00 98.31 327 THR A O 1
ATOM 2573 N N . GLN A 1 328 ? 3.389 -0.420 3.681 1.00 98.31 328 GLN A N 1
ATOM 2574 C CA . GLN A 1 328 ? 3.956 -0.387 2.333 1.00 98.31 328 GLN A CA 1
ATOM 2575 C C . GLN A 1 328 ? 5.345 0.244 2.375 1.00 98.31 328 GLN A C 1
ATOM 2577 O O . GLN A 1 328 ? 5.506 1.405 2.751 1.00 98.31 328 GLN A O 1
ATOM 2582 N N . MET A 1 329 ? 6.365 -0.501 1.966 1.00 97.94 329 MET A N 1
ATOM 2583 C CA . MET A 1 329 ? 7.756 -0.049 1.956 1.00 97.94 329 MET A CA 1
ATOM 2584 C C . MET A 1 329 ? 8.226 0.203 0.529 1.00 97.94 329 MET A C 1
ATOM 2586 O O . MET A 1 329 ? 7.775 -0.462 -0.401 1.00 97.94 329 MET A O 1
ATOM 2590 N N . PHE A 1 330 ? 9.189 1.107 0.360 1.00 96.94 330 PHE A N 1
ATOM 2591 C CA . PHE A 1 330 ? 9.751 1.426 -0.948 1.00 96.94 330 PHE A CA 1
ATOM 2592 C C . PHE A 1 330 ? 11.279 1.362 -0.907 1.00 96.94 330 PHE A C 1
ATOM 2594 O O . PHE A 1 330 ? 11.907 2.120 -0.158 1.00 96.94 330 PHE A O 1
ATOM 2601 N N . PRO A 1 331 ? 11.920 0.472 -1.691 1.00 97.06 331 PRO A N 1
ATOM 2602 C CA . PRO A 1 331 ? 13.357 0.242 -1.598 1.00 97.06 331 PRO A CA 1
ATOM 2603 C C . PRO A 1 331 ? 14.178 1.345 -2.270 1.00 97.06 331 PRO A C 1
ATOM 2605 O O . PRO A 1 331 ? 15.411 1.304 -2.230 1.00 97.06 331 PRO A O 1
ATOM 2608 N N . ARG A 1 332 ? 13.517 2.334 -2.885 1.00 95.38 332 ARG A N 1
ATOM 2609 C CA . ARG A 1 332 ? 14.157 3.455 -3.565 1.00 95.38 332 ARG A CA 1
ATOM 2610 C C . ARG A 1 332 ? 13.992 4.759 -2.800 1.00 95.38 332 ARG A C 1
ATOM 2612 O O . ARG A 1 332 ? 12.970 5.008 -2.173 1.00 95.38 332 ARG A O 1
ATOM 2619 N N . HIS A 1 333 ? 14.969 5.642 -2.957 1.00 92.44 333 HIS A N 1
ATOM 2620 C CA . HIS A 1 333 ? 14.913 7.027 -2.517 1.00 92.44 333 HIS A CA 1
ATOM 2621 C C . HIS A 1 333 ? 15.019 7.994 -3.695 1.00 92.44 333 HIS A C 1
ATOM 2623 O O . HIS A 1 333 ? 15.500 7.664 -4.787 1.00 92.44 333 HIS A O 1
ATOM 2629 N N . ARG A 1 334 ? 14.560 9.228 -3.468 1.00 87.81 334 ARG A N 1
ATOM 2630 C CA . ARG A 1 334 ? 14.646 10.285 -4.476 1.00 87.81 334 ARG A CA 1
ATOM 2631 C C . ARG A 1 334 ? 16.092 10.730 -4.666 1.00 87.81 334 ARG A C 1
ATOM 2633 O O . ARG A 1 334 ? 16.849 10.877 -3.705 1.00 87.81 334 ARG A O 1
ATOM 2640 N N . ASN A 1 335 ? 16.455 11.018 -5.907 1.00 85.50 335 ASN A N 1
ATOM 2641 C CA . ASN A 1 335 ? 17.594 11.861 -6.225 1.00 85.50 335 ASN A CA 1
ATOM 2642 C C . ASN A 1 335 ? 17.306 13.282 -5.721 1.00 85.50 335 ASN A C 1
ATOM 2644 O O . ASN A 1 335 ? 16.236 13.838 -5.976 1.00 85.50 335 ASN A O 1
ATOM 2648 N N . ALA A 1 336 ? 18.252 13.863 -4.983 1.00 85.44 336 ALA A N 1
ATOM 2649 C CA . ALA A 1 336 ? 18.085 15.187 -4.392 1.00 85.44 336 ALA A CA 1
ATOM 2650 C C . ALA A 1 336 ? 17.935 16.300 -5.447 1.00 85.44 336 ALA A C 1
ATOM 2652 O O . ALA A 1 336 ? 17.196 17.254 -5.219 1.00 85.44 336 ALA A O 1
ATOM 2653 N N . GLU A 1 337 ? 18.598 16.154 -6.595 1.00 86.38 337 GLU A N 1
ATOM 2654 C CA . GLU A 1 337 ? 18.609 17.113 -7.701 1.00 86.38 337 GLU A CA 1
ATOM 2655 C C . GLU A 1 337 ? 17.401 16.924 -8.627 1.00 86.38 337 GLU A C 1
ATOM 2657 O O . GLU A 1 337 ? 16.659 17.872 -8.870 1.00 86.38 337 GLU A O 1
ATOM 2662 N N . THR A 1 338 ? 17.166 15.704 -9.125 1.00 85.75 338 THR A N 1
ATOM 2663 C CA . THR A 1 338 ? 16.107 15.446 -10.122 1.00 85.75 338 THR A CA 1
ATOM 2664 C C . THR A 1 338 ? 14.748 15.138 -9.505 1.00 85.75 338 THR A C 1
ATOM 2666 O O . THR A 1 338 ? 13.741 15.140 -10.208 1.00 85.75 338 THR A O 1
ATOM 2669 N N . ARG A 1 339 ? 14.697 14.854 -8.195 1.00 85.81 339 ARG A N 1
ATOM 2670 C CA . ARG A 1 339 ? 13.499 14.417 -7.452 1.00 85.81 339 ARG A CA 1
ATOM 2671 C C . ARG A 1 339 ? 12.879 13.105 -7.954 1.00 85.81 339 ARG A C 1
ATOM 2673 O O . ARG A 1 339 ? 11.815 12.731 -7.464 1.00 85.81 339 ARG A O 1
ATOM 2680 N N . GLN A 1 340 ? 13.542 12.395 -8.867 1.00 86.56 340 GLN A N 1
ATOM 2681 C CA . GLN A 1 340 ? 13.125 11.087 -9.380 1.00 86.56 340 GLN A CA 1
ATOM 2682 C C . GLN A 1 340 ? 13.578 9.958 -8.446 1.00 86.56 340 GLN A C 1
ATOM 2684 O O . GLN A 1 340 ? 14.572 10.097 -7.736 1.00 86.56 340 GLN A O 1
ATOM 2689 N N . TRP A 1 341 ? 12.875 8.830 -8.449 1.00 85.88 341 TRP A N 1
ATOM 2690 C CA . TRP A 1 341 ? 13.111 7.697 -7.547 1.00 85.88 341 TRP A CA 1
ATOM 2691 C C . TRP A 1 341 ? 14.202 6.734 -8.049 1.00 85.88 341 TRP A C 1
ATOM 2693 O O . TRP A 1 341 ? 13.915 5.584 -8.382 1.00 85.88 341 TRP A O 1
ATOM 2703 N N . CYS A 1 342 ? 15.448 7.207 -8.185 1.00 84.94 342 CYS A N 1
ATOM 2704 C CA . CYS A 1 342 ? 16.495 6.474 -8.922 1.00 84.94 342 CYS A CA 1
ATOM 2705 C C . CYS A 1 342 ? 17.309 5.467 -8.159 1.00 84.94 342 CYS A C 1
ATOM 2707 O O . CYS A 1 342 ? 17.882 4.561 -8.762 1.00 84.94 342 CYS A O 1
ATOM 2709 N N . TYR A 1 343 ? 17.453 5.682 -6.867 1.00 89.44 343 TYR A N 1
ATOM 2710 C CA . TYR A 1 343 ? 18.528 5.061 -6.125 1.00 89.44 343 TYR A CA 1
ATOM 2711 C C . TYR A 1 343 ? 17.949 4.111 -5.113 1.00 89.44 343 TYR A C 1
ATOM 2713 O O . TYR A 1 343 ? 16.980 4.444 -4.443 1.00 89.44 343 TYR A O 1
ATOM 2721 N N . TYR A 1 344 ? 18.550 2.936 -5.007 1.00 93.81 344 TYR A N 1
ATOM 2722 C CA . TYR A 1 344 ? 18.207 2.005 -3.953 1.00 93.81 344 TYR A CA 1
ATOM 2723 C C . TYR A 1 344 ? 18.859 2.435 -2.649 1.00 93.81 344 TYR A C 1
ATOM 2725 O O . TYR A 1 344 ? 20.026 2.833 -2.634 1.00 93.81 344 TYR A O 1
ATOM 2733 N N . PHE A 1 345 ? 18.113 2.285 -1.563 1.00 95.69 345 PHE A N 1
ATOM 2734 C CA . PHE A 1 345 ? 18.697 2.291 -0.236 1.00 95.69 345 PHE A CA 1
ATOM 2735 C C . PHE A 1 345 ? 19.736 1.177 -0.090 1.00 95.69 345 PHE A C 1
ATOM 2737 O O . PHE A 1 345 ? 19.683 0.131 -0.750 1.00 95.69 345 PHE A O 1
ATOM 2744 N N . ASP A 1 346 ? 20.671 1.421 0.821 1.00 95.56 346 ASP A N 1
ATOM 2745 C CA . ASP A 1 346 ? 21.447 0.377 1.471 1.00 95.56 346 ASP A CA 1
ATOM 2746 C C . ASP A 1 346 ? 20.492 -0.656 2.098 1.00 95.56 346 ASP A C 1
ATOM 2748 O O . ASP A 1 346 ? 19.510 -0.265 2.724 1.00 95.56 346 ASP A O 1
ATOM 2752 N N . ASP A 1 347 ? 20.753 -1.959 1.935 1.00 94.50 347 ASP A N 1
ATOM 2753 C CA . ASP A 1 347 ? 19.886 -2.997 2.523 1.00 94.50 347 ASP A CA 1
ATOM 2754 C C . ASP A 1 347 ? 19.720 -2.832 4.030 1.00 94.50 347 ASP A C 1
ATOM 2756 O O . ASP A 1 347 ? 18.608 -2.948 4.534 1.00 94.50 347 ASP A O 1
ATOM 2760 N N . ASP A 1 348 ? 20.802 -2.531 4.747 1.00 96.19 348 ASP A N 1
ATOM 2761 C CA . ASP A 1 348 ? 20.760 -2.385 6.199 1.00 96.19 348 ASP A CA 1
ATOM 2762 C C . ASP A 1 348 ? 19.928 -1.155 6.586 1.00 96.19 348 ASP A C 1
ATOM 2764 O O . ASP A 1 348 ? 19.208 -1.186 7.580 1.00 96.19 348 ASP A O 1
ATOM 2768 N N . GLU A 1 349 ? 19.992 -0.087 5.787 1.00 97.19 349 GLU A N 1
ATOM 2769 C CA . GLU A 1 349 ? 19.196 1.126 5.987 1.00 97.19 349 GLU A CA 1
ATOM 2770 C C . GLU A 1 349 ? 17.710 0.872 5.720 1.00 97.19 349 GLU A C 1
ATOM 2772 O O . GLU A 1 349 ? 16.880 1.164 6.576 1.00 97.19 349 GLU A O 1
ATOM 2777 N N . PHE A 1 350 ? 17.371 0.255 4.585 1.00 97.94 350 PHE A N 1
ATOM 2778 C CA . PHE A 1 350 ? 15.993 -0.111 4.258 1.00 97.94 350 PHE A CA 1
ATOM 2779 C C . PHE A 1 350 ? 15.390 -1.050 5.312 1.00 97.94 350 PHE A C 1
ATOM 2781 O O . PHE A 1 350 ? 14.274 -0.825 5.790 1.00 97.94 350 PHE A O 1
ATOM 2788 N N . LEU A 1 351 ? 16.138 -2.090 5.699 1.00 98.19 351 LEU A N 1
ATOM 2789 C CA . LEU A 1 351 ? 15.694 -3.064 6.691 1.00 98.19 351 LEU A CA 1
ATOM 2790 C C . LEU A 1 351 ? 15.537 -2.429 8.071 1.00 98.19 351 LEU A C 1
ATOM 2792 O O . LEU A 1 351 ? 14.579 -2.761 8.760 1.00 98.19 351 LEU A O 1
ATOM 2796 N N . ARG A 1 352 ? 16.438 -1.533 8.490 1.00 97.94 352 ARG A N 1
ATOM 2797 C CA . ARG A 1 352 ? 16.336 -0.836 9.780 1.00 97.94 352 ARG A CA 1
ATOM 2798 C C . ARG A 1 352 ? 15.160 0.142 9.795 1.00 97.94 352 ARG A C 1
ATOM 2800 O O . ARG A 1 352 ? 14.334 0.074 10.702 1.00 97.94 352 ARG A O 1
ATOM 2807 N N . ASP A 1 353 ? 15.090 1.033 8.810 1.00 97.88 353 ASP A N 1
ATOM 2808 C CA . ASP A 1 353 ? 14.201 2.197 8.865 1.00 97.88 353 ASP A CA 1
ATOM 2809 C C . ASP A 1 353 ? 12.768 1.871 8.488 1.00 97.88 353 ASP A C 1
ATOM 2811 O O . ASP A 1 353 ? 11.853 2.386 9.120 1.00 97.88 353 ASP A O 1
ATOM 2815 N N . GLN A 1 354 ? 12.557 1.025 7.480 1.00 98.19 354 GLN A N 1
ATOM 2816 C CA . GLN A 1 354 ? 11.214 0.750 6.972 1.00 98.19 354 GLN A CA 1
ATOM 2817 C C . GLN A 1 354 ? 10.684 -0.576 7.521 1.00 98.19 354 GLN A C 1
ATOM 2819 O O . GLN A 1 354 ? 9.638 -0.606 8.171 1.00 98.19 354 GLN A O 1
ATOM 2824 N N . ALA A 1 355 ? 11.424 -1.671 7.322 1.00 98.31 355 ALA A N 1
ATOM 2825 C CA . ALA A 1 355 ? 10.927 -3.008 7.647 1.00 98.31 355 ALA A CA 1
ATOM 2826 C C . ALA A 1 355 ? 10.901 -3.281 9.154 1.00 98.31 355 ALA A C 1
ATOM 2828 O O . ALA A 1 355 ? 9.850 -3.583 9.717 1.00 98.31 355 ALA A O 1
ATOM 2829 N N . ARG A 1 356 ? 12.046 -3.144 9.829 1.00 98.06 356 ARG A N 1
ATOM 2830 C CA . ARG A 1 356 ? 12.173 -3.423 11.262 1.00 98.06 356 ARG A CA 1
ATOM 2831 C C . ARG A 1 356 ? 11.372 -2.426 12.090 1.00 98.06 356 ARG A C 1
ATOM 2833 O O . ARG A 1 356 ? 10.656 -2.849 12.984 1.00 98.06 356 ARG A O 1
ATOM 2840 N N . ALA A 1 357 ? 11.396 -1.141 11.737 1.00 98.25 357 ALA A N 1
ATOM 2841 C CA . ALA A 1 357 ? 10.552 -0.134 12.378 1.00 98.25 357 ALA A CA 1
ATOM 2842 C C . ALA A 1 357 ? 9.052 -0.474 12.309 1.00 98.25 357 ALA A C 1
ATOM 2844 O O . ALA A 1 357 ? 8.365 -0.377 13.325 1.00 98.25 357 ALA A O 1
ATOM 2845 N N . SER A 1 358 ? 8.555 -0.918 11.145 1.00 98.31 358 SER A N 1
ATOM 2846 C CA . SER A 1 358 ? 7.167 -1.385 10.993 1.00 98.31 358 SER A CA 1
ATOM 2847 C C . SER A 1 358 ? 6.887 -2.609 11.863 1.00 98.31 358 SER A C 1
ATOM 2849 O O . SER A 1 358 ? 5.890 -2.659 12.579 1.00 98.31 358 SER A O 1
ATOM 2851 N N . LEU A 1 359 ? 7.790 -3.591 11.836 1.00 97.12 359 LEU A N 1
ATOM 2852 C CA . LEU A 1 359 ? 7.663 -4.827 12.605 1.00 97.12 359 LEU A CA 1
ATOM 2853 C C . LEU A 1 359 ? 7.862 -4.633 14.109 1.00 97.12 359 LEU A C 1
ATOM 2855 O O . LEU A 1 359 ? 7.415 -5.489 14.863 1.00 97.12 359 LEU A O 1
ATOM 2859 N N . ASP A 1 360 ? 8.482 -3.546 14.566 1.00 96.62 360 ASP A N 1
ATOM 2860 C CA . ASP A 1 360 ? 8.665 -3.178 15.979 1.00 96.62 360 ASP A CA 1
ATOM 2861 C C . ASP A 1 360 ? 7.544 -2.284 16.525 1.00 96.62 360 ASP A C 1
ATOM 2863 O O . ASP A 1 360 ? 7.498 -2.042 17.735 1.00 96.62 360 ASP A O 1
ATOM 2867 N N . ALA A 1 361 ? 6.669 -1.765 15.662 1.00 96.69 361 ALA A N 1
ATOM 2868 C CA . ALA A 1 361 ? 5.556 -0.907 16.048 1.00 96.69 361 ALA A CA 1
ATOM 2869 C C . ALA A 1 361 ? 4.522 -1.688 16.866 1.00 96.69 361 ALA A C 1
ATOM 2871 O O . ALA A 1 361 ? 4.006 -2.718 16.418 1.00 96.69 361 ALA A O 1
ATOM 2872 N N . ARG A 1 362 ? 4.232 -1.218 18.080 1.00 94.81 362 ARG A N 1
ATOM 2873 C CA . ARG A 1 362 ? 3.251 -1.819 18.989 1.00 94.81 362 ARG A CA 1
ATOM 2874 C C . ARG A 1 362 ? 2.351 -0.743 19.574 1.00 94.81 362 ARG A C 1
ATOM 2876 O O . ARG A 1 362 ? 2.834 0.308 19.981 1.00 94.81 362 ARG A O 1
ATOM 2883 N N . TRP A 1 363 ? 1.065 -1.039 19.685 1.00 94.75 363 TRP A N 1
ATOM 2884 C CA . TRP A 1 363 ? 0.130 -0.231 20.462 1.00 94.75 363 TRP A CA 1
ATOM 2885 C C . TRP A 1 363 ? -0.516 -1.106 21.532 1.00 94.75 363 TRP A C 1
ATOM 2887 O O . TRP A 1 363 ? -0.920 -2.226 21.238 1.00 94.75 363 TRP A O 1
ATOM 2897 N N . VAL A 1 364 ? -0.571 -0.622 22.772 1.00 93.19 364 VAL A N 1
ATOM 2898 C CA . VAL A 1 364 ? -1.207 -1.336 23.884 1.00 93.19 364 VAL A CA 1
ATOM 2899 C C . VAL A 1 364 ? -2.524 -0.645 24.195 1.00 93.19 364 VAL A C 1
ATOM 2901 O O . VAL A 1 364 ? -2.532 0.555 24.471 1.00 93.19 364 VAL A O 1
ATOM 2904 N N . ASP A 1 365 ? -3.627 -1.382 24.121 1.00 91.56 365 ASP A N 1
ATOM 2905 C CA . ASP A 1 365 ? -4.951 -0.821 24.370 1.00 91.56 365 ASP A CA 1
ATOM 2906 C C . ASP A 1 365 ? -5.269 -0.680 25.868 1.00 91.56 365 ASP A C 1
ATOM 2908 O O . ASP A 1 365 ? -4.505 -1.090 26.743 1.00 91.56 365 ASP A O 1
ATOM 2912 N N . ALA A 1 366 ? -6.429 -0.094 26.176 1.00 93.38 366 ALA A N 1
ATOM 2913 C CA . ALA A 1 366 ? -6.874 0.131 27.552 1.00 93.38 366 ALA A CA 1
ATOM 2914 C C . ALA A 1 366 ? -7.062 -1.163 28.371 1.00 93.38 366 ALA A C 1
ATOM 2916 O O . ALA A 1 366 ? -7.103 -1.102 29.597 1.00 93.38 366 ALA A O 1
ATOM 2917 N N . ARG A 1 367 ? -7.166 -2.325 27.712 1.00 89.12 367 ARG A N 1
ATOM 2918 C CA . ARG A 1 367 ? -7.272 -3.648 28.345 1.00 89.12 367 ARG A CA 1
ATOM 2919 C C . ARG A 1 367 ? -5.904 -4.327 28.494 1.00 89.12 367 ARG A C 1
ATOM 2921 O O . ARG A 1 367 ? -5.843 -5.477 28.911 1.00 89.12 367 ARG A O 1
ATOM 2928 N N . GLY A 1 368 ? -4.812 -3.644 28.143 1.00 88.75 368 GLY A N 1
ATOM 2929 C CA . GLY A 1 368 ? -3.456 -4.191 28.186 1.00 88.75 368 GLY A CA 1
ATOM 2930 C C . GLY A 1 368 ? -3.101 -5.080 26.990 1.00 88.75 368 GLY A C 1
ATOM 2931 O O . GLY A 1 368 ? -2.028 -5.688 26.987 1.00 88.75 368 GLY A O 1
ATOM 2932 N N . ARG A 1 369 ? -3.949 -5.160 25.955 1.00 85.62 369 ARG A N 1
ATOM 2933 C CA . ARG A 1 369 ? -3.680 -5.996 24.777 1.00 85.62 369 ARG A CA 1
ATOM 2934 C C . ARG A 1 369 ? -2.704 -5.297 23.848 1.00 85.62 369 ARG A C 1
ATOM 2936 O O . ARG A 1 369 ? -2.875 -4.123 23.531 1.00 85.62 369 ARG A O 1
ATOM 2943 N N . THR A 1 370 ? -1.694 -6.032 23.389 1.00 89.19 370 THR A N 1
ATOM 2944 C CA . THR A 1 370 ? -0.694 -5.519 22.448 1.00 89.19 370 THR A CA 1
ATOM 2945 C C . THR A 1 370 ? -1.092 -5.823 21.009 1.00 89.19 370 THR A C 1
ATOM 2947 O O . THR A 1 370 ? -1.163 -6.981 20.608 1.00 89.19 370 THR A O 1
ATOM 2950 N N . HIS A 1 371 ? -1.245 -4.771 20.217 1.00 91.25 371 HIS A N 1
ATOM 2951 C CA . HIS A 1 371 ? -1.560 -4.801 18.795 1.00 91.25 371 HIS A CA 1
ATOM 2952 C C . HIS A 1 371 ? -0.306 -4.527 17.958 1.00 91.25 371 HIS A C 1
ATOM 2954 O O . HIS A 1 371 ? 0.567 -3.743 18.347 1.00 91.25 371 HIS A O 1
ATOM 2960 N N . ARG A 1 372 ? -0.202 -5.182 16.798 1.00 94.44 372 ARG A N 1
ATOM 2961 C CA . ARG A 1 372 ? 0.944 -5.113 15.874 1.00 94.44 372 ARG A CA 1
ATOM 2962 C C . ARG A 1 372 ? 0.470 -5.104 14.420 1.00 94.44 372 ARG A C 1
ATOM 2964 O O . ARG A 1 372 ? -0.696 -5.367 14.147 1.00 94.44 372 ARG A O 1
ATOM 2971 N N . VAL A 1 373 ? 1.382 -4.825 13.490 1.00 95.94 373 VAL A N 1
ATOM 2972 C CA . VAL A 1 373 ? 1.102 -4.958 12.051 1.00 95.94 373 VAL A CA 1
ATOM 2973 C C . VAL A 1 373 ? 0.732 -6.398 11.687 1.00 95.94 373 VAL A C 1
ATOM 2975 O O . VAL A 1 373 ? 1.315 -7.345 12.214 1.00 95.94 373 VAL A O 1
ATOM 2978 N N . ALA A 1 374 ? -0.210 -6.553 10.759 1.00 96.38 374 ALA A N 1
ATOM 2979 C CA . ALA A 1 374 ? -0.593 -7.838 10.179 1.00 96.38 374 ALA A CA 1
ATOM 2980 C C . ALA A 1 374 ? 0.371 -8.280 9.068 1.00 96.38 374 ALA A C 1
ATOM 2982 O O . ALA A 1 374 ? 0.467 -9.464 8.755 1.00 96.38 374 ALA A O 1
ATOM 2983 N N . GLY A 1 375 ? 1.106 -7.343 8.470 1.00 96.88 375 GLY A N 1
ATOM 2984 C CA . GLY A 1 375 ? 2.140 -7.664 7.500 1.00 96.88 375 GLY A CA 1
ATOM 2985 C C . GLY A 1 375 ? 2.886 -6.445 6.984 1.00 96.88 375 GLY A C 1
ATOM 2986 O O . GLY A 1 375 ? 2.591 -5.303 7.339 1.00 96.88 375 GLY A O 1
ATOM 2987 N N . ILE A 1 376 ? 3.865 -6.714 6.132 1.00 98.31 376 ILE A N 1
ATOM 2988 C CA . ILE A 1 376 ? 4.646 -5.713 5.410 1.00 98.31 376 ILE A CA 1
ATOM 2989 C C . ILE A 1 376 ? 4.676 -6.089 3.928 1.00 98.31 376 ILE A C 1
ATOM 2991 O O . ILE A 1 376 ? 4.705 -7.271 3.577 1.00 98.31 376 ILE A O 1
ATOM 2995 N N . ALA A 1 377 ? 4.705 -5.095 3.052 1.00 98.44 377 ALA A N 1
ATOM 2996 C CA . ALA A 1 377 ? 4.767 -5.292 1.612 1.00 98.44 377 ALA A CA 1
ATOM 2997 C C . ALA A 1 377 ? 5.864 -4.424 0.994 1.00 98.44 377 ALA A C 1
ATOM 2999 O O . ALA A 1 377 ? 6.105 -3.294 1.427 1.00 98.44 377 ALA A O 1
ATOM 3000 N N . VAL A 1 378 ? 6.533 -4.952 -0.030 1.00 98.19 378 VAL A N 1
ATOM 3001 C CA . VAL A 1 378 ? 7.450 -4.160 -0.857 1.00 98.19 378 VAL A CA 1
ATOM 3002 C C . VAL A 1 378 ? 6.686 -3.666 -2.067 1.00 98.19 378 VAL A C 1
ATOM 3004 O O . VAL A 1 378 ? 6.233 -4.463 -2.882 1.00 98.19 378 VAL A O 1
ATOM 3007 N N . TRP A 1 379 ? 6.589 -2.353 -2.204 1.00 97.06 379 TRP A N 1
ATOM 3008 C CA . TRP A 1 379 ? 6.196 -1.718 -3.447 1.00 97.06 379 TRP A CA 1
ATOM 3009 C C . TRP A 1 379 ? 7.466 -1.329 -4.208 1.00 97.06 379 TRP A C 1
ATOM 3011 O O . TRP A 1 379 ? 8.415 -0.826 -3.617 1.00 97.06 379 TRP A O 1
ATOM 3021 N N . ASP A 1 380 ? 7.523 -1.581 -5.511 1.00 96.00 380 ASP A N 1
ATOM 3022 C CA . ASP A 1 380 ? 8.483 -0.976 -6.443 1.00 96.00 380 ASP A CA 1
ATOM 3023 C C . ASP A 1 380 ? 7.852 -0.972 -7.840 1.00 96.00 380 ASP A C 1
ATOM 3025 O O . ASP A 1 380 ? 6.823 -1.605 -8.076 1.00 96.00 380 ASP A O 1
ATOM 3029 N N . TYR A 1 381 ? 8.463 -0.264 -8.780 1.00 92.56 381 TYR A N 1
ATOM 3030 C CA . TYR A 1 381 ? 7.992 -0.162 -10.148 1.00 92.56 381 TYR A CA 1
ATOM 3031 C C . TYR A 1 381 ? 9.162 -0.254 -11.130 1.00 92.56 381 TYR A C 1
ATOM 3033 O O . TYR A 1 381 ? 10.040 0.612 -11.177 1.00 92.56 381 TYR A O 1
ATOM 3041 N N . TYR A 1 382 ? 9.164 -1.307 -11.952 1.00 93.31 382 TYR A N 1
ATOM 3042 C CA . TYR A 1 382 ? 10.264 -1.618 -12.876 1.00 93.31 382 TYR A CA 1
ATOM 3043 C C . TYR A 1 382 ? 10.542 -0.495 -13.871 1.00 93.31 382 TYR A C 1
ATOM 3045 O O . TYR A 1 382 ? 11.699 -0.206 -14.178 1.00 93.31 382 TYR A O 1
ATOM 3053 N N . ASN A 1 383 ? 9.500 0.183 -14.351 1.00 90.62 383 ASN A N 1
ATOM 3054 C CA . ASN A 1 383 ? 9.649 1.253 -15.330 1.00 90.62 383 ASN A CA 1
ATOM 3055 C C . ASN A 1 383 ? 10.304 2.512 -14.740 1.00 90.62 383 ASN A C 1
ATOM 3057 O O . ASN A 1 383 ? 10.601 3.438 -15.489 1.00 90.62 383 ASN A O 1
ATOM 3061 N N . TYR A 1 384 ? 10.579 2.580 -13.429 1.00 92.25 384 TYR A N 1
ATOM 3062 C CA . TYR A 1 384 ? 11.430 3.650 -12.911 1.00 92.25 384 TYR A CA 1
ATOM 3063 C C . TYR A 1 384 ? 12.801 3.655 -13.576 1.00 92.25 384 TYR A C 1
ATOM 3065 O O . TYR A 1 384 ? 13.359 4.731 -13.750 1.00 92.25 384 TYR A O 1
ATOM 3073 N N . VAL A 1 385 ? 13.314 2.506 -14.030 1.00 91.19 385 VAL A N 1
ATOM 3074 C CA . VAL A 1 385 ? 14.588 2.447 -14.759 1.00 91.19 385 VAL A CA 1
ATOM 3075 C C . VAL A 1 385 ? 14.606 3.358 -15.992 1.00 91.19 385 VAL A C 1
ATOM 3077 O O . VAL A 1 385 ? 15.627 3.982 -16.266 1.00 91.19 385 VAL A O 1
ATOM 3080 N N . ARG A 1 386 ? 13.462 3.552 -16.664 1.00 91.56 386 ARG A N 1
ATOM 3081 C CA . ARG A 1 386 ? 13.328 4.483 -17.793 1.00 91.56 386 ARG A CA 1
ATOM 3082 C C . ARG A 1 386 ? 13.703 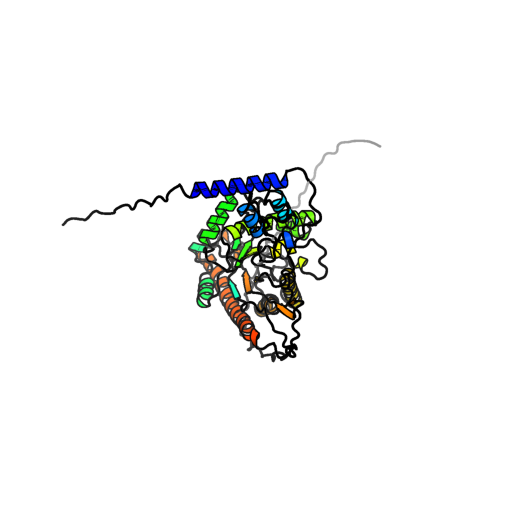5.915 -17.423 1.00 91.56 386 ARG A C 1
ATOM 3084 O O . ARG A 1 386 ? 14.207 6.644 -18.266 1.00 91.56 386 ARG A O 1
ATOM 3091 N N . LEU A 1 387 ? 13.466 6.334 -16.180 1.00 87.88 387 LEU A N 1
ATOM 3092 C CA . LEU A 1 387 ? 13.764 7.699 -15.742 1.00 87.88 387 LEU A CA 1
ATOM 3093 C C . LEU A 1 387 ? 15.271 7.992 -15.670 1.00 87.88 387 LEU A C 1
ATOM 3095 O O . LEU A 1 387 ? 15.640 9.157 -15.549 1.00 87.88 387 LEU A O 1
ATOM 3099 N N . TYR A 1 388 ? 16.128 6.967 -15.731 1.00 84.81 388 TYR A N 1
ATOM 3100 C CA . TYR A 1 388 ? 17.592 7.102 -15.636 1.00 84.81 388 TYR A CA 1
ATOM 3101 C C . TYR A 1 388 ? 18.305 6.728 -16.936 1.00 84.81 388 TYR A C 1
ATOM 3103 O O . TYR A 1 388 ? 19.535 6.713 -16.973 1.00 84.81 388 TYR A O 1
ATOM 3111 N N . HIS A 1 389 ? 17.533 6.437 -17.984 1.00 89.75 389 HIS A N 1
ATOM 3112 C CA . HIS A 1 389 ? 18.001 6.106 -19.321 1.00 89.75 389 HIS A CA 1
ATOM 3113 C C . HIS A 1 389 ? 17.386 7.087 -20.322 1.00 89.75 389 HIS A C 1
ATOM 3115 O O . HIS A 1 389 ? 16.271 6.887 -20.804 1.00 89.75 389 HIS A O 1
ATOM 3121 N N . ASP A 1 390 ? 18.122 8.158 -20.634 1.00 89.75 390 ASP A N 1
ATOM 3122 C CA . ASP A 1 390 ? 17.702 9.174 -21.614 1.00 89.75 390 ASP A CA 1
ATOM 3123 C C . ASP A 1 390 ? 17.465 8.569 -23.014 1.00 89.75 390 ASP A C 1
ATOM 3125 O O . ASP A 1 390 ? 16.687 9.097 -23.805 1.00 89.75 390 ASP A O 1
ATOM 3129 N N . ASP A 1 391 ? 18.112 7.438 -23.297 1.00 94.00 391 ASP A N 1
ATOM 3130 C CA . ASP A 1 391 ? 18.032 6.642 -24.520 1.00 94.00 391 ASP A CA 1
ATOM 3131 C C . ASP A 1 391 ? 17.021 5.488 -24.433 1.00 94.00 391 ASP A C 1
ATOM 3133 O O . ASP A 1 391 ? 17.039 4.599 -25.277 1.00 94.00 391 ASP A O 1
ATOM 3137 N N . TRP A 1 392 ? 16.107 5.481 -23.451 1.00 94.06 392 TRP A N 1
ATOM 3138 C CA . TRP A 1 392 ? 15.146 4.383 -23.251 1.00 94.06 392 TRP A CA 1
ATOM 3139 C C . TRP A 1 392 ? 14.407 3.961 -24.529 1.00 94.06 392 TRP A C 1
ATOM 3141 O O . TRP A 1 392 ? 14.168 2.779 -24.751 1.00 94.06 392 TRP A O 1
ATOM 3151 N N . HIS A 1 393 ? 14.034 4.932 -25.366 1.00 93.75 393 HIS A N 1
ATOM 3152 C CA . HIS A 1 393 ? 13.319 4.684 -26.620 1.00 93.75 393 HIS A CA 1
ATOM 3153 C C . HIS A 1 393 ? 14.178 4.033 -27.711 1.00 93.75 393 HIS A C 1
ATOM 3155 O O . HIS A 1 393 ? 13.620 3.473 -28.653 1.00 93.75 393 HIS A O 1
ATOM 3161 N N . ASP A 1 394 ? 15.499 4.098 -27.571 1.00 96.50 394 ASP A N 1
ATOM 3162 C CA . ASP A 1 394 ? 16.473 3.518 -28.491 1.00 96.50 394 ASP A CA 1
ATOM 3163 C C . ASP A 1 394 ? 16.970 2.140 -28.016 1.00 96.50 394 ASP A C 1
ATOM 3165 O O . ASP A 1 394 ? 17.621 1.426 -28.783 1.00 96.50 394 ASP A O 1
ATOM 3169 N N . LEU A 1 395 ? 16.656 1.744 -26.773 1.00 96.56 395 LEU A N 1
ATOM 3170 C CA . LEU A 1 395 ? 17.022 0.438 -26.228 1.00 96.56 395 LEU A CA 1
ATOM 3171 C C . LEU A 1 395 ? 16.252 -0.687 -26.923 1.00 96.56 395 LEU A C 1
ATOM 3173 O O . LEU A 1 395 ? 15.037 -0.637 -27.115 1.00 96.56 395 LEU A O 1
ATOM 3177 N N . SER A 1 396 ? 16.959 -1.767 -27.235 1.00 97.25 396 SER A N 1
ATOM 3178 C CA . SER A 1 396 ? 16.343 -3.006 -27.698 1.00 97.25 396 SER A CA 1
ATOM 3179 C C . SER A 1 396 ? 15.610 -3.737 -26.567 1.00 97.25 396 SER A C 1
ATOM 3181 O O . SER A 1 396 ? 15.972 -3.633 -25.394 1.00 97.25 396 SER A O 1
ATOM 3183 N N . ASN A 1 397 ? 14.653 -4.603 -26.920 1.00 96.94 397 ASN A N 1
ATOM 3184 C CA . ASN A 1 397 ? 13.976 -5.496 -25.965 1.00 96.94 397 ASN A CA 1
ATOM 3185 C C . ASN A 1 397 ? 14.966 -6.323 -25.122 1.00 96.94 397 ASN A C 1
ATOM 3187 O O . ASN A 1 397 ? 14.727 -6.586 -23.944 1.00 96.94 397 ASN A O 1
ATOM 3191 N N . ARG A 1 398 ? 16.118 -6.697 -25.699 1.00 97.69 398 ARG A N 1
ATOM 3192 C CA . ARG A 1 398 ? 17.186 -7.407 -24.982 1.00 97.69 398 ARG A CA 1
ATOM 3193 C C . ARG A 1 398 ? 17.849 -6.533 -23.916 1.00 97.69 398 ARG A C 1
ATOM 3195 O O . ARG A 1 398 ? 18.154 -7.039 -22.840 1.00 97.69 398 ARG A O 1
ATOM 3202 N N . GLU A 1 399 ? 18.102 -5.262 -24.211 1.00 97.25 399 GLU A N 1
ATOM 3203 C CA . GLU A 1 399 ? 18.691 -4.314 -23.257 1.00 97.25 399 GLU A CA 1
ATOM 3204 C C . GLU A 1 399 ? 17.701 -3.967 -22.143 1.00 97.25 399 GLU A C 1
ATOM 3206 O O . GLU A 1 399 ? 18.071 -4.016 -20.973 1.00 97.25 399 GLU A O 1
ATOM 3211 N N . ILE A 1 400 ? 16.428 -3.740 -22.484 1.00 96.25 400 ILE A N 1
ATOM 3212 C CA . ILE A 1 400 ? 15.347 -3.542 -21.506 1.00 96.25 400 ILE A CA 1
ATOM 3213 C C . ILE A 1 400 ? 15.235 -4.755 -20.573 1.00 96.25 400 ILE A C 1
ATOM 3215 O O . ILE A 1 400 ? 15.251 -4.604 -19.352 1.00 96.25 400 ILE A O 1
ATOM 3219 N N . SER A 1 401 ? 15.196 -5.969 -21.131 1.00 96.56 401 SER A N 1
ATOM 3220 C CA . SER A 1 401 ? 15.156 -7.202 -20.337 1.00 96.56 401 SER A CA 1
ATOM 3221 C C . SER A 1 401 ? 16.398 -7.353 -19.451 1.00 96.56 401 SER A C 1
ATOM 3223 O O . SER A 1 401 ? 16.286 -7.778 -18.302 1.00 96.56 401 SER A O 1
ATOM 3225 N N . ALA A 1 402 ? 17.591 -6.978 -19.924 1.00 96.62 402 ALA A N 1
ATOM 3226 C CA . ALA A 1 402 ? 18.802 -7.003 -19.102 1.00 96.62 402 ALA A CA 1
ATOM 3227 C C . ALA A 1 402 ? 18.698 -6.056 -17.892 1.00 96.62 402 ALA A C 1
ATOM 3229 O O . ALA A 1 402 ? 18.998 -6.479 -16.778 1.00 96.62 402 ALA A O 1
ATOM 3230 N N . LEU A 1 403 ? 18.195 -4.833 -18.087 1.00 96.06 403 LEU A N 1
ATOM 3231 C CA . LEU A 1 403 ? 17.955 -3.874 -17.003 1.00 96.06 403 LEU A CA 1
ATOM 3232 C C . LEU A 1 403 ? 16.918 -4.391 -15.994 1.00 96.06 403 LEU A C 1
ATOM 3234 O O . LEU A 1 403 ? 17.116 -4.291 -14.785 1.00 96.06 403 LEU A O 1
ATOM 3238 N N . TRP A 1 404 ? 15.828 -4.998 -16.467 1.00 96.56 404 TRP A N 1
ATOM 3239 C CA . TRP A 1 404 ? 14.836 -5.618 -15.583 1.00 96.56 404 TRP A CA 1
ATOM 3240 C C . TRP A 1 404 ? 15.397 -6.825 -14.825 1.00 96.56 404 TRP A C 1
ATOM 3242 O O . TRP A 1 404 ? 15.085 -6.994 -13.652 1.00 96.56 404 TRP A O 1
ATOM 3252 N N . ASN A 1 405 ? 16.294 -7.612 -15.426 1.00 96.69 405 ASN A N 1
ATOM 3253 C CA . ASN A 1 405 ? 16.971 -8.712 -14.733 1.00 96.69 405 ASN A CA 1
ATOM 3254 C C . ASN A 1 405 ? 17.896 -8.232 -13.594 1.00 96.69 405 ASN A C 1
ATOM 3256 O O . ASN A 1 405 ? 18.109 -8.973 -12.631 1.00 96.69 405 ASN A O 1
ATOM 3260 N N . GLU A 1 406 ? 18.456 -7.021 -13.684 1.00 95.94 406 GLU A N 1
ATOM 3261 C CA . GLU A 1 406 ? 19.217 -6.412 -12.581 1.00 95.94 406 GLU A CA 1
ATOM 3262 C C . GLU A 1 406 ? 18.298 -6.037 -11.410 1.00 95.94 406 GLU A C 1
ATOM 3264 O O . GLU A 1 406 ? 18.635 -6.289 -10.251 1.00 95.94 406 GLU A O 1
ATOM 3269 N N . ILE A 1 407 ? 17.110 -5.505 -11.710 1.00 96.50 407 ILE A N 1
ATOM 3270 C CA . ILE A 1 407 ? 16.070 -5.213 -10.712 1.00 96.50 407 ILE A CA 1
ATOM 3271 C C . ILE A 1 407 ? 15.568 -6.510 -10.058 1.00 96.50 407 ILE A C 1
ATOM 3273 O O . ILE A 1 407 ? 15.479 -6.576 -8.835 1.00 96.50 407 ILE A O 1
ATOM 3277 N N . ASP A 1 408 ? 15.330 -7.566 -10.841 1.00 97.12 408 ASP A N 1
ATOM 3278 C CA . ASP A 1 408 ? 14.966 -8.898 -10.337 1.00 97.12 408 ASP A CA 1
ATOM 3279 C C . ASP A 1 408 ? 15.973 -9.413 -9.309 1.00 97.12 408 ASP A C 1
ATOM 3281 O O . ASP A 1 408 ? 15.594 -9.845 -8.221 1.00 97.12 408 ASP A O 1
ATOM 3285 N N . ALA A 1 409 ? 17.268 -9.360 -9.643 1.00 97.38 409 ALA A N 1
ATOM 3286 C CA . ALA A 1 409 ? 18.324 -9.814 -8.743 1.00 97.38 409 ALA A CA 1
ATOM 3287 C C . ALA A 1 409 ? 18.287 -9.044 -7.415 1.00 97.38 409 ALA A C 1
ATOM 3289 O O . ALA A 1 409 ? 18.375 -9.650 -6.346 1.00 97.38 409 ALA A O 1
ATOM 3290 N N . ARG A 1 410 ? 18.065 -7.726 -7.481 1.00 96.81 410 ARG A N 1
ATOM 3291 C CA . ARG A 1 410 ? 17.924 -6.875 -6.299 1.00 96.81 410 ARG A CA 1
ATOM 3292 C C . ARG A 1 410 ? 16.700 -7.244 -5.460 1.00 96.81 410 ARG A C 1
ATOM 3294 O O . ARG A 1 410 ? 16.812 -7.350 -4.242 1.00 96.81 410 ARG A O 1
ATOM 3301 N N . HIS A 1 411 ? 15.548 -7.457 -6.091 1.00 97.94 411 HIS A N 1
ATOM 3302 C CA . HIS A 1 411 ? 14.322 -7.855 -5.399 1.00 97.94 411 HIS A CA 1
ATOM 3303 C C . HIS A 1 411 ? 14.442 -9.235 -4.749 1.00 97.94 411 HIS A C 1
ATOM 3305 O O . HIS A 1 411 ? 14.006 -9.401 -3.616 1.00 97.94 411 HIS A O 1
ATOM 3311 N N . VAL A 1 412 ? 15.065 -10.211 -5.414 1.00 98.25 412 VAL A N 1
ATOM 3312 C CA . VAL A 1 412 ? 15.293 -11.553 -4.849 1.00 98.25 412 VAL A CA 1
ATOM 3313 C C . VAL A 1 412 ? 16.163 -11.485 -3.591 1.00 98.25 412 VAL A C 1
ATOM 3315 O O . VAL A 1 412 ? 15.839 -12.106 -2.577 1.00 98.25 412 VAL A O 1
ATOM 3318 N N . GLU A 1 413 ? 17.248 -10.707 -3.618 1.00 98.00 413 GLU A N 1
ATOM 3319 C CA . GLU A 1 413 ? 18.081 -10.482 -2.429 1.00 98.00 413 GLU A CA 1
ATOM 3320 C C . GLU A 1 413 ? 17.278 -9.830 -1.293 1.00 98.00 413 GLU A C 1
ATOM 3322 O O . GLU A 1 413 ? 17.356 -10.273 -0.141 1.00 98.00 413 GLU A O 1
ATOM 3327 N N . LEU A 1 414 ? 16.471 -8.820 -1.633 1.00 98.12 414 LEU A N 1
ATOM 3328 C CA . LEU A 1 414 ? 15.657 -8.072 -0.684 1.00 98.12 414 LEU A CA 1
ATOM 3329 C C . LEU A 1 414 ? 14.569 -8.933 -0.030 1.00 98.12 414 LEU A C 1
ATOM 3331 O O . LEU A 1 414 ? 14.489 -8.969 1.197 1.00 98.12 414 LEU A O 1
ATOM 3335 N N . TYR A 1 415 ? 13.769 -9.666 -0.810 1.00 98.38 415 TYR A N 1
ATOM 3336 C CA . TYR A 1 415 ? 12.755 -10.585 -0.281 1.00 98.38 415 TYR A CA 1
ATOM 3337 C C . TYR A 1 415 ? 13.386 -11.685 0.569 1.00 98.38 415 TYR A C 1
ATOM 3339 O O . TYR A 1 415 ? 12.870 -12.008 1.639 1.00 98.38 415 TYR A O 1
ATOM 3347 N N . GLY A 1 416 ? 14.558 -12.193 0.176 1.00 98.06 416 GLY A N 1
ATOM 3348 C CA . GLY A 1 416 ? 15.320 -13.126 0.998 1.00 98.06 416 GLY A CA 1
ATOM 3349 C C . GLY A 1 416 ? 15.696 -12.545 2.367 1.00 98.06 416 GLY A C 1
ATOM 3350 O O . GLY A 1 416 ? 15.642 -13.255 3.374 1.00 98.06 416 GLY A O 1
ATOM 3351 N N . ALA A 1 417 ? 16.074 -11.265 2.430 1.00 98.00 417 ALA A N 1
ATOM 3352 C CA . ALA A 1 417 ? 16.379 -10.578 3.684 1.00 98.00 417 ALA A CA 1
ATOM 3353 C C . ALA A 1 417 ? 15.126 -10.280 4.519 1.00 98.00 417 ALA A C 1
ATOM 3355 O O . ALA A 1 417 ? 15.116 -10.571 5.716 1.00 98.00 417 ALA A O 1
ATOM 3356 N N . LEU A 1 418 ? 14.061 -9.783 3.891 1.00 98.12 418 LEU A N 1
ATOM 3357 C CA . LEU A 1 418 ? 12.782 -9.502 4.542 1.00 98.12 418 LEU A CA 1
ATOM 3358 C C . LEU A 1 418 ? 12.134 -10.760 5.109 1.00 98.12 418 LEU A C 1
ATOM 3360 O O . LEU A 1 418 ? 11.644 -10.734 6.229 1.00 98.12 418 LEU A O 1
ATOM 3364 N N . ARG A 1 419 ? 12.186 -11.884 4.394 1.00 97.00 419 ARG A N 1
ATOM 3365 C CA . ARG A 1 419 ? 11.661 -13.161 4.887 1.00 97.00 419 ARG A CA 1
ATOM 3366 C C . ARG A 1 419 ? 12.367 -13.605 6.164 1.00 97.00 419 ARG A C 1
ATOM 3368 O O . ARG A 1 419 ? 11.708 -14.034 7.110 1.00 97.00 419 ARG A O 1
ATOM 3375 N N . ARG A 1 420 ? 13.704 -13.510 6.199 1.00 96.25 420 ARG A N 1
ATOM 3376 C CA . ARG A 1 420 ? 14.480 -13.811 7.414 1.00 96.25 420 ARG A CA 1
ATOM 3377 C C . ARG A 1 420 ? 14.060 -12.895 8.555 1.00 96.25 420 ARG A C 1
ATOM 3379 O O . ARG A 1 420 ? 13.783 -13.398 9.634 1.00 96.25 420 ARG A O 1
ATOM 3386 N N . LEU A 1 421 ? 13.950 -11.595 8.280 1.00 96.19 421 LEU A N 1
ATOM 3387 C CA . LEU A 1 421 ? 13.504 -10.603 9.251 1.00 96.19 421 LEU A CA 1
ATOM 3388 C C . LEU A 1 421 ? 12.111 -10.940 9.799 1.00 96.19 421 LEU A C 1
ATOM 3390 O O . LEU A 1 421 ? 11.966 -11.090 10.999 1.00 96.19 421 LEU A O 1
ATOM 3394 N N . VAL A 1 422 ? 11.106 -11.133 8.945 1.00 95.06 422 VAL A N 1
ATOM 3395 C CA . VAL A 1 422 ? 9.732 -11.477 9.349 1.00 95.06 422 VAL A CA 1
ATOM 3396 C C . VAL A 1 422 ? 9.685 -12.768 10.175 1.00 95.06 422 VAL A C 1
ATOM 3398 O O . VAL A 1 422 ? 8.990 -12.825 11.186 1.00 95.06 422 VAL A O 1
ATOM 3401 N N . SER A 1 423 ? 10.497 -13.771 9.826 1.00 92.12 423 SER A N 1
ATOM 3402 C CA . SER A 1 423 ? 10.595 -15.021 10.597 1.00 92.12 423 SER A CA 1
ATOM 3403 C C . SER A 1 423 ? 11.128 -14.806 12.024 1.00 92.12 423 SER A C 1
ATOM 3405 O O . SER A 1 423 ? 10.765 -15.559 12.925 1.00 92.12 423 SER A O 1
ATOM 3407 N N . GLU A 1 424 ? 11.958 -13.781 12.263 1.00 91.75 424 GLU A N 1
ATOM 3408 C CA . GLU A 1 424 ? 12.396 -13.401 13.620 1.00 91.75 424 GLU A CA 1
ATOM 3409 C C . GLU A 1 424 ? 11.218 -12.903 14.475 1.00 91.75 424 GLU A C 1
ATOM 3411 O O . GLU A 1 424 ? 11.205 -13.126 15.684 1.00 91.75 424 GLU A O 1
ATOM 3416 N N . TYR A 1 425 ? 10.217 -12.266 13.857 1.00 89.06 425 TYR A N 1
ATOM 3417 C CA . TYR A 1 425 ? 9.031 -11.734 14.540 1.00 89.06 425 TYR A CA 1
ATOM 3418 C C . TYR A 1 425 ? 7.919 -12.764 14.718 1.00 89.06 425 TYR A C 1
ATOM 3420 O O . TYR A 1 425 ? 7.142 -12.636 15.663 1.00 89.06 425 TYR A O 1
ATOM 3428 N N . ALA A 1 426 ? 7.872 -13.77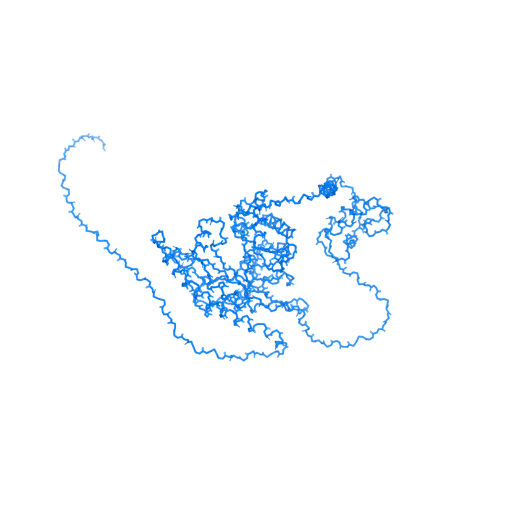9 13.854 1.00 79.94 426 ALA A N 1
ATOM 3429 C CA . ALA A 1 426 ? 6.953 -14.903 13.993 1.00 79.94 426 ALA A CA 1
ATOM 3430 C C . ALA A 1 426 ? 7.251 -15.727 15.261 1.00 79.94 426 ALA A C 1
ATOM 3432 O O . ALA A 1 426 ? 6.375 -16.042 16.053 1.00 79.94 426 ALA A O 1
ATOM 3433 N N . VAL A 1 427 ? 8.534 -15.994 15.529 1.00 57.59 427 VAL A N 1
ATOM 3434 C CA . VAL A 1 427 ? 8.962 -16.830 16.668 1.00 57.59 427 VAL A CA 1
ATOM 3435 C C . VAL A 1 427 ? 8.985 -16.060 17.999 1.00 57.59 427 VAL A C 1
ATOM 3437 O O . VAL A 1 427 ? 8.912 -16.657 19.070 1.00 57.59 427 VAL A O 1
ATOM 3440 N N . ALA A 1 428 ? 9.084 -14.729 17.967 1.00 54.25 428 ALA A N 1
ATOM 3441 C CA . ALA A 1 428 ? 9.170 -13.907 19.177 1.00 54.25 428 ALA A CA 1
ATOM 3442 C C . ALA A 1 428 ? 7.820 -13.690 19.894 1.00 54.25 428 ALA A C 1
ATOM 3444 O O . ALA A 1 428 ? 7.818 -13.146 20.999 1.00 54.25 428 ALA A O 1
ATOM 3445 N N . GLY A 1 429 ? 6.693 -14.107 19.300 1.00 49.66 429 GLY A N 1
ATOM 3446 C CA . GLY A 1 429 ? 5.354 -13.975 19.891 1.00 49.66 429 GLY A CA 1
ATOM 3447 C C . GLY A 1 429 ? 5.175 -14.702 21.229 1.00 49.66 429 GLY A C 1
ATOM 3448 O O . GLY A 1 429 ? 4.441 -14.206 22.076 1.00 49.66 429 GLY A O 1
ATOM 3449 N N . ASP A 1 430 ? 5.924 -15.786 21.458 1.00 42.53 430 ASP A N 1
ATOM 3450 C CA . ASP A 1 430 ? 5.801 -16.616 22.668 1.00 42.53 430 ASP A CA 1
ATOM 3451 C C . ASP A 1 430 ? 6.813 -16.270 23.782 1.00 42.53 430 ASP A C 1
ATOM 3453 O O . ASP A 1 430 ? 6.653 -16.703 24.919 1.00 42.53 430 ASP A O 1
ATOM 3457 N N . ALA A 1 431 ? 7.875 -15.503 23.495 1.00 41.59 431 ALA A N 1
ATOM 3458 C CA . ALA A 1 431 ? 9.024 -15.364 24.409 1.00 41.59 431 ALA A CA 1
ATOM 3459 C C . ALA A 1 431 ? 9.150 -14.000 25.119 1.00 41.59 431 ALA A C 1
ATOM 3461 O O . ALA A 1 431 ? 10.013 -13.837 25.980 1.00 41.59 431 ALA A O 1
ATOM 3462 N N . VAL A 1 432 ? 8.333 -12.999 24.768 1.00 46.22 432 VAL A N 1
ATOM 3463 C CA . VAL A 1 432 ? 8.493 -11.612 25.267 1.00 46.22 432 VAL A CA 1
ATOM 3464 C C . VAL A 1 432 ? 7.611 -11.299 26.488 1.00 46.22 432 VAL A C 1
ATOM 3466 O O . VAL A 1 432 ? 7.744 -10.230 27.079 1.00 46.22 432 VAL A O 1
ATOM 3469 N N . ALA A 1 433 ? 6.794 -12.250 26.955 1.00 45.88 433 ALA A N 1
ATOM 3470 C CA . ALA A 1 433 ? 6.067 -12.116 28.223 1.00 45.88 433 ALA A CA 1
ATOM 3471 C C . ALA A 1 433 ? 6.995 -12.060 29.462 1.00 45.88 433 ALA A C 1
ATOM 3473 O O . ALA A 1 433 ? 6.590 -11.553 30.502 1.00 45.88 433 ALA A O 1
ATOM 3474 N N . ASP A 1 434 ? 8.262 -12.476 29.336 1.00 40.38 434 ASP A N 1
ATOM 3475 C CA . ASP A 1 434 ? 9.199 -12.625 30.459 1.00 40.38 434 ASP A CA 1
ATOM 3476 C C . ASP A 1 434 ? 10.359 -11.613 30.454 1.00 40.38 434 ASP A C 1
ATOM 3478 O O . ASP A 1 434 ? 11.503 -11.982 30.684 1.00 40.38 434 ASP A O 1
ATOM 3482 N N . GLY A 1 435 ? 10.122 -10.324 30.176 1.00 41.44 435 GLY A N 1
ATOM 3483 C CA . GLY A 1 435 ? 11.040 -9.218 30.543 1.00 41.44 435 GLY A CA 1
ATOM 3484 C C . GLY A 1 435 ? 12.518 -9.315 30.100 1.00 41.44 435 GLY A C 1
ATOM 3485 O O . GLY A 1 435 ? 13.356 -8.512 30.525 1.00 41.44 435 GLY A O 1
ATOM 3486 N N . ALA A 1 436 ? 12.873 -10.278 29.251 1.00 36.25 436 ALA A N 1
ATOM 3487 C CA . ALA A 1 436 ? 14.239 -10.604 28.903 1.00 36.25 436 ALA A CA 1
ATOM 3488 C C . ALA A 1 436 ? 14.613 -9.816 27.655 1.00 36.25 436 ALA A C 1
ATOM 3490 O O . ALA A 1 436 ? 14.200 -10.111 26.535 1.00 36.25 436 ALA A O 1
ATOM 3491 N N . LYS A 1 437 ? 15.424 -8.781 27.867 1.00 36.09 437 LYS A N 1
ATOM 3492 C CA . LYS A 1 437 ? 16.063 -8.018 26.798 1.00 36.09 437 LYS A CA 1
ATOM 3493 C C . LYS A 1 437 ? 16.771 -9.007 25.853 1.00 36.09 437 LYS A C 1
ATOM 3495 O O . LYS A 1 437 ? 17.654 -9.729 26.327 1.00 36.09 437 LYS A O 1
ATOM 3500 N N . PRO A 1 438 ? 16.427 -9.073 24.554 1.00 37.72 438 PRO A N 1
ATOM 3501 C CA . PRO A 1 438 ? 17.071 -10.013 23.651 1.00 37.72 438 PRO A CA 1
ATOM 3502 C C . PRO A 1 438 ? 18.570 -9.712 23.612 1.00 37.72 438 PRO A C 1
ATOM 3504 O O . PRO A 1 438 ? 18.989 -8.566 23.422 1.00 37.72 438 PRO A O 1
ATOM 3507 N N . ALA A 1 439 ? 19.382 -10.742 23.855 1.00 35.28 439 ALA A N 1
ATOM 3508 C CA . ALA A 1 439 ? 20.828 -10.637 23.769 1.00 35.28 439 ALA A CA 1
ATOM 3509 C C . ALA A 1 439 ? 21.198 -10.156 22.361 1.00 35.28 439 ALA A C 1
ATOM 3511 O O . ALA A 1 439 ? 20.776 -10.752 21.369 1.00 35.28 439 ALA A O 1
ATOM 3512 N N . ALA A 1 440 ? 21.967 -9.068 22.278 1.00 33.88 440 ALA A N 1
ATOM 3513 C CA . ALA A 1 440 ? 22.475 -8.546 21.018 1.00 33.88 440 ALA A CA 1
ATOM 3514 C C . ALA A 1 440 ? 23.270 -9.652 20.311 1.00 33.88 440 ALA A C 1
ATOM 3516 O O . ALA A 1 440 ? 24.380 -9.997 20.717 1.00 33.88 440 ALA A O 1
ATOM 3517 N N . ARG A 1 441 ? 22.673 -10.255 19.284 1.00 35.00 441 ARG A N 1
ATOM 3518 C CA . ARG A 1 441 ? 23.322 -11.281 18.476 1.00 35.00 441 ARG A CA 1
ATOM 3519 C C . ARG A 1 441 ? 24.189 -10.559 17.450 1.00 35.00 441 ARG A C 1
ATOM 3521 O O . ARG A 1 441 ? 23.670 -9.801 16.636 1.00 35.00 441 ARG A O 1
ATOM 3528 N N . GLU A 1 442 ? 25.505 -10.754 17.529 1.00 29.56 442 GLU A N 1
ATOM 3529 C CA . GLU A 1 442 ? 26.451 -10.219 16.547 1.00 29.56 442 GLU A CA 1
ATOM 3530 C C . GLU A 1 442 ? 26.042 -10.667 15.138 1.00 29.56 442 GLU A C 1
ATOM 3532 O O . GLU A 1 442 ? 25.964 -11.863 14.842 1.00 29.56 442 GLU A O 1
ATOM 3537 N N . LEU A 1 443 ? 25.756 -9.692 14.274 1.00 32.94 443 LEU A N 1
ATOM 3538 C CA . LEU A 1 443 ? 25.508 -9.933 12.858 1.00 32.94 443 LEU A CA 1
ATOM 3539 C C . LEU A 1 443 ? 26.783 -10.510 12.212 1.00 32.94 443 LEU A C 1
ATOM 3541 O O . LEU A 1 443 ? 27.884 -10.029 12.498 1.00 32.94 443 LEU A O 1
ATOM 3545 N N . PRO A 1 444 ? 26.671 -11.513 11.322 1.00 32.41 444 PRO A N 1
ATOM 3546 C CA . PRO A 1 444 ? 27.823 -12.049 10.611 1.00 32.41 444 PRO A CA 1
ATOM 3547 C C . PRO A 1 444 ? 28.499 -10.964 9.761 1.00 32.41 444 PRO A C 1
ATOM 3549 O O . PRO A 1 444 ? 27.845 -10.103 9.171 1.00 32.41 444 PRO A O 1
ATOM 3552 N N . ALA A 1 445 ? 29.831 -11.018 9.694 1.00 34.94 445 ALA A N 1
ATOM 3553 C CA . ALA A 1 445 ? 30.643 -10.052 8.966 1.00 34.94 445 ALA A CA 1
ATOM 3554 C C . ALA A 1 445 ? 30.201 -9.916 7.494 1.00 34.94 445 ALA A C 1
ATOM 3556 O O . ALA A 1 445 ? 30.109 -10.899 6.758 1.00 34.94 445 ALA A O 1
ATOM 3557 N N . ARG A 1 446 ? 29.960 -8.663 7.083 1.00 35.66 446 ARG A N 1
ATOM 3558 C CA . ARG A 1 446 ? 29.502 -8.254 5.747 1.00 35.66 446 ARG A CA 1
ATOM 3559 C C . ARG A 1 446 ? 30.329 -8.893 4.613 1.00 35.66 446 ARG A C 1
ATOM 3561 O O . ARG A 1 446 ? 31.556 -8.749 4.612 1.00 35.66 446 ARG A O 1
ATOM 3568 N N . PRO A 1 447 ? 29.703 -9.470 3.570 1.00 33.16 447 PRO A N 1
ATOM 3569 C CA . PRO A 1 447 ? 30.378 -9.665 2.294 1.00 33.16 447 PRO A CA 1
ATOM 3570 C C . PRO A 1 447 ? 30.708 -8.301 1.665 1.00 33.16 447 PRO A C 1
ATOM 3572 O O . PRO A 1 447 ? 29.936 -7.343 1.738 1.00 33.16 447 PRO A O 1
ATOM 3575 N N . LYS A 1 448 ? 31.897 -8.188 1.063 1.00 33.72 448 LYS A N 1
ATOM 3576 C CA . LYS A 1 448 ? 32.351 -6.964 0.387 1.00 33.72 448 LYS A CA 1
ATOM 3577 C C . LYS A 1 448 ? 31.392 -6.629 -0.760 1.00 33.72 448 LYS A C 1
ATOM 3579 O O . LYS A 1 448 ? 31.273 -7.401 -1.706 1.00 33.72 448 LYS A O 1
ATOM 3584 N N . ARG A 1 449 ? 30.733 -5.471 -0.669 1.00 36.06 449 ARG A N 1
ATOM 3585 C CA . ARG A 1 449 ? 29.801 -4.966 -1.683 1.00 36.06 449 ARG A CA 1
ATOM 3586 C C . ARG A 1 449 ? 30.422 -4.870 -3.070 1.00 36.06 449 ARG A C 1
ATOM 3588 O O . ARG A 1 449 ? 31.533 -4.361 -3.230 1.00 36.06 449 ARG A O 1
ATOM 3595 N N . PHE A 1 450 ? 29.620 -5.230 -4.068 1.00 34.66 450 PHE A N 1
ATOM 3596 C CA . PHE A 1 450 ? 29.737 -4.687 -5.414 1.00 34.66 450 PHE A CA 1
ATOM 3597 C C . PHE A 1 450 ? 29.594 -3.164 -5.334 1.00 34.66 450 PHE A C 1
ATOM 3599 O O . PHE A 1 450 ? 28.534 -2.634 -5.009 1.00 34.66 450 PHE A O 1
ATOM 3606 N N . ALA A 1 451 ? 30.682 -2.447 -5.605 1.00 35.09 451 ALA A N 1
ATOM 3607 C CA . ALA A 1 451 ? 30.612 -1.023 -5.871 1.00 35.09 451 ALA A CA 1
ATOM 3608 C C . ALA A 1 451 ? 29.730 -0.818 -7.109 1.00 35.09 451 ALA A C 1
ATOM 3610 O O . ALA A 1 451 ? 30.122 -1.199 -8.214 1.00 35.09 451 ALA A O 1
ATOM 3611 N N . GLN A 1 452 ? 28.550 -0.220 -6.922 1.00 40.00 452 GLN A N 1
ATOM 3612 C CA . GLN A 1 452 ? 27.765 0.342 -8.014 1.00 40.00 452 GLN A CA 1
ATOM 3613 C C . GLN A 1 452 ? 28.695 1.242 -8.834 1.00 40.00 452 GLN A C 1
ATOM 3615 O O . GLN A 1 452 ? 29.181 2.278 -8.368 1.00 40.00 452 GLN A O 1
ATOM 3620 N N . ARG A 1 453 ? 29.012 0.806 -10.055 1.00 34.16 453 ARG A N 1
ATOM 3621 C CA . ARG A 1 453 ? 29.722 1.634 -11.022 1.00 34.16 453 ARG A CA 1
ATOM 3622 C C . ARG A 1 453 ? 28.823 2.824 -11.325 1.00 34.16 453 ARG A C 1
ATOM 3624 O O . ARG A 1 453 ? 27.819 2.680 -12.009 1.00 34.16 453 ARG A O 1
ATOM 3631 N N . ARG A 1 454 ? 29.203 4.005 -10.834 1.00 35.38 454 ARG A N 1
ATOM 3632 C CA . ARG A 1 454 ? 28.685 5.276 -11.347 1.00 35.38 454 ARG A CA 1
ATOM 3633 C C . ARG A 1 454 ? 28.841 5.271 -12.876 1.00 35.38 454 ARG A C 1
ATOM 3635 O O . ARG A 1 454 ? 29.976 5.088 -13.332 1.00 35.38 454 ARG A O 1
ATOM 3642 N N . PRO A 1 455 ? 27.787 5.492 -13.676 1.00 35.25 455 PRO A N 1
ATOM 3643 C CA . PRO A 1 455 ? 27.990 5.828 -15.072 1.00 35.25 455 PRO A CA 1
ATOM 3644 C C . PRO A 1 455 ? 28.724 7.170 -15.104 1.00 35.25 455 PRO A C 1
ATOM 3646 O O . PRO A 1 455 ? 28.268 8.180 -14.568 1.00 35.25 455 PRO A O 1
ATOM 3649 N N . ALA A 1 456 ? 29.935 7.158 -15.654 1.00 33.66 456 ALA A N 1
ATOM 3650 C CA . ALA A 1 456 ? 30.719 8.360 -15.853 1.00 33.66 456 ALA A CA 1
ATOM 3651 C C . ALA A 1 456 ? 29.981 9.261 -16.853 1.00 33.66 456 ALA A C 1
ATOM 3653 O O . ALA A 1 456 ? 30.042 9.028 -18.059 1.00 33.66 456 ALA A O 1
ATOM 3654 N N . GLN A 1 457 ? 29.305 10.298 -16.354 1.00 37.66 457 GLN A N 1
ATOM 3655 C CA . GLN A 1 457 ? 28.843 11.420 -17.164 1.00 37.66 457 GLN A CA 1
ATOM 3656 C C . GLN A 1 457 ? 30.061 12.072 -17.832 1.00 37.66 457 GLN A C 1
ATOM 3658 O O . GLN A 1 457 ? 30.766 12.901 -17.253 1.00 37.66 457 GLN A O 1
ATOM 3663 N N . LYS A 1 458 ? 30.340 11.679 -19.076 1.00 34.75 458 LYS A N 1
ATOM 3664 C CA . LYS A 1 458 ? 31.199 12.447 -19.973 1.00 34.75 458 LYS A CA 1
ATOM 3665 C C . LYS A 1 458 ? 30.437 13.709 -20.365 1.00 34.75 458 LYS A C 1
ATOM 3667 O O . LYS A 1 458 ? 29.713 13.719 -21.354 1.00 34.75 458 LYS A O 1
ATOM 3672 N N . LEU A 1 459 ? 30.645 14.784 -19.607 1.00 34.75 459 LEU A N 1
ATOM 3673 C CA . LEU A 1 459 ? 30.366 16.143 -20.063 1.00 34.75 459 LEU A CA 1
ATOM 3674 C C . LEU A 1 459 ? 31.171 16.384 -21.353 1.00 34.75 459 LEU A C 1
ATOM 3676 O O . LEU A 1 459 ? 32.391 16.583 -21.320 1.00 34.75 459 LEU A O 1
ATOM 3680 N N . GLN A 1 460 ? 30.505 16.346 -22.507 1.00 36.38 460 GLN A N 1
ATOM 3681 C CA . GLN A 1 460 ? 31.074 16.860 -23.744 1.00 36.38 460 GLN A CA 1
ATOM 3682 C C . GLN A 1 460 ? 31.223 18.378 -23.607 1.00 36.38 460 GLN A C 1
ATOM 3684 O O . GLN A 1 460 ? 30.255 19.134 -23.622 1.00 36.38 460 GLN A O 1
ATOM 3689 N N . LYS A 1 461 ? 32.474 18.827 -23.478 1.00 36.22 461 LYS A N 1
ATOM 3690 C CA . LYS A 1 461 ? 32.878 20.211 -23.736 1.00 36.22 461 LYS A CA 1
ATOM 3691 C C . LYS A 1 461 ? 32.567 20.548 -25.197 1.00 36.22 461 LYS A C 1
ATOM 3693 O O . LYS A 1 461 ? 33.394 20.306 -26.074 1.00 36.22 461 LYS A O 1
ATOM 3698 N N . ALA A 1 462 ? 31.411 21.150 -25.450 1.00 35.53 462 ALA A N 1
ATOM 3699 C CA . ALA A 1 462 ? 31.179 21.880 -26.685 1.00 35.53 462 ALA A CA 1
ATOM 3700 C C . ALA A 1 462 ? 31.989 23.185 -26.645 1.00 35.53 462 ALA A C 1
ATOM 3702 O O . ALA A 1 462 ? 31.741 24.101 -25.860 1.00 35.53 462 ALA A O 1
ATOM 3703 N N . GLN A 1 463 ? 33.015 23.226 -27.487 1.00 38.62 463 GLN A N 1
ATOM 3704 C CA . GLN A 1 463 ? 33.822 24.394 -27.797 1.00 38.62 463 GLN A CA 1
ATOM 3705 C C . GLN A 1 463 ? 32.944 25.478 -28.441 1.00 38.62 463 GLN A C 1
ATOM 3707 O O . GLN A 1 463 ? 32.624 25.406 -29.622 1.00 38.62 463 GLN A O 1
ATOM 3712 N N . SER A 1 464 ? 32.613 26.533 -27.696 1.00 34.22 464 SER A N 1
ATOM 3713 C CA . SER A 1 464 ? 32.209 27.811 -28.288 1.00 34.22 464 SER A CA 1
ATOM 3714 C C . SER A 1 464 ? 33.455 28.673 -28.488 1.00 34.22 464 SER A C 1
ATOM 3716 O O . SER A 1 464 ? 33.868 29.440 -27.614 1.00 34.22 464 SER A O 1
ATOM 3718 N N . VAL A 1 465 ? 34.050 28.541 -29.671 1.00 37.81 465 VAL A N 1
ATOM 3719 C CA . VAL A 1 465 ? 35.023 29.475 -30.240 1.00 37.81 465 VAL A CA 1
ATOM 3720 C C . VAL A 1 465 ? 34.374 30.862 -30.318 1.00 37.81 465 VAL A C 1
ATOM 3722 O O . VAL A 1 465 ? 33.526 31.116 -31.172 1.00 37.81 465 VAL A O 1
ATOM 3725 N N . LYS A 1 466 ? 34.775 31.787 -29.435 1.00 36.19 466 LYS A N 1
ATOM 3726 C CA . LYS A 1 466 ? 34.481 33.219 -29.590 1.00 36.19 466 LYS A CA 1
ATOM 3727 C C . LYS A 1 466 ? 35.235 33.734 -30.816 1.00 36.19 466 LYS A C 1
ATOM 3729 O O . LYS A 1 466 ? 36.412 34.077 -30.745 1.00 36.19 466 LYS A O 1
ATOM 3734 N N . ARG A 1 467 ? 34.545 33.764 -31.954 1.00 36.09 467 ARG A N 1
ATOM 3735 C CA . ARG A 1 467 ? 35.006 34.402 -33.184 1.00 36.09 467 ARG A CA 1
ATOM 3736 C C . ARG A 1 467 ? 34.694 35.895 -33.092 1.00 36.09 467 ARG A C 1
ATOM 3738 O O . ARG A 1 467 ? 33.555 36.318 -33.248 1.00 36.09 467 ARG A O 1
ATOM 3745 N N . THR A 1 468 ? 35.724 36.682 -32.809 1.00 40.59 468 THR A N 1
ATOM 3746 C CA . THR A 1 468 ? 35.725 38.141 -32.934 1.00 40.59 468 THR A CA 1
ATOM 3747 C C . THR A 1 468 ? 35.410 38.515 -34.383 1.00 40.59 468 THR A C 1
ATOM 3749 O O . THR A 1 468 ? 36.239 38.301 -35.266 1.00 40.59 468 THR A O 1
ATOM 3752 N N . VAL A 1 469 ? 34.226 39.075 -34.641 1.00 37.53 469 VAL A N 1
ATOM 3753 C CA . VAL A 1 469 ? 33.930 39.769 -35.900 1.00 37.53 469 VAL A CA 1
ATOM 3754 C C . VAL A 1 469 ? 33.808 41.254 -35.604 1.00 37.53 469 VAL A C 1
ATOM 3756 O O . VAL A 1 469 ? 32.931 41.720 -34.885 1.00 37.53 469 VAL A O 1
ATOM 3759 N N . ARG A 1 470 ? 34.780 41.971 -36.157 1.00 38.41 470 ARG A N 1
ATOM 3760 C CA . ARG A 1 470 ? 34.952 43.415 -36.176 1.00 38.41 470 ARG A CA 1
ATOM 3761 C C . ARG A 1 470 ? 34.058 43.953 -37.296 1.00 38.41 470 ARG A C 1
ATOM 3763 O O . ARG A 1 470 ? 34.401 43.792 -38.461 1.00 38.41 470 ARG A O 1
ATOM 3770 N N . THR A 1 471 ? 32.922 44.561 -36.970 1.00 35.56 471 THR A N 1
ATOM 3771 C CA . THR A 1 471 ? 32.122 45.320 -37.943 1.00 35.56 471 THR A CA 1
ATOM 3772 C C . THR A 1 471 ? 32.476 46.796 -37.854 1.00 35.56 471 THR A C 1
ATOM 3774 O O . THR A 1 471 ? 32.146 47.490 -36.896 1.00 35.56 471 THR A O 1
ATOM 3777 N N . THR A 1 472 ? 33.184 47.260 -38.876 1.00 40.03 472 THR A N 1
ATOM 3778 C CA . THR A 1 472 ? 33.318 48.663 -39.260 1.00 40.03 472 THR A CA 1
ATOM 3779 C C . THR A 1 472 ? 32.000 49.158 -39.853 1.00 40.03 472 THR A C 1
ATOM 3781 O O . THR A 1 472 ? 31.529 48.586 -40.833 1.00 40.03 472 THR A O 1
ATOM 3784 N N . SER A 1 473 ? 31.446 50.250 -39.328 1.00 34.16 473 SER A N 1
ATOM 3785 C CA . SER A 1 473 ? 30.430 51.046 -40.025 1.00 34.16 473 SER A CA 1
ATOM 3786 C C . SER A 1 473 ? 30.773 52.528 -39.898 1.00 34.16 473 SER A C 1
ATOM 3788 O O . SER A 1 473 ? 30.628 53.128 -38.833 1.00 34.16 473 SER A O 1
ATOM 3790 N N . SER A 1 474 ? 31.259 53.098 -40.997 1.00 35.84 474 SER A N 1
ATOM 3791 C CA . SER A 1 474 ? 31.344 54.534 -41.241 1.00 35.84 474 SER A CA 1
ATOM 3792 C C . SER A 1 474 ? 30.261 54.945 -42.246 1.00 35.84 474 SER A C 1
ATOM 3794 O O . SER A 1 474 ? 29.816 54.135 -43.058 1.00 35.84 474 SER A O 1
ATOM 3796 N N . SER A 1 475 ? 29.901 56.233 -42.200 1.00 36.75 475 SER A N 1
ATOM 3797 C CA . SER A 1 475 ? 28.883 56.950 -42.993 1.00 36.75 475 SER A CA 1
ATOM 3798 C C . SER A 1 475 ? 27.433 56.689 -42.550 1.00 36.75 475 SER A C 1
ATOM 3800 O O . SER A 1 475 ? 27.020 55.557 -42.374 1.00 36.75 475 SER A O 1
ATOM 3802 N N . GLY A 1 476 ? 26.575 57.674 -42.295 1.00 34.44 476 GLY A N 1
ATOM 3803 C CA . GLY A 1 476 ? 26.659 59.116 -42.477 1.00 34.44 476 GLY A CA 1
ATOM 3804 C C . GLY A 1 476 ? 25.298 59.627 -42.944 1.00 34.44 476 GLY A C 1
ATOM 3805 O O . GLY A 1 476 ? 24.922 59.351 -44.073 1.00 34.44 476 GLY A O 1
ATOM 3806 N N . ARG A 1 477 ? 24.571 60.378 -42.108 1.00 41.03 477 ARG A N 1
ATOM 3807 C CA . ARG A 1 477 ? 23.706 61.505 -42.514 1.00 41.03 477 ARG A CA 1
ATOM 3808 C C . ARG A 1 477 ? 23.044 62.114 -41.286 1.00 41.03 477 ARG A C 1
ATOM 3810 O O . ARG A 1 477 ? 22.217 61.488 -40.637 1.00 41.03 477 ARG A O 1
ATOM 3817 N N . GLY A 1 478 ? 23.431 63.349 -40.989 1.00 34.81 478 GLY A N 1
ATOM 3818 C CA . GLY A 1 478 ? 22.733 64.198 -40.040 1.00 34.81 478 GLY A CA 1
ATOM 3819 C C . GLY A 1 478 ? 21.517 64.851 -40.692 1.00 34.81 478 GLY A C 1
ATOM 3820 O O . GLY A 1 478 ? 21.595 65.345 -41.818 1.00 34.81 478 GLY A O 1
ATOM 3821 N N . THR A 1 479 ? 20.423 64.911 -39.942 1.00 42.59 479 THR A N 1
ATOM 3822 C CA . THR A 1 479 ? 19.296 65.808 -40.198 1.00 42.59 479 THR A CA 1
ATOM 3823 C C . THR A 1 479 ? 18.918 66.540 -38.914 1.00 42.59 479 THR A C 1
ATOM 3825 O O . THR A 1 479 ? 18.741 65.948 -37.857 1.00 42.59 479 THR A O 1
ATOM 3828 N N . ARG A 1 480 ? 18.869 67.863 -39.077 1.00 39.78 480 ARG A N 1
ATOM 3829 C CA . ARG A 1 480 ? 18.485 68.966 -38.187 1.00 39.78 480 ARG A CA 1
ATOM 3830 C C . ARG A 1 480 ? 17.248 68.756 -37.293 1.00 39.78 480 ARG A C 1
ATOM 3832 O O . ARG A 1 480 ? 16.221 68.294 -37.767 1.00 39.78 480 ARG A O 1
ATOM 3839 N N . GLY A 1 481 ? 17.320 69.378 -36.110 1.00 36.19 481 GLY A N 1
ATOM 3840 C CA . GLY A 1 481 ? 16.218 69.997 -35.344 1.00 36.19 481 GLY A CA 1
ATOM 3841 C C . GLY A 1 481 ? 16.734 70.416 -33.955 1.00 36.19 481 GLY A C 1
ATOM 3842 O O . GLY A 1 481 ? 17.028 69.542 -33.157 1.00 36.19 481 GLY A O 1
ATOM 3843 N N . LYS A 1 482 ? 17.147 71.675 -33.689 1.00 48.69 482 LYS A N 1
ATOM 3844 C CA . LYS A 1 482 ? 16.330 72.803 -33.152 1.00 48.69 482 LYS A CA 1
ATOM 3845 C C . LYS A 1 482 ? 15.230 72.282 -32.216 1.00 48.69 482 LYS A C 1
ATOM 3847 O O . LYS A 1 482 ? 14.350 71.591 -32.702 1.00 48.69 482 LYS A O 1
ATOM 3852 N N . THR A 1 483 ? 15.292 72.443 -30.893 1.00 46.50 483 THR A N 1
ATOM 3853 C CA . THR A 1 483 ? 15.124 73.635 -30.011 1.00 46.50 483 THR A CA 1
ATOM 3854 C C . THR A 1 483 ? 15.197 73.071 -28.570 1.00 46.50 483 THR A C 1
ATOM 3856 O O . THR A 1 483 ? 14.849 71.909 -28.405 1.00 46.50 483 THR A O 1
ATOM 3859 N N . ARG A 1 484 ? 15.580 73.734 -27.480 1.00 50.38 48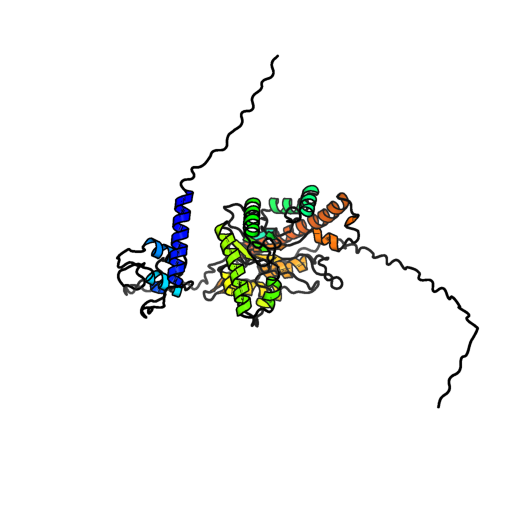4 ARG A N 1
ATOM 3860 C CA . ARG A 1 484 ? 15.768 75.132 -27.095 1.00 50.38 484 ARG A CA 1
ATOM 3861 C C . ARG A 1 484 ? 16.741 75.145 -25.913 1.00 50.38 484 ARG A C 1
ATOM 3863 O O . ARG A 1 484 ? 16.735 74.132 -25.180 1.00 50.38 484 ARG A O 1
#

Sequence (484 aa):
MARPTGLHAIEPLRLPKDNQMNSMKNGAHVAAVITVALLGVPDVASSEVTPQHANVHPDNTIDILDLLQIVGSMHEYCECPEDVNGDGQVNVTDIRQVIMFWGQTVDPIEPETDDGASEIPDVDQHAETVYAGPDPVLLDGIYYDALSRNRNRAELGIELEQGWRT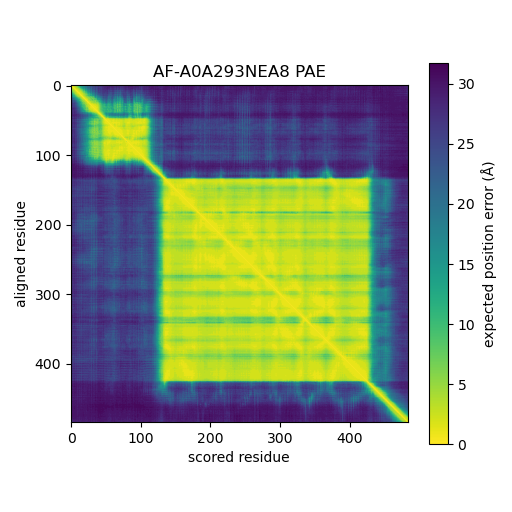RAHNREYGIDVLPYAYGGGVDYNADMTYSATDLQRFEDWLDEHVPNGYTGPVVLDMEGEWWVRMSNATESEMAEIIDFYIQGLEYAEALRPNAKFGYWGLPKKHMTVDHYTGPSMARLLQASGAIFPDTYETNPGRDDSTRLKKHVERCIELVRGEVPVYTQMFPRHRNAETRQWCYYFDDDEFLRDQARASLDARWVDARGRTHRVAGIAVWDYYNYVRLYHDDWHDLSNREISALWNEIDARHVELYGALRRLVSEYAVAGDAVADGAKPAARELPARPKRFAQRRPAQKLQKAQSVKRTVRTTSSSGRGTRGKTR

Secondary structure (DSSP, 8-state):
-PPPP--PPPPPPPPPGGGHHHHHHHHHHHHHHHHHHHHS--PPPPTT--HHHH--STTSB-SHHHHHHHHHTTT---SSTT-TT-SS--SHHHHHHHHHTTTPBPPP----------PPP--------TT-PSSPEEEE--B-GGG-SSHHHHHHHHHTTTTHHHHHHHHHTT-EE--EETTTTTSTT-SS---HHHHHHHHHHHHHHS-TT--SEEEE---SHHHHHTTT--HHHHHHHHHHHHHHHHHHHHH-TTSEEEEBTPSPGGGGSTT--S---HHHHHH-SSBB-B-----TTS--HHHHHHHHHHHHHHTTTTSPBEEEE-SEE--TTT-S--EEPPHHHHIIIIIIHHHH-EEE-TTSPEEE-SEEEE--BGGGGGGG-TTGGG--HHHHHHHHHHHHHHHHHHHHHHHHHHHHHHHGGGTGGG--PPP-PPPPPPPPP-----------------------------------

Radius of gyration: 31.54 Å; Cα contacts (8 Å, |Δi|>4): 633; chains: 1; bounding box: 85×121×93 Å

Solvent-accessible surface area (backbone atoms only — not comparable to full-atom values): 28648 Å² total; per-residue (Å²): 138,86,83,88,86,87,84,83,86,82,81,82,86,80,77,77,77,74,68,62,61,57,57,56,52,52,52,54,50,52,55,50,51,51,53,49,54,75,68,52,80,92,69,80,77,67,91,80,63,49,63,68,40,33,37,54,38,97,77,42,51,20,47,69,64,24,52,51,51,32,65,72,44,53,77,39,75,40,98,43,60,48,20,36,76,69,82,43,51,17,45,66,68,28,56,47,50,33,62,73,38,56,77,40,72,42,79,80,79,73,73,85,72,76,89,69,90,68,87,79,74,88,74,76,86,68,79,65,65,76,53,66,67,68,61,46,42,61,33,41,39,54,51,49,39,55,76,39,91,50,61,72,49,14,52,52,21,53,77,59,47,57,50,52,65,32,53,51,50,29,58,76,69,70,35,47,74,43,46,66,38,71,68,14,25,50,28,46,82,40,77,88,55,83,42,76,66,18,48,52,52,33,50,55,48,36,71,77,70,48,60,80,83,40,63,52,66,35,36,29,30,56,75,39,70,61,53,66,45,62,80,74,38,48,60,69,54,38,49,56,54,37,53,54,54,42,53,44,45,54,55,50,33,74,74,27,74,55,33,15,38,26,44,58,42,35,70,44,68,75,71,40,43,99,79,54,83,66,61,82,60,50,69,46,53,63,68,22,55,20,36,24,29,55,42,62,56,68,62,87,95,61,85,52,22,70,62,38,13,48,32,45,20,38,55,40,50,66,35,70,58,76,39,47,33,35,40,33,29,42,64,42,23,47,37,89,85,79,64,43,67,76,40,69,54,55,68,70,52,43,42,47,26,34,51,46,14,41,74,67,19,59,33,69,48,98,83,63,27,48,29,62,47,42,24,40,28,44,36,52,54,71,71,51,58,50,80,78,34,97,58,52,90,77,53,49,74,68,55,53,42,52,56,46,52,54,51,24,54,52,48,45,55,47,51,57,51,50,52,55,53,42,54,57,57,47,66,46,73,81,63,63,90,65,82,66,77,78,76,87,73,84,74,79,83,78,77,86,74,82,74,81,77,73,81,78,81,76,78,78,82,78,83,80,78,85,75,87,78,86,80,88,83,80,88,86,83,90,79,90,78,91,86,132